Protein AF-A0A3B9A1M5-F1 (afdb_monomer_lite)

Structure (mmCIF, N/CA/C/O backbone):
data_AF-A0A3B9A1M5-F1
#
_entry.id   AF-A0A3B9A1M5-F1
#
loop_
_atom_site.group_PDB
_atom_site.id
_atom_site.type_symbol
_atom_site.label_atom_id
_atom_site.label_alt_id
_atom_site.label_comp_id
_atom_site.label_asym_id
_atom_site.label_entity_id
_atom_site.label_seq_id
_atom_site.pdbx_PDB_ins_code
_atom_site.Cartn_x
_atom_site.Cartn_y
_atom_site.Cartn_z
_atom_site.occupancy
_atom_site.B_iso_or_equiv
_atom_site.auth_seq_id
_atom_site.auth_comp_id
_atom_site.auth_asym_id
_atom_site.auth_atom_id
_atom_site.pdbx_PDB_model_num
ATOM 1 N N . MET A 1 1 ? 3.660 8.839 13.536 1.00 31.38 1 MET A N 1
ATOM 2 C CA . MET A 1 1 ? 4.055 7.542 12.949 1.00 31.38 1 MET A CA 1
ATOM 3 C C . MET A 1 1 ? 5.102 6.942 13.858 1.00 31.38 1 MET A C 1
ATOM 5 O O . MET A 1 1 ? 6.127 7.580 14.068 1.00 31.38 1 MET A O 1
ATOM 9 N N . ILE A 1 2 ? 4.799 5.792 14.453 1.00 24.19 2 ILE A N 1
ATOM 10 C CA . ILE A 1 2 ? 5.748 5.028 15.264 1.00 24.19 2 ILE A CA 1
ATOM 11 C C . ILE A 1 2 ? 6.893 4.621 14.319 1.00 24.19 2 ILE A C 1
ATOM 13 O O . ILE A 1 2 ? 6.601 4.142 13.218 1.00 24.19 2 ILE A O 1
ATOM 17 N N . PRO A 1 3 ? 8.168 4.886 14.656 1.00 26.83 3 PRO A N 1
ATOM 18 C CA . PRO A 1 3 ? 9.283 4.385 13.862 1.00 26.83 3 PRO A CA 1
ATOM 19 C C . PRO A 1 3 ? 9.135 2.863 13.729 1.00 26.83 3 PRO A C 1
ATOM 21 O O . PRO A 1 3 ? 8.723 2.223 14.697 1.00 26.83 3 PRO A O 1
ATOM 24 N N . PRO A 1 4 ? 9.419 2.265 12.557 1.00 33.31 4 PRO A N 1
ATOM 25 C CA . PRO A 1 4 ? 9.383 0.814 12.431 1.00 33.31 4 PRO A CA 1
ATOM 26 C C . PRO A 1 4 ? 10.221 0.204 13.565 1.00 33.31 4 PRO A C 1
ATOM 28 O O . PRO A 1 4 ? 11.280 0.764 13.873 1.00 33.31 4 PRO A O 1
ATOM 31 N N . PRO A 1 5 ? 9.753 -0.886 14.205 1.00 31.91 5 PRO A N 1
ATOM 32 C CA . PRO A 1 5 ? 10.448 -1.477 15.337 1.00 31.91 5 PRO A CA 1
ATOM 33 C C . PRO A 1 5 ? 11.921 -1.686 14.985 1.00 31.91 5 PRO A C 1
ATOM 35 O O . PRO A 1 5 ? 12.254 -2.119 13.873 1.00 31.91 5 PRO A O 1
ATOM 38 N N . ALA A 1 6 ? 12.792 -1.301 15.922 1.00 31.64 6 ALA A N 1
ATOM 39 C CA . ALA A 1 6 ? 14.232 -1.436 15.783 1.00 31.64 6 ALA A CA 1
ATOM 40 C C . ALA A 1 6 ? 14.577 -2.877 15.364 1.00 31.64 6 ALA A C 1
ATOM 42 O O . ALA A 1 6 ? 13.909 -3.821 15.795 1.00 31.64 6 ALA A O 1
ATOM 43 N N . PRO A 1 7 ? 15.577 -3.076 14.489 1.00 36.03 7 PRO A N 1
ATOM 44 C CA . PRO A 1 7 ? 15.883 -4.395 13.960 1.00 36.03 7 PRO A CA 1
ATOM 45 C C . PRO A 1 7 ? 16.212 -5.369 15.100 1.00 36.03 7 PRO A C 1
ATOM 47 O O . PRO A 1 7 ? 17.259 -5.258 15.728 1.00 36.03 7 PRO A O 1
ATOM 50 N N . LEU A 1 8 ? 15.349 -6.369 15.306 1.00 33.97 8 LEU A N 1
ATOM 51 C CA . LEU A 1 8 ? 15.539 -7.500 16.230 1.00 33.97 8 LEU A CA 1
ATOM 52 C C . LEU A 1 8 ? 16.642 -8.482 15.777 1.00 33.97 8 LEU A C 1
ATOM 54 O O . LEU A 1 8 ? 16.650 -9.645 16.166 1.00 33.97 8 LEU A O 1
ATOM 58 N N . VAL A 1 9 ? 17.576 -8.053 14.924 1.00 36.94 9 VAL A N 1
ATOM 59 C CA . VAL A 1 9 ? 18.673 -8.896 14.435 1.00 36.94 9 VAL A CA 1
ATOM 60 C C . VAL A 1 9 ? 19.983 -8.139 14.646 1.00 36.94 9 VAL A C 1
ATOM 62 O O . VAL A 1 9 ? 20.087 -7.007 14.163 1.00 36.94 9 VAL A O 1
ATOM 65 N N . PRO A 1 10 ? 20.980 -8.730 15.337 1.00 34.19 10 PRO A N 1
ATOM 66 C CA . PRO A 1 10 ? 22.266 -8.084 15.576 1.00 34.19 10 PRO A CA 1
ATOM 67 C C . PRO A 1 10 ? 22.937 -7.690 14.257 1.00 34.19 10 PRO A C 1
ATOM 69 O O . PRO A 1 10 ? 22.656 -8.274 13.207 1.00 34.19 10 PRO A O 1
ATOM 72 N N . ALA A 1 11 ? 23.822 -6.690 14.328 1.00 39.97 11 ALA A N 1
ATOM 73 C CA . ALA A 1 11 ? 24.599 -6.113 13.230 1.00 39.97 11 ALA A CA 1
ATOM 74 C C . ALA A 1 11 ? 25.549 -7.136 12.566 1.00 39.97 11 ALA A C 1
ATOM 76 O O . ALA A 1 11 ? 26.769 -7.036 12.638 1.00 39.97 11 ALA A O 1
ATOM 77 N N . GLY A 1 12 ? 24.985 -8.154 11.924 1.00 47.59 12 GLY A N 1
ATOM 78 C CA . GLY A 1 12 ? 25.691 -9.111 11.091 1.00 47.59 12 GLY A CA 1
ATOM 79 C C . GLY A 1 12 ? 25.981 -8.525 9.713 1.00 47.59 12 GLY A C 1
ATOM 80 O O . GLY A 1 12 ? 25.281 -7.630 9.233 1.00 47.59 12 GLY A O 1
ATOM 81 N N . GLN A 1 13 ? 27.025 -9.052 9.074 1.00 56.38 13 GLN A N 1
ATOM 82 C CA . GLN A 1 13 ? 27.447 -8.725 7.711 1.00 56.38 13 GLN A CA 1
ATOM 83 C C . GLN A 1 13 ? 26.245 -8.562 6.763 1.00 56.38 13 GLN A C 1
ATOM 85 O O . GLN A 1 13 ? 25.387 -9.443 6.672 1.00 56.38 13 GLN A O 1
ATOM 90 N N . VAL A 1 14 ? 26.196 -7.438 6.039 1.00 64.38 14 VAL A N 1
ATOM 91 C CA . VAL A 1 14 ? 25.208 -7.211 4.976 1.00 64.38 14 VAL A CA 1
ATOM 92 C C . VAL A 1 14 ? 25.464 -8.253 3.889 1.00 64.38 14 VAL A C 1
ATOM 94 O O . VAL A 1 14 ? 26.423 -8.143 3.125 1.00 64.38 14 VAL A O 1
ATOM 97 N N . ARG A 1 15 ? 24.650 -9.312 3.869 1.00 75.00 15 ARG A N 1
ATOM 98 C CA . ARG A 1 15 ? 24.741 -10.355 2.846 1.00 75.00 15 ARG A CA 1
ATOM 99 C C . ARG A 1 15 ? 24.271 -9.784 1.507 1.00 75.00 15 ARG A C 1
ATOM 101 O O . ARG A 1 15 ? 23.259 -9.082 1.501 1.00 75.00 15 ARG A O 1
ATOM 108 N N . PRO A 1 16 ? 24.963 -10.088 0.396 1.00 74.44 16 PRO A N 1
ATOM 109 C CA . PRO A 1 16 ? 24.496 -9.691 -0.921 1.00 74.44 16 PRO A CA 1
ATOM 110 C C . PRO A 1 16 ? 23.131 -10.326 -1.201 1.00 74.44 16 PRO A C 1
ATOM 112 O O . PRO A 1 16 ? 22.877 -11.482 -0.853 1.00 74.44 16 PRO A O 1
ATOM 115 N N . VAL A 1 17 ? 22.243 -9.542 -1.802 1.00 85.38 17 VAL A N 1
ATOM 116 C CA . VAL A 1 17 ? 20.870 -9.930 -2.125 1.00 85.38 17 VAL A CA 1
ATOM 117 C C . VAL A 1 17 ? 20.757 -10.045 -3.640 1.00 85.38 17 VAL A C 1
ATOM 119 O O . VAL A 1 17 ? 21.306 -9.212 -4.358 1.00 85.38 17 VAL A O 1
ATOM 122 N N . SER A 1 18 ? 20.073 -11.078 -4.136 1.00 88.38 18 SER A N 1
ATOM 123 C CA . SER A 1 18 ? 19.888 -11.258 -5.578 1.00 88.38 18 SER A CA 1
ATOM 124 C C . SER A 1 18 ? 19.058 -10.113 -6.185 1.00 88.38 18 SER A C 1
ATOM 126 O O . SER A 1 18 ? 18.128 -9.626 -5.532 1.00 88.38 18 SER A O 1
ATOM 128 N N . PRO A 1 19 ? 19.318 -9.713 -7.446 1.00 87.94 19 PRO A N 1
ATOM 129 C CA . PRO A 1 19 ? 18.537 -8.678 -8.128 1.00 87.94 19 PRO A CA 1
ATOM 130 C C . PRO A 1 19 ? 17.032 -8.972 -8.164 1.00 87.94 19 PRO A C 1
ATOM 132 O O . PRO A 1 19 ? 16.235 -8.066 -7.948 1.00 87.94 19 PRO A O 1
ATOM 135 N N . LEU A 1 20 ? 16.628 -10.240 -8.332 1.00 89.19 20 LEU A N 1
ATOM 136 C CA . LEU A 1 20 ? 15.214 -10.647 -8.284 1.00 89.19 20 LEU A CA 1
ATOM 137 C C . LEU A 1 20 ? 14.563 -10.367 -6.931 1.00 89.19 20 LEU A C 1
ATOM 139 O O . LEU A 1 20 ? 13.418 -9.930 -6.869 1.00 89.19 20 LEU A O 1
ATOM 143 N N . ARG A 1 21 ? 15.290 -10.598 -5.833 1.00 90.75 21 ARG A N 1
ATOM 144 C CA . ARG A 1 21 ? 14.774 -10.316 -4.493 1.00 90.75 21 ARG A CA 1
ATOM 145 C C . ARG A 1 21 ? 14.673 -8.814 -4.241 1.00 90.75 21 ARG A C 1
ATOM 147 O O . ARG A 1 21 ? 13.732 -8.386 -3.582 1.00 90.75 21 ARG A O 1
ATOM 154 N N . ILE A 1 22 ? 15.590 -8.022 -4.799 1.00 91.50 22 ILE A N 1
ATOM 155 C CA . ILE A 1 22 ? 15.486 -6.559 -4.781 1.00 91.50 22 ILE A CA 1
ATOM 156 C C . ILE A 1 22 ? 14.260 -6.117 -5.589 1.00 91.50 22 ILE A C 1
ATOM 158 O O . ILE A 1 22 ? 13.434 -5.393 -5.050 1.00 91.50 22 ILE A O 1
ATOM 162 N N . LEU A 1 23 ? 14.072 -6.605 -6.821 1.00 91.44 23 LEU A N 1
ATOM 163 C CA . LEU A 1 23 ? 12.880 -6.322 -7.635 1.00 91.44 23 LEU A CA 1
ATOM 164 C C . LEU A 1 23 ? 11.582 -6.688 -6.902 1.00 91.44 23 LEU A C 1
ATOM 166 O O . LEU A 1 23 ? 10.652 -5.884 -6.860 1.00 91.44 23 LEU A O 1
ATOM 170 N N . PHE A 1 24 ? 11.540 -7.852 -6.247 1.00 90.81 24 PHE A N 1
ATOM 171 C CA . PHE A 1 24 ? 10.412 -8.247 -5.406 1.00 90.81 24 PHE A CA 1
ATOM 172 C C . PHE A 1 24 ? 10.158 -7.238 -4.278 1.00 90.81 24 PHE A C 1
ATOM 174 O O . PHE A 1 24 ? 9.023 -6.811 -4.087 1.00 90.81 24 PHE A O 1
ATOM 181 N N . TRP A 1 25 ? 11.194 -6.792 -3.561 1.00 90.62 25 TRP A N 1
ATOM 182 C CA . TRP A 1 25 ? 11.040 -5.768 -2.522 1.00 90.62 25 TRP A CA 1
ATOM 183 C C . TRP A 1 25 ? 10.556 -4.428 -3.078 1.00 90.62 25 TRP A C 1
ATOM 185 O O . TRP A 1 25 ? 9.679 -3.812 -2.486 1.00 90.62 25 TRP A O 1
ATOM 195 N N . LEU A 1 26 ? 11.062 -3.989 -4.230 1.00 90.19 26 LEU A N 1
ATOM 196 C CA . LEU A 1 26 ? 10.667 -2.716 -4.841 1.00 90.19 26 LEU A CA 1
ATOM 197 C C . LEU A 1 26 ? 9.182 -2.687 -5.249 1.00 90.19 26 LEU A C 1
ATOM 199 O O . LEU A 1 26 ? 8.541 -1.637 -5.183 1.00 90.19 26 LEU A O 1
ATOM 203 N N . ILE A 1 27 ? 8.627 -3.832 -5.659 1.00 88.19 27 ILE A N 1
ATOM 204 C CA . ILE A 1 27 ? 7.238 -3.936 -6.129 1.00 88.19 27 ILE A CA 1
ATOM 205 C C . ILE A 1 27 ? 6.287 -4.334 -4.981 1.00 88.19 27 ILE A C 1
ATOM 207 O O . ILE A 1 27 ? 5.177 -3.804 -4.889 1.00 88.19 27 ILE A O 1
ATOM 211 N N . VAL A 1 28 ? 6.682 -5.267 -4.110 1.00 87.38 28 VAL A N 1
ATOM 212 C CA . VAL A 1 28 ? 5.799 -5.918 -3.119 1.00 87.38 28 VAL A CA 1
ATOM 213 C C . VAL A 1 28 ? 6.056 -5.443 -1.686 1.00 87.38 28 VAL A C 1
ATOM 215 O O . VAL A 1 28 ? 5.097 -5.155 -0.970 1.00 87.38 28 VAL A O 1
ATOM 218 N N . HIS A 1 29 ? 7.326 -5.321 -1.282 1.00 86.62 29 HIS A N 1
ATOM 219 C CA . HIS A 1 29 ? 7.728 -5.101 0.118 1.00 86.62 29 HIS A CA 1
ATOM 220 C C . HIS A 1 29 ? 8.758 -3.966 0.289 1.00 86.62 29 HIS A C 1
ATOM 222 O O . HIS A 1 29 ? 9.919 -4.216 0.650 1.00 86.62 29 HIS A O 1
ATOM 228 N N . PRO A 1 30 ? 8.384 -2.704 0.000 1.00 86.62 30 PRO A N 1
ATOM 229 C CA . PRO A 1 30 ? 9.329 -1.590 0.004 1.00 86.62 30 PRO A CA 1
ATOM 230 C C . PRO A 1 30 ? 9.923 -1.305 1.393 1.00 86.62 30 PRO A C 1
ATOM 232 O O . PRO A 1 30 ? 11.032 -0.770 1.483 1.00 86.62 30 PRO A O 1
ATOM 235 N N . SER A 1 31 ? 9.273 -1.709 2.491 1.00 83.31 31 SER A N 1
ATOM 236 C CA . SER A 1 31 ? 9.847 -1.579 3.834 1.00 83.31 31 SER A CA 1
ATOM 237 C C . SER A 1 31 ? 11.042 -2.512 4.076 1.00 83.31 31 SER A C 1
ATOM 239 O O . SER A 1 31 ? 11.973 -2.112 4.782 1.00 83.31 31 SER A O 1
ATOM 241 N N . ALA A 1 32 ? 11.106 -3.713 3.476 1.00 85.06 32 ALA A N 1
ATOM 242 C CA . ALA A 1 32 ? 12.330 -4.527 3.539 1.00 85.06 32 ALA A CA 1
ATOM 243 C C . ALA A 1 32 ? 13.481 -3.861 2.801 1.00 85.06 32 ALA A C 1
ATOM 245 O O . ALA A 1 32 ? 14.603 -3.870 3.312 1.00 85.06 32 ALA A O 1
ATOM 246 N N . TRP A 1 33 ? 13.207 -3.253 1.645 1.00 88.44 33 TRP A N 1
ATOM 247 C CA . TRP A 1 33 ? 14.206 -2.463 0.932 1.00 88.44 33 TRP A CA 1
ATOM 248 C C . TRP A 1 33 ? 14.721 -1.312 1.805 1.00 88.44 33 TRP A C 1
ATOM 250 O O . TRP A 1 33 ? 15.933 -1.155 1.959 1.00 88.44 33 TRP A O 1
ATOM 260 N N . GLN A 1 34 ? 13.824 -0.594 2.490 1.00 86.38 34 GLN A N 1
ATOM 261 C CA . GLN A 1 34 ? 14.197 0.452 3.446 1.00 86.38 34 GLN A CA 1
ATOM 262 C C . GLN A 1 34 ? 15.102 -0.068 4.564 1.00 86.38 34 GLN A C 1
ATOM 264 O O . GLN A 1 34 ? 16.139 0.523 4.859 1.00 86.38 34 GLN A O 1
ATOM 269 N N . ARG A 1 35 ? 14.715 -1.181 5.200 1.00 84.06 35 ARG A N 1
ATOM 270 C CA . ARG A 1 35 ? 15.474 -1.789 6.302 1.00 84.06 35 ARG A CA 1
ATOM 271 C C . ARG A 1 35 ? 16.838 -2.279 5.833 1.00 84.06 35 ARG A C 1
ATOM 273 O O . ARG A 1 35 ? 17.805 -2.181 6.582 1.00 84.06 35 ARG A O 1
ATOM 280 N N . TYR A 1 36 ? 16.921 -2.812 4.617 1.00 86.69 36 TYR A N 1
ATOM 281 C CA . TYR A 1 36 ? 18.175 -3.256 4.023 1.00 86.69 36 TYR A CA 1
ATOM 282 C C . TYR A 1 36 ? 19.106 -2.073 3.729 1.00 86.69 36 TYR A C 1
ATOM 284 O O . TYR A 1 36 ? 20.265 -2.104 4.143 1.00 86.69 36 TYR A O 1
ATOM 292 N N . LEU A 1 37 ? 18.593 -1.001 3.114 1.00 87.19 37 LEU A N 1
ATOM 293 C CA . LEU A 1 37 ? 19.357 0.227 2.880 1.00 87.19 37 LEU A CA 1
ATOM 294 C C . LEU A 1 37 ? 19.822 0.877 4.182 1.00 87.19 37 LEU A C 1
ATOM 296 O O . LEU A 1 37 ? 20.991 1.235 4.286 1.00 87.19 37 LEU A O 1
ATOM 300 N N . ALA A 1 38 ? 18.965 0.939 5.203 1.00 85.81 38 ALA A N 1
ATOM 301 C CA . ALA A 1 38 ? 19.310 1.528 6.495 1.00 85.81 38 ALA A CA 1
ATOM 302 C C . ALA A 1 38 ? 20.478 0.812 7.203 1.00 85.81 38 ALA A C 1
ATOM 304 O O . ALA A 1 38 ? 21.187 1.430 7.993 1.00 85.81 38 ALA A O 1
ATOM 305 N N . ARG A 1 39 ? 20.717 -0.477 6.906 1.00 85.94 39 ARG A N 1
ATOM 306 C CA . ARG A 1 39 ? 21.898 -1.221 7.393 1.00 85.94 39 ARG A CA 1
ATOM 307 C C . ARG A 1 39 ? 23.188 -0.868 6.646 1.00 85.94 39 ARG A C 1
ATOM 309 O O . ARG A 1 39 ? 24.277 -1.119 7.166 1.00 85.94 39 ARG A O 1
ATOM 316 N N . ILE A 1 40 ? 23.081 -0.365 5.417 1.00 85.50 40 ILE A N 1
ATOM 317 C CA . ILE A 1 40 ? 24.217 0.073 4.596 1.00 85.50 40 ILE A CA 1
ATOM 318 C C . ILE A 1 40 ? 24.561 1.522 4.930 1.00 85.50 40 ILE A C 1
ATOM 320 O O . ILE A 1 40 ? 25.715 1.812 5.246 1.00 85.50 40 ILE A O 1
ATOM 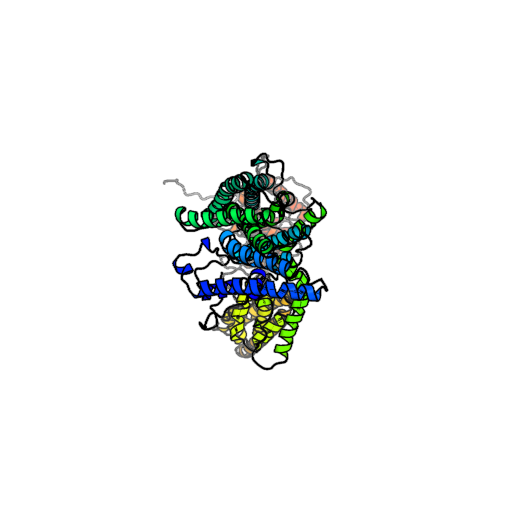324 N N . ASP A 1 41 ? 23.560 2.397 4.863 1.00 84.94 41 ASP A N 1
ATOM 325 C CA . ASP A 1 41 ? 23.631 3.806 5.231 1.00 84.94 41 ASP A CA 1
ATOM 326 C C . ASP A 1 41 ? 22.212 4.316 5.584 1.00 84.94 41 ASP A C 1
ATOM 328 O O . ASP A 1 41 ? 21.335 4.342 4.715 1.00 84.94 41 ASP A O 1
ATOM 332 N N . PRO A 1 42 ? 21.959 4.732 6.840 1.00 83.81 42 PRO A N 1
ATOM 333 C CA . PRO A 1 42 ? 20.650 5.217 7.282 1.00 83.81 42 PRO A CA 1
ATOM 334 C C . PRO A 1 42 ? 20.236 6.561 6.662 1.00 83.81 42 PRO A C 1
ATOM 336 O O . PRO A 1 42 ? 19.064 6.928 6.748 1.00 83.81 42 PRO A O 1
ATOM 339 N N . SER A 1 43 ? 21.162 7.303 6.048 1.00 83.81 43 SER A N 1
ATOM 340 C CA . SER A 1 43 ? 20.887 8.605 5.428 1.00 83.81 43 SER A CA 1
ATOM 341 C C . SER A 1 43 ? 20.366 8.513 3.984 1.00 83.81 43 SER A C 1
ATOM 343 O O . SER A 1 43 ? 19.900 9.518 3.438 1.00 83.81 43 SER A O 1
ATOM 345 N N . LEU A 1 44 ? 20.410 7.326 3.362 1.00 84.00 44 LEU A N 1
ATOM 346 C CA . LEU A 1 44 ? 19.963 7.122 1.982 1.00 84.00 44 LEU A CA 1
ATOM 347 C C . LEU A 1 44 ? 18.426 7.147 1.858 1.00 84.00 44 LEU A C 1
ATOM 349 O O . LEU A 1 44 ? 17.732 6.459 2.613 1.00 84.00 44 LEU A O 1
ATOM 353 N N . PRO A 1 45 ? 17.864 7.893 0.885 1.00 82.56 45 PRO A N 1
ATOM 354 C CA . PRO A 1 45 ? 16.441 7.811 0.577 1.00 82.56 45 PRO A CA 1
ATOM 355 C C . PRO A 1 45 ? 16.084 6.471 -0.095 1.00 82.56 45 PRO A C 1
ATOM 357 O O . PRO A 1 45 ? 16.928 5.816 -0.701 1.00 82.56 45 PRO A O 1
ATOM 360 N N . LEU A 1 46 ? 14.803 6.090 -0.011 1.00 80.81 46 LEU A N 1
ATOM 361 C CA . LEU A 1 46 ? 14.245 4.855 -0.589 1.00 80.81 46 LEU A CA 1
ATOM 362 C C . LEU A 1 46 ? 14.488 4.716 -2.101 1.00 80.81 46 LEU A C 1
ATOM 364 O O . LEU A 1 46 ? 14.775 3.619 -2.575 1.00 80.81 46 LEU A O 1
ATOM 368 N N . ASP A 1 47 ? 14.380 5.822 -2.836 1.00 82.12 47 ASP A N 1
ATOM 369 C CA . ASP A 1 47 ? 14.688 5.907 -4.265 1.00 82.12 47 ASP A CA 1
ATOM 370 C C . ASP A 1 47 ? 15.794 6.948 -4.476 1.00 82.12 47 ASP A C 1
ATOM 372 O O . ASP A 1 47 ? 15.528 8.121 -4.743 1.00 82.12 47 ASP A O 1
ATOM 376 N N . PHE A 1 48 ? 17.046 6.538 -4.258 1.00 87.50 48 PHE A N 1
ATOM 377 C CA . PHE A 1 48 ? 18.216 7.382 -4.499 1.00 87.50 48 PHE A CA 1
ATOM 378 C C . PHE A 1 48 ? 18.674 7.265 -5.955 1.00 87.50 48 PHE A C 1
ATOM 380 O O . PHE A 1 48 ? 18.630 6.189 -6.552 1.00 87.50 48 PHE A O 1
ATOM 387 N N . SER A 1 49 ? 19.152 8.371 -6.522 1.00 88.44 49 SER A N 1
ATOM 388 C CA . SER A 1 49 ? 19.905 8.357 -7.780 1.00 88.44 49 SER A CA 1
ATOM 389 C C . SER A 1 49 ? 21.407 8.351 -7.508 1.00 88.44 49 SER A C 1
ATOM 391 O O . SER A 1 49 ? 21.873 8.924 -6.522 1.00 88.44 49 SER A O 1
ATOM 393 N N . LEU A 1 50 ? 22.187 7.758 -8.415 1.00 88.81 50 LEU A N 1
ATOM 394 C CA . LEU A 1 50 ? 23.652 7.818 -8.359 1.00 88.81 50 LEU A CA 1
ATOM 395 C C . LEU A 1 50 ? 24.183 9.263 -8.424 1.00 88.81 50 LEU A C 1
ATOM 397 O O . LEU A 1 50 ? 25.240 9.556 -7.864 1.00 88.81 50 LEU A O 1
ATOM 401 N N . ALA A 1 51 ? 23.440 10.177 -9.057 1.00 85.00 51 ALA A N 1
ATOM 402 C CA . ALA A 1 51 ? 23.787 11.595 -9.139 1.00 85.00 51 ALA A CA 1
ATOM 403 C C . ALA A 1 51 ? 23.619 12.327 -7.794 1.00 85.00 51 ALA A C 1
ATOM 405 O O . ALA A 1 51 ? 24.298 13.322 -7.544 1.00 85.00 51 ALA A O 1
ATOM 406 N N . GLU A 1 52 ? 22.756 11.822 -6.909 1.00 86.06 52 GLU A N 1
ATOM 407 C CA . GLU A 1 52 ? 22.459 12.420 -5.600 1.00 86.06 52 GLU A CA 1
ATOM 408 C C . GLU A 1 52 ? 23.426 11.971 -4.491 1.00 86.06 52 GLU A C 1
ATOM 410 O O . GLU A 1 52 ? 23.451 12.584 -3.422 1.00 86.06 52 GLU A O 1
ATOM 415 N N . LEU A 1 53 ? 24.231 10.927 -4.737 1.00 86.69 53 LEU A N 1
ATOM 416 C CA . LEU A 1 53 ? 25.150 10.359 -3.747 1.00 86.69 53 LEU A CA 1
ATOM 417 C C . LEU A 1 53 ? 26.258 11.346 -3.365 1.00 86.69 53 LEU A C 1
ATOM 419 O O . LEU A 1 53 ? 26.965 11.861 -4.241 1.00 86.69 53 LEU A O 1
ATOM 423 N N . SER A 1 54 ? 26.466 11.531 -2.058 1.00 85.06 54 SER A N 1
ATOM 424 C CA . SER A 1 54 ? 27.566 12.337 -1.516 1.00 85.06 54 SER A CA 1
ATOM 425 C C . SER A 1 54 ? 28.934 11.683 -1.762 1.00 85.06 54 SER A C 1
ATOM 427 O O . SER A 1 54 ? 29.040 10.478 -2.005 1.00 85.06 54 SER A O 1
ATOM 429 N N . SER A 1 55 ? 30.015 12.464 -1.671 1.00 83.81 55 SER A N 1
ATOM 430 C CA . SER A 1 55 ? 31.384 11.944 -1.826 1.00 83.81 55 SER A CA 1
ATOM 431 C C . SER A 1 55 ? 31.722 10.840 -0.816 1.00 83.81 55 SER A C 1
ATOM 433 O O . SER A 1 55 ? 32.428 9.894 -1.160 1.00 83.81 55 SER A O 1
ATOM 435 N N . GLU A 1 56 ? 31.195 10.928 0.408 1.00 85.69 56 GLU A N 1
ATOM 436 C CA . GLU A 1 56 ? 31.361 9.898 1.440 1.00 85.69 56 GLU A CA 1
ATOM 437 C C . GLU A 1 56 ? 30.587 8.623 1.090 1.00 85.69 56 GLU A C 1
ATOM 439 O O . GLU A 1 56 ? 31.136 7.524 1.153 1.00 85.69 56 GLU A O 1
ATOM 444 N N . GLN A 1 57 ? 29.345 8.764 0.617 1.00 86.75 57 GLN A N 1
ATOM 445 C CA . GLN A 1 57 ? 28.509 7.638 0.194 1.00 86.75 57 GLN A CA 1
ATOM 446 C C . GLN A 1 57 ? 29.114 6.880 -0.987 1.00 86.75 57 GLN A C 1
ATOM 448 O O . GLN A 1 57 ? 29.118 5.651 -0.994 1.00 86.75 57 GLN A O 1
ATOM 453 N N . ARG A 1 58 ? 29.696 7.595 -1.958 1.00 85.38 58 ARG A N 1
ATOM 454 C CA . ARG A 1 58 ? 30.390 6.987 -3.108 1.00 85.38 58 ARG A CA 1
ATOM 455 C C . ARG A 1 58 ? 31.613 6.163 -2.702 1.00 85.38 58 ARG A C 1
ATOM 457 O O . ARG A 1 58 ? 31.971 5.230 -3.411 1.00 85.38 58 ARG A O 1
ATOM 464 N N . ARG A 1 59 ? 32.251 6.498 -1.576 1.00 89.12 59 ARG A N 1
ATOM 465 C CA . ARG A 1 59 ? 33.404 5.765 -1.027 1.00 89.12 59 ARG A CA 1
ATOM 466 C C . ARG A 1 59 ? 32.998 4.631 -0.085 1.00 89.12 59 ARG A C 1
ATOM 468 O O . ARG A 1 59 ? 33.863 3.857 0.313 1.00 89.12 59 ARG A O 1
ATOM 475 N N . ASN A 1 60 ? 31.715 4.502 0.266 1.00 89.62 60 ASN A N 1
ATOM 476 C CA . ASN A 1 60 ? 31.243 3.440 1.147 1.00 89.62 60 ASN A CA 1
ATOM 477 C C . ASN A 1 60 ? 31.365 2.071 0.442 1.00 89.62 60 ASN A C 1
ATOM 479 O O . ASN A 1 60 ? 30.611 1.793 -0.499 1.00 89.62 60 ASN A O 1
ATOM 483 N N . PRO A 1 61 ? 32.252 1.168 0.907 1.00 88.62 61 PRO A N 1
ATOM 484 C CA . PRO A 1 61 ? 32.510 -0.097 0.223 1.00 88.62 61 PRO A CA 1
ATOM 485 C C . PRO A 1 61 ? 31.282 -1.013 0.205 1.00 88.62 61 PRO A C 1
ATOM 487 O O . PRO A 1 61 ? 31.120 -1.806 -0.720 1.00 88.62 61 PRO A O 1
ATOM 490 N N . LYS A 1 62 ? 30.378 -0.896 1.191 1.00 89.12 62 LYS A N 1
ATOM 491 C CA . LYS A 1 62 ? 29.137 -1.684 1.235 1.00 89.12 62 LYS A CA 1
ATOM 492 C C . LYS A 1 62 ? 28.169 -1.270 0.124 1.00 89.12 62 LYS A C 1
ATOM 494 O O . LYS A 1 62 ? 27.576 -2.141 -0.509 1.00 89.12 62 LYS A O 1
ATOM 499 N N . LEU A 1 63 ? 28.039 0.035 -0.129 1.00 89.56 63 LEU A N 1
ATOM 500 C CA . LEU A 1 63 ? 27.177 0.566 -1.187 1.00 89.56 63 LEU A CA 1
ATOM 501 C C . LEU A 1 63 ? 27.745 0.238 -2.572 1.00 89.56 63 LEU A C 1
ATOM 503 O O . LEU A 1 63 ? 27.019 -0.257 -3.427 1.00 89.56 63 LEU A O 1
ATOM 507 N N . VAL A 1 64 ? 29.053 0.425 -2.774 1.00 89.75 64 VAL A N 1
ATOM 508 C CA . VAL A 1 64 ? 29.720 0.075 -4.041 1.00 89.75 64 VAL A CA 1
ATOM 509 C C . VAL A 1 64 ? 29.583 -1.419 -4.338 1.00 89.75 64 VAL A C 1
ATOM 511 O O . VAL A 1 64 ? 29.225 -1.797 -5.453 1.00 89.75 64 VAL A O 1
ATOM 514 N N . ARG A 1 65 ? 29.784 -2.279 -3.330 1.00 90.44 65 ARG A N 1
ATOM 515 C CA . ARG A 1 65 ? 29.591 -3.727 -3.473 1.00 90.44 65 ARG A CA 1
ATOM 516 C C . ARG A 1 65 ? 28.152 -4.080 -3.840 1.00 90.44 65 ARG A C 1
ATOM 518 O O . ARG A 1 65 ? 27.965 -4.947 -4.685 1.00 90.44 65 ARG A O 1
ATOM 525 N N . LEU A 1 66 ? 27.154 -3.423 -3.240 1.00 90.69 66 LEU A N 1
ATOM 526 C CA . LEU A 1 66 ? 25.747 -3.617 -3.601 1.00 90.69 66 LEU A CA 1
ATOM 527 C C . LEU A 1 66 ? 25.502 -3.278 -5.075 1.00 90.69 66 LEU A C 1
ATOM 529 O O . LEU A 1 66 ? 24.898 -4.082 -5.780 1.00 90.69 66 LEU A O 1
ATOM 533 N N . LEU A 1 67 ? 25.963 -2.113 -5.534 1.00 91.31 67 LEU A N 1
ATOM 534 C CA . LEU A 1 67 ? 25.745 -1.644 -6.905 1.00 91.31 67 LEU A CA 1
ATOM 535 C C . LEU A 1 67 ? 26.392 -2.586 -7.929 1.00 91.31 67 LEU A C 1
ATOM 537 O O . LEU A 1 67 ? 25.705 -3.098 -8.811 1.00 91.31 67 LEU A O 1
ATOM 541 N N . LEU A 1 68 ? 27.682 -2.895 -7.750 1.00 90.62 68 LEU A N 1
ATOM 542 C CA . LEU A 1 68 ? 28.417 -3.805 -8.634 1.00 90.62 68 LEU A CA 1
ATOM 543 C C . LEU A 1 68 ? 27.801 -5.205 -8.654 1.00 90.62 68 LEU A C 1
ATOM 545 O O . LEU A 1 68 ? 27.599 -5.772 -9.725 1.00 90.62 68 LEU A O 1
ATOM 549 N N . PHE A 1 69 ? 27.464 -5.751 -7.480 1.00 91.06 69 PHE A N 1
ATOM 550 C CA . PHE A 1 69 ? 26.824 -7.060 -7.386 1.00 91.06 69 PHE A CA 1
ATOM 551 C C . PHE A 1 69 ? 25.466 -7.059 -8.090 1.00 91.06 69 PHE A C 1
ATOM 553 O O . PHE A 1 69 ? 25.174 -7.977 -8.845 1.00 91.06 69 PHE A O 1
ATOM 560 N N . THR A 1 70 ? 24.652 -6.019 -7.898 1.00 91.44 70 THR A N 1
ATOM 561 C CA . THR A 1 70 ? 23.313 -5.958 -8.496 1.00 91.44 70 THR A CA 1
ATOM 562 C C . THR A 1 70 ? 23.386 -5.944 -10.021 1.00 91.44 70 THR A C 1
ATOM 564 O O . THR A 1 70 ? 22.690 -6.725 -10.661 1.00 91.44 70 THR A O 1
ATOM 567 N N . TRP A 1 71 ? 24.241 -5.108 -10.614 1.00 90.69 71 TRP A N 1
ATOM 568 C CA . TRP A 1 71 ? 24.318 -4.983 -12.073 1.00 90.69 71 TRP A CA 1
ATOM 569 C C . TRP A 1 71 ? 24.997 -6.178 -12.744 1.00 90.69 71 TRP A C 1
ATOM 571 O O . TRP A 1 71 ? 24.499 -6.662 -13.758 1.00 90.69 71 TRP A O 1
ATOM 581 N N . LEU A 1 72 ? 26.078 -6.707 -12.158 1.00 90.62 72 LEU A N 1
ATOM 582 C CA . LEU A 1 72 ? 26.765 -7.882 -12.701 1.00 90.62 72 LEU A CA 1
ATOM 583 C C . LEU A 1 72 ? 25.852 -9.112 -12.669 1.00 90.62 72 LEU A C 1
ATOM 585 O O . LEU A 1 72 ? 25.719 -9.814 -13.671 1.00 90.62 72 LEU A O 1
ATOM 589 N N . TYR A 1 73 ? 25.170 -9.343 -11.543 1.00 92.62 73 TYR A N 1
ATOM 590 C CA . TYR A 1 73 ? 24.227 -10.454 -11.441 1.00 92.62 73 TYR A CA 1
ATOM 591 C C . TYR A 1 73 ? 22.978 -10.238 -12.287 1.00 92.62 73 TYR A C 1
ATOM 593 O O . TYR A 1 73 ? 22.415 -11.223 -12.745 1.00 92.62 73 TYR A O 1
ATOM 601 N N . LEU A 1 74 ? 22.539 -8.997 -12.520 1.00 92.88 74 LEU A N 1
ATOM 602 C CA . LEU A 1 74 ? 21.422 -8.735 -13.424 1.00 92.88 74 LEU A CA 1
ATOM 603 C C . LEU A 1 74 ? 21.771 -9.134 -14.861 1.00 92.88 74 LEU A C 1
ATOM 605 O O . LEU A 1 74 ? 20.988 -9.842 -15.487 1.00 92.88 74 LEU A O 1
ATOM 609 N N . GLY A 1 75 ? 22.940 -8.723 -15.363 1.00 91.94 75 GLY A N 1
ATOM 610 C CA . GLY A 1 75 ? 23.396 -9.101 -16.703 1.00 91.94 75 GLY A CA 1
ATOM 611 C C . GLY A 1 75 ? 23.516 -10.618 -16.861 1.00 91.94 75 GLY A C 1
ATOM 612 O O . GLY A 1 75 ? 23.001 -11.177 -17.825 1.00 91.94 75 GLY A O 1
ATOM 613 N N . LEU A 1 76 ? 24.108 -11.295 -15.868 1.00 93.88 76 LEU A N 1
ATOM 614 C CA . LEU A 1 76 ? 24.206 -12.759 -15.839 1.00 93.88 76 LEU A CA 1
ATOM 615 C C . LEU A 1 76 ? 22.826 -13.424 -15.804 1.00 93.88 76 LEU A C 1
ATOM 617 O O . LEU A 1 76 ? 22.589 -14.410 -16.495 1.00 93.88 76 LEU A O 1
ATOM 621 N N . LEU A 1 77 ? 21.907 -12.881 -15.011 1.00 93.31 77 LEU A N 1
ATOM 622 C CA . LEU A 1 77 ? 20.560 -13.409 -14.873 1.00 93.31 77 LEU A CA 1
ATOM 623 C C . LEU A 1 77 ? 19.760 -13.282 -16.171 1.00 93.31 77 LEU A C 1
ATOM 625 O O . LEU A 1 77 ? 19.113 -14.245 -16.565 1.00 93.31 77 LEU A O 1
ATOM 629 N N . VAL A 1 78 ? 19.833 -12.139 -16.857 1.00 93.56 78 VAL A N 1
ATOM 630 C CA . VAL A 1 78 ? 19.205 -11.962 -18.176 1.00 93.56 78 VAL A CA 1
ATOM 631 C C . VAL A 1 78 ? 19.834 -12.914 -19.197 1.00 93.56 78 VAL A C 1
ATOM 633 O O . VAL A 1 78 ? 19.105 -13.600 -19.909 1.00 93.56 78 VAL A O 1
ATOM 636 N N . ALA A 1 79 ? 21.164 -13.042 -19.204 1.00 93.44 79 ALA A N 1
ATOM 637 C CA . ALA A 1 79 ? 21.867 -13.967 -20.091 1.00 93.44 79 ALA A CA 1
ATOM 638 C C . ALA A 1 79 ? 21.499 -15.445 -19.857 1.00 93.44 79 ALA A C 1
ATOM 640 O O . ALA A 1 79 ? 21.551 -16.239 -20.789 1.00 93.44 79 ALA A O 1
ATOM 641 N N . LEU A 1 80 ? 21.115 -15.820 -18.631 1.00 94.38 80 LEU A N 1
ATOM 642 C CA . LEU A 1 80 ? 20.658 -17.172 -18.300 1.00 94.38 80 LEU A CA 1
ATOM 643 C C . LEU A 1 80 ? 19.172 -17.382 -18.621 1.00 94.38 80 LEU A C 1
ATOM 645 O O . LEU A 1 80 ? 18.791 -18.455 -19.084 1.00 94.38 80 LEU A O 1
ATOM 649 N N . LEU A 1 81 ? 18.325 -16.379 -18.374 1.00 94.00 81 LEU A N 1
ATOM 650 C CA . LEU A 1 81 ? 16.878 -16.497 -18.570 1.00 94.00 81 LEU A CA 1
ATOM 651 C C . LEU A 1 81 ? 16.473 -16.533 -20.045 1.00 94.00 81 LEU A C 1
ATOM 653 O O . LEU A 1 81 ? 15.566 -17.287 -20.377 1.00 94.00 81 LEU A O 1
ATOM 657 N N . ILE A 1 82 ? 17.136 -15.768 -20.919 1.00 92.94 82 ILE A N 1
ATOM 658 C CA . ILE A 1 82 ? 16.828 -15.746 -22.360 1.00 92.94 82 ILE A CA 1
ATOM 659 C C . ILE A 1 82 ? 16.867 -17.160 -22.977 1.00 92.94 82 ILE A C 1
ATOM 661 O O . ILE A 1 82 ? 15.829 -17.605 -23.466 1.00 92.94 82 ILE A O 1
ATOM 665 N N . PRO A 1 83 ? 17.983 -17.919 -22.920 1.00 92.75 83 PRO A N 1
ATOM 666 C CA . PRO A 1 83 ? 18.031 -19.259 -23.503 1.00 92.75 83 PRO A CA 1
ATOM 667 C C . PRO A 1 83 ? 17.067 -20.226 -22.812 1.00 92.75 83 PRO A C 1
ATOM 669 O O . PRO A 1 83 ? 16.441 -21.037 -23.483 1.00 92.75 83 PRO A O 1
ATOM 672 N N . LEU A 1 84 ? 16.910 -20.131 -21.485 1.00 93.31 84 LEU A N 1
ATOM 673 C CA . LEU A 1 84 ? 15.987 -20.988 -20.738 1.00 93.31 84 LEU A CA 1
ATOM 674 C C . LEU A 1 84 ? 14.543 -20.824 -21.228 1.00 93.31 84 LEU A C 1
ATOM 676 O O . LEU A 1 84 ? 13.842 -21.814 -21.416 1.00 93.31 84 LEU A O 1
ATOM 680 N N . ILE A 1 85 ? 14.101 -19.583 -21.430 1.00 91.88 85 ILE A N 1
ATOM 681 C CA . ILE A 1 85 ? 12.737 -19.281 -21.867 1.00 91.88 85 ILE A CA 1
ATOM 682 C C . ILE A 1 85 ? 12.536 -19.687 -23.330 1.00 91.88 85 ILE A C 1
ATOM 684 O O . ILE A 1 85 ? 11.521 -20.310 -23.623 1.00 91.88 85 ILE A O 1
ATOM 688 N N . LEU A 1 86 ? 13.504 -19.427 -24.218 1.00 89.31 86 LEU A N 1
ATOM 689 C CA . LEU A 1 86 ? 13.431 -19.868 -25.619 1.00 89.31 86 LEU A CA 1
ATOM 690 C C . LEU A 1 86 ? 13.294 -21.396 -25.730 1.00 89.31 86 LEU A C 1
ATOM 692 O O . LEU A 1 86 ? 12.466 -21.889 -26.489 1.00 89.31 86 LEU A O 1
ATOM 696 N N . ILE A 1 87 ? 14.029 -22.152 -24.903 1.00 91.44 87 ILE A N 1
ATOM 697 C CA . ILE A 1 87 ? 13.909 -23.619 -24.839 1.00 91.44 87 ILE A CA 1
ATOM 698 C C . ILE A 1 87 ? 12.511 -24.049 -24.373 1.00 91.44 87 ILE A C 1
ATOM 700 O O . ILE A 1 87 ? 11.954 -25.000 -24.913 1.00 91.44 87 ILE A O 1
ATOM 704 N N . ILE A 1 88 ? 11.939 -23.367 -23.376 1.00 92.19 88 ILE A N 1
ATOM 705 C CA . ILE A 1 88 ? 10.596 -23.676 -22.857 1.00 92.19 88 ILE A CA 1
ATOM 706 C C . ILE A 1 88 ? 9.510 -23.377 -23.900 1.00 92.19 88 ILE A C 1
ATOM 708 O O . ILE A 1 88 ? 8.536 -24.121 -23.986 1.00 92.19 88 ILE A O 1
ATOM 712 N N . LEU A 1 89 ? 9.673 -22.303 -24.678 1.00 88.38 89 LEU A N 1
ATOM 713 C CA . LEU A 1 89 ? 8.745 -21.913 -25.744 1.00 88.38 89 LEU A CA 1
ATOM 714 C C . LEU A 1 89 ? 8.894 -22.774 -27.008 1.00 88.38 89 LEU A C 1
ATOM 716 O O . LEU A 1 89 ? 7.970 -22.826 -27.815 1.00 88.38 89 LEU A O 1
ATOM 720 N N . GLY A 1 90 ? 10.007 -23.502 -27.145 1.00 84.81 90 GLY A N 1
ATOM 721 C CA . GLY A 1 90 ? 10.298 -24.332 -28.315 1.00 84.81 90 GLY A CA 1
ATOM 722 C C . GLY A 1 90 ? 10.824 -23.540 -29.515 1.00 84.81 90 GLY A C 1
ATOM 723 O O . GLY A 1 90 ? 10.767 -24.042 -30.637 1.00 84.81 90 GLY A O 1
ATOM 724 N N . ASP A 1 91 ? 11.334 -22.327 -29.288 1.00 85.06 91 ASP A N 1
ATOM 725 C CA . ASP A 1 91 ? 11.849 -21.443 -30.334 1.00 85.06 91 ASP A CA 1
ATOM 726 C C . ASP A 1 91 ? 13.264 -21.834 -30.794 1.00 85.06 91 ASP A C 1
ATOM 728 O O . ASP A 1 91 ? 14.024 -22.525 -30.107 1.00 85.06 91 ASP A O 1
ATOM 732 N N . SER A 1 92 ? 13.640 -21.363 -31.986 1.00 84.00 92 SER A N 1
ATOM 733 C CA . SER A 1 92 ? 14.966 -21.603 -32.563 1.00 84.00 92 SER A CA 1
ATOM 734 C C . SER A 1 92 ? 16.077 -20.903 -31.772 1.00 84.00 92 SER A C 1
ATOM 736 O O . SER A 1 92 ? 15.973 -19.730 -31.420 1.00 84.00 92 SER A O 1
ATOM 738 N N . LEU A 1 93 ? 17.197 -21.603 -31.559 1.00 85.31 93 LEU A N 1
ATOM 739 C CA . LEU A 1 93 ? 18.388 -21.065 -30.886 1.00 85.31 93 LEU A CA 1
ATOM 740 C C . LEU A 1 93 ? 19.406 -20.431 -31.849 1.00 85.31 93 LEU A C 1
ATOM 742 O O . LEU A 1 93 ? 20.483 -20.025 -31.411 1.00 85.31 93 LEU A O 1
ATOM 746 N N . ASN A 1 94 ? 19.094 -20.337 -33.144 1.00 85.06 94 ASN A N 1
ATOM 747 C CA . ASN A 1 94 ? 20.038 -19.844 -34.154 1.00 85.06 94 ASN A CA 1
ATOM 748 C C . ASN A 1 94 ? 20.450 -18.380 -33.912 1.00 85.06 94 ASN A C 1
ATOM 750 O O . ASN A 1 94 ? 21.625 -18.048 -34.054 1.00 85.06 94 ASN A O 1
ATOM 754 N N . ASP A 1 95 ? 19.519 -17.541 -33.451 1.00 86.25 95 ASP A N 1
ATOM 755 C CA . ASP A 1 95 ? 19.765 -16.114 -33.185 1.00 86.25 95 ASP A CA 1
ATOM 756 C C . ASP A 1 95 ? 20.166 -15.831 -31.730 1.00 86.25 95 ASP A C 1
ATOM 758 O O . ASP A 1 95 ? 20.302 -14.678 -31.316 1.00 86.25 95 ASP A O 1
ATOM 762 N N . LEU A 1 96 ? 20.411 -16.878 -30.933 1.00 90.44 96 LEU A N 1
ATOM 763 C CA . LEU A 1 96 ? 20.742 -16.751 -29.514 1.00 90.44 96 LEU A CA 1
ATOM 764 C C . LEU A 1 96 ? 21.899 -15.764 -29.237 1.00 90.44 96 LEU A C 1
ATOM 766 O O . LEU A 1 96 ? 21.766 -14.970 -28.302 1.00 90.44 96 LEU A O 1
ATOM 770 N N . PRO A 1 97 ? 23.010 -15.736 -30.005 1.00 91.81 97 PRO A N 1
ATOM 771 C CA . PRO A 1 97 ? 24.083 -14.766 -29.773 1.00 91.81 97 PRO A CA 1
ATOM 772 C C . PRO A 1 97 ? 23.633 -13.309 -29.949 1.00 91.81 97 PRO A C 1
ATOM 774 O O . PRO A 1 97 ? 24.058 -12.440 -29.185 1.00 91.81 97 PRO A O 1
ATOM 777 N N . LEU A 1 98 ? 22.759 -13.046 -30.924 1.00 90.31 98 LEU A N 1
ATOM 778 C CA . LEU A 1 98 ? 22.187 -11.725 -31.185 1.00 90.31 98 LEU A CA 1
ATOM 779 C C . LEU A 1 98 ? 21.238 -11.308 -30.055 1.00 90.31 98 LEU A C 1
ATOM 781 O O . LEU A 1 98 ? 21.360 -10.211 -29.505 1.00 90.31 98 LEU A O 1
ATOM 785 N N . ASN A 1 99 ? 20.370 -12.232 -29.645 1.00 91.06 99 ASN A N 1
ATOM 786 C CA . ASN A 1 99 ? 19.380 -12.066 -28.579 1.00 91.06 99 ASN A CA 1
ATOM 787 C C . ASN A 1 99 ? 20.045 -11.762 -27.232 1.00 91.06 99 ASN A C 1
ATOM 789 O O . ASN A 1 99 ? 19.645 -10.851 -26.501 1.00 91.06 99 ASN A O 1
ATOM 793 N N . LEU A 1 100 ? 21.123 -12.487 -26.922 1.00 93.62 100 LEU A N 1
ATOM 794 C CA . LEU A 1 100 ? 21.941 -12.246 -25.738 1.00 93.62 100 LEU A CA 1
ATOM 795 C C . LEU A 1 100 ? 22.649 -10.892 -25.805 1.00 93.62 100 LEU A C 1
ATOM 797 O O . LEU A 1 100 ? 22.685 -10.175 -24.803 1.00 93.62 100 LEU A O 1
ATOM 801 N N . ALA A 1 101 ? 23.196 -10.521 -26.963 1.00 93.62 101 ALA A N 1
ATOM 802 C CA . ALA A 1 101 ? 23.884 -9.249 -27.132 1.00 93.62 101 ALA A CA 1
ATOM 803 C C . ALA A 1 101 ? 22.938 -8.064 -26.897 1.00 93.62 101 ALA A C 1
ATOM 805 O O . ALA A 1 101 ? 23.209 -7.227 -26.034 1.00 93.62 101 ALA A O 1
ATOM 806 N N . ILE A 1 102 ? 21.793 -8.016 -27.578 1.00 92.00 102 ILE A N 1
ATOM 807 C CA . ILE A 1 102 ? 20.847 -6.909 -27.406 1.00 92.00 102 ILE A CA 1
ATOM 808 C C . ILE A 1 102 ? 20.230 -6.887 -26.001 1.00 92.00 102 ILE A C 1
ATOM 810 O O . ILE A 1 102 ? 20.186 -5.832 -25.360 1.00 92.00 102 ILE A O 1
ATOM 814 N N . GLY A 1 103 ? 19.841 -8.051 -25.466 1.00 93.50 103 GLY A N 1
ATOM 815 C CA . GLY A 1 103 ? 19.217 -8.159 -24.148 1.00 93.50 103 GLY A CA 1
ATOM 816 C C . GLY A 1 103 ? 20.154 -7.763 -23.005 1.00 93.50 103 GLY A C 1
ATOM 817 O O . GLY A 1 103 ? 19.789 -6.971 -22.133 1.00 93.50 103 GLY A O 1
ATOM 818 N N . THR A 1 104 ? 21.403 -8.240 -23.014 1.00 94.56 104 THR A N 1
ATOM 819 C CA . THR A 1 104 ? 22.389 -7.838 -21.994 1.00 94.56 104 THR A CA 1
ATOM 820 C C . THR A 1 104 ? 22.809 -6.373 -22.125 1.00 94.56 104 THR A C 1
ATOM 822 O O . THR A 1 104 ? 23.023 -5.713 -21.102 1.00 94.56 104 THR A O 1
ATOM 825 N N . GLY A 1 105 ? 22.859 -5.837 -23.351 1.00 94.44 105 GLY A N 1
ATOM 826 C CA . GLY A 1 105 ? 23.088 -4.417 -23.618 1.00 94.44 105 GLY A CA 1
ATOM 827 C C . GLY A 1 105 ? 22.029 -3.529 -22.959 1.00 94.44 105 GLY A C 1
ATOM 828 O O . GLY A 1 105 ? 22.376 -2.622 -22.194 1.00 94.44 105 GLY A O 1
ATOM 829 N N . TYR A 1 106 ? 20.743 -3.835 -23.165 1.00 94.25 106 TYR A N 1
ATOM 830 C CA . TYR A 1 106 ? 19.63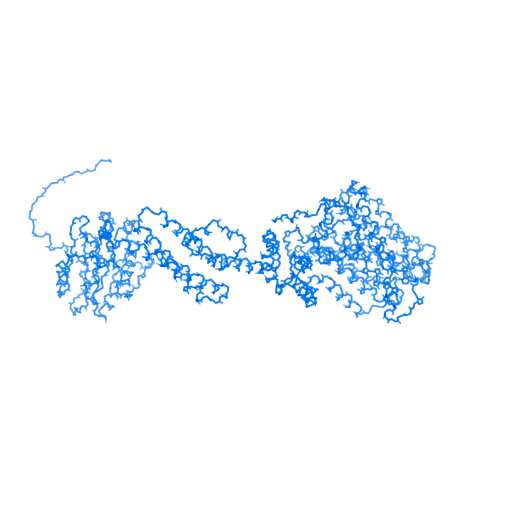2 -3.140 -22.499 1.00 94.25 106 TYR A CA 1
ATOM 831 C C . TYR A 1 106 ? 19.663 -3.320 -20.978 1.00 94.25 106 TYR A C 1
ATOM 833 O O . TYR A 1 106 ? 19.473 -2.354 -20.235 1.00 94.25 106 TYR A O 1
ATOM 841 N N . ALA A 1 107 ? 19.940 -4.538 -20.500 1.00 95.31 107 ALA A N 1
ATOM 842 C CA . ALA A 1 107 ? 19.933 -4.839 -19.073 1.00 95.31 107 ALA A CA 1
ATOM 843 C C . ALA A 1 107 ? 20.920 -3.984 -18.276 1.00 95.31 107 ALA A C 1
ATOM 845 O O . ALA A 1 107 ? 20.575 -3.450 -17.217 1.00 95.31 107 ALA A O 1
ATOM 846 N N . LEU A 1 108 ? 22.142 -3.837 -18.790 1.00 94.75 108 LEU A N 1
ATOM 847 C CA . LEU A 1 108 ? 23.204 -3.093 -18.123 1.00 94.75 108 LEU A CA 1
ATOM 848 C C . LEU A 1 108 ? 23.034 -1.581 -18.297 1.00 94.75 108 LEU A C 1
ATOM 850 O O . LEU A 1 108 ? 23.035 -0.853 -17.300 1.00 94.75 108 LEU A O 1
ATOM 854 N N . SER A 1 109 ? 22.843 -1.106 -19.531 1.00 95.12 109 SER A N 1
ATOM 855 C CA . SER A 1 109 ? 22.733 0.332 -19.815 1.00 95.12 109 SER A CA 1
ATOM 856 C C . SER A 1 109 ? 21.526 0.968 -19.138 1.00 95.12 109 SER A C 1
ATOM 858 O O . SER A 1 109 ? 21.687 1.977 -18.450 1.00 95.12 109 SER A O 1
ATOM 860 N N . ALA A 1 110 ? 20.338 0.368 -19.257 1.00 95.00 110 ALA A N 1
ATOM 861 C CA . ALA A 1 110 ? 19.120 0.922 -18.685 1.00 95.00 110 ALA A CA 1
ATOM 862 C C . ALA A 1 110 ? 19.132 0.843 -17.148 1.00 95.00 110 ALA A C 1
ATOM 864 O O . ALA A 1 110 ? 18.626 1.743 -16.479 1.00 95.00 110 ALA A O 1
ATOM 865 N N . SER A 1 111 ? 19.798 -0.161 -16.562 1.00 94.44 111 SER A N 1
ATOM 866 C CA . SER A 1 111 ? 20.002 -0.213 -15.107 1.00 94.44 111 SER A CA 1
ATOM 867 C C . SER A 1 111 ? 20.902 0.896 -14.592 1.00 94.44 111 SER A C 1
ATOM 869 O O . SER A 1 111 ? 20.548 1.575 -13.629 1.00 94.44 111 SER A O 1
ATOM 871 N N . VAL A 1 112 ? 22.070 1.082 -15.210 1.00 94.31 112 VAL A N 1
ATOM 872 C CA . VAL A 1 112 ? 23.068 2.057 -14.752 1.00 94.31 112 VAL A CA 1
ATOM 873 C C . VAL A 1 112 ? 22.607 3.481 -15.059 1.00 94.31 112 VAL A C 1
ATOM 875 O O . VAL A 1 112 ? 22.604 4.332 -14.167 1.00 94.31 112 VAL A O 1
ATOM 878 N N . CYS A 1 113 ? 22.158 3.743 -16.289 1.00 93.88 113 CYS A N 1
ATOM 879 C CA . CYS A 1 113 ? 21.682 5.064 -16.698 1.00 93.88 113 CYS A CA 1
ATOM 880 C C . CYS A 1 113 ? 20.347 5.403 -16.043 1.00 93.88 113 CYS A C 1
ATOM 882 O O . CYS A 1 113 ? 20.176 6.525 -15.579 1.00 93.88 113 CYS A O 1
ATOM 884 N N . GLY A 1 114 ? 19.443 4.435 -15.876 1.00 92.69 114 GLY A N 1
ATOM 885 C CA . GLY A 1 114 ? 18.238 4.618 -15.074 1.00 92.69 114 GLY A CA 1
ATOM 886 C C . GLY A 1 114 ? 18.561 4.908 -13.608 1.00 92.69 114 GLY A C 1
ATOM 887 O O . GLY A 1 114 ? 18.017 5.855 -13.048 1.00 92.69 114 GLY A O 1
ATOM 888 N N . ALA A 1 115 ? 19.517 4.210 -12.989 1.00 93.25 115 ALA A N 1
ATOM 889 C CA . ALA A 1 115 ? 19.954 4.529 -11.626 1.00 93.25 115 ALA A CA 1
ATOM 890 C C . ALA A 1 115 ? 20.583 5.930 -11.513 1.00 93.25 115 ALA A C 1
ATOM 892 O O . ALA A 1 115 ? 20.436 6.598 -10.486 1.00 93.25 115 ALA A O 1
ATOM 893 N N . LEU A 1 116 ? 21.257 6.404 -12.563 1.00 92.25 116 LEU A N 1
ATOM 894 C CA . LEU A 1 116 ? 21.838 7.743 -12.631 1.00 92.25 116 LEU A CA 1
ATOM 895 C C . LEU A 1 116 ? 20.782 8.838 -12.863 1.00 92.25 116 LEU A C 1
ATOM 897 O O . LEU A 1 116 ? 20.771 9.839 -12.149 1.00 92.25 116 LEU A O 1
ATOM 901 N N . LEU A 1 117 ? 19.882 8.653 -13.826 1.00 91.25 117 LEU A N 1
ATOM 902 C CA . LEU A 1 117 ? 18.969 9.684 -14.329 1.00 91.25 117 LEU A CA 1
ATOM 903 C C . LEU A 1 117 ? 17.591 9.647 -13.651 1.00 91.25 117 LEU A C 1
ATOM 905 O O . LEU A 1 117 ? 16.978 10.697 -13.455 1.00 91.25 117 LEU A O 1
ATOM 909 N N . ALA A 1 118 ? 17.117 8.461 -13.254 1.00 89.38 118 ALA A N 1
ATOM 910 C CA . ALA A 1 118 ? 15.753 8.191 -12.787 1.00 89.38 118 ALA A CA 1
ATOM 911 C C . ALA A 1 118 ? 15.648 7.710 -11.324 1.00 89.38 118 ALA A C 1
ATOM 913 O O . ALA A 1 118 ? 14.739 8.149 -10.617 1.00 89.38 118 ALA A O 1
ATOM 914 N N . GLY A 1 119 ? 16.580 6.904 -10.830 1.00 91.56 119 GLY A N 1
ATOM 915 C CA . GLY A 1 119 ? 16.557 6.324 -9.483 1.00 91.56 119 GLY A CA 1
ATOM 916 C C . GLY A 1 119 ? 16.925 4.844 -9.511 1.00 91.56 119 GLY A C 1
ATOM 917 O O . GLY A 1 119 ? 16.722 4.166 -10.517 1.00 91.56 119 GLY A O 1
ATOM 918 N N . PHE A 1 120 ? 17.512 4.329 -8.430 1.00 93.06 120 PHE A N 1
ATOM 919 C CA . PHE A 1 120 ? 17.991 2.945 -8.376 1.00 93.06 120 PHE A CA 1
ATOM 920 C C . PHE A 1 120 ? 16.875 1.931 -8.663 1.00 93.06 120 PHE A C 1
ATOM 922 O O . PHE A 1 120 ? 17.089 0.982 -9.418 1.00 93.06 120 PHE A O 1
ATOM 929 N N . GLY A 1 121 ? 15.681 2.143 -8.095 1.00 92.06 121 GLY A N 1
ATOM 930 C CA . GLY A 1 121 ? 14.566 1.212 -8.256 1.00 92.06 121 GLY A CA 1
ATOM 931 C C . GLY A 1 121 ? 14.030 1.177 -9.687 1.00 92.06 121 GLY A C 1
ATOM 932 O O . GLY A 1 121 ? 13.894 0.100 -10.262 1.00 92.06 121 GLY A O 1
ATOM 933 N N . SER A 1 122 ? 13.789 2.355 -10.273 1.00 92.31 122 SER A N 1
ATOM 934 C CA . SER A 1 122 ? 13.315 2.493 -11.656 1.00 92.31 122 SER A CA 1
ATOM 935 C C . SER A 1 122 ? 14.353 2.002 -12.672 1.00 92.31 122 SER A C 1
ATOM 937 O O . SER A 1 122 ? 14.003 1.289 -13.611 1.00 92.31 122 SER A O 1
ATOM 939 N N . GLY A 1 123 ? 15.639 2.296 -12.459 1.00 93.62 123 GLY A N 1
ATOM 940 C CA . GLY A 1 123 ? 16.722 1.779 -13.295 1.00 93.62 123 GLY A CA 1
ATOM 941 C C . GLY A 1 123 ? 16.777 0.255 -13.304 1.00 93.62 123 GLY A C 1
ATOM 942 O O . GLY A 1 123 ? 16.745 -0.349 -14.374 1.00 93.62 123 GLY A O 1
ATOM 943 N N . LEU A 1 124 ? 16.774 -0.383 -12.128 1.00 94.81 124 LEU A N 1
ATOM 944 C CA . LEU A 1 124 ? 16.806 -1.845 -12.031 1.00 94.81 124 LEU A CA 1
ATOM 945 C C . LEU A 1 124 ? 15.612 -2.500 -12.746 1.00 94.81 124 LEU A C 1
ATOM 947 O O . LEU A 1 124 ? 15.781 -3.519 -13.416 1.00 94.81 124 LEU A O 1
ATOM 951 N N . THR A 1 125 ? 14.416 -1.910 -12.638 1.00 94.56 125 THR A N 1
ATOM 952 C CA . THR A 1 125 ? 13.233 -2.399 -13.363 1.00 94.56 125 THR A CA 1
ATOM 953 C C . THR A 1 125 ? 13.356 -2.227 -14.869 1.00 94.56 125 THR A C 1
ATOM 955 O O . THR A 1 125 ? 13.020 -3.155 -15.600 1.00 94.56 125 THR A O 1
ATOM 958 N N . PHE A 1 126 ? 13.876 -1.089 -15.341 1.00 95.06 126 PHE A N 1
ATOM 959 C CA . PHE A 1 126 ? 14.104 -0.873 -16.767 1.00 95.06 126 PHE A CA 1
ATOM 960 C C . PHE A 1 126 ? 15.082 -1.897 -17.327 1.00 95.06 126 PHE A C 1
ATOM 962 O O . PHE A 1 126 ? 14.763 -2.551 -18.311 1.00 95.06 126 PHE A O 1
ATOM 969 N N . GLY A 1 127 ? 16.235 -2.085 -16.684 1.00 93.81 127 GLY A N 1
ATOM 970 C CA . GLY A 1 127 ? 17.214 -3.059 -17.155 1.00 93.81 127 GLY A CA 1
ATOM 971 C C . GLY A 1 127 ? 16.673 -4.483 -17.167 1.00 93.81 127 GLY A C 1
ATOM 972 O O . GLY A 1 127 ? 16.841 -5.189 -18.155 1.00 93.81 127 GLY A O 1
ATOM 973 N N . PHE A 1 128 ? 15.967 -4.910 -16.120 1.00 95.88 128 PHE A N 1
ATOM 974 C CA . PHE A 1 128 ? 15.396 -6.256 -16.109 1.00 95.88 128 PHE A CA 1
ATOM 975 C C . PHE A 1 128 ? 14.351 -6.461 -17.216 1.00 95.88 128 PHE A C 1
ATOM 977 O O . PHE A 1 128 ? 14.445 -7.429 -17.966 1.00 95.88 128 PHE A O 1
ATOM 984 N N . VAL A 1 129 ? 13.376 -5.553 -17.337 1.00 95.44 129 VAL A N 1
ATOM 985 C CA . VAL A 1 129 ? 12.242 -5.721 -18.261 1.00 95.44 129 VAL A CA 1
ATOM 986 C C . VAL A 1 129 ? 12.657 -5.493 -19.712 1.00 95.44 129 VAL A C 1
ATOM 988 O O . VAL A 1 129 ? 12.301 -6.301 -20.563 1.00 95.44 129 VAL A O 1
ATOM 991 N N . LEU A 1 130 ? 13.438 -4.444 -20.002 1.00 94.56 130 LEU A N 1
ATOM 992 C CA . LEU A 1 130 ? 13.949 -4.202 -21.355 1.00 94.56 130 LEU A CA 1
ATOM 993 C C . LEU A 1 130 ? 14.930 -5.296 -21.767 1.00 94.56 130 LEU A C 1
ATOM 995 O O . LEU A 1 130 ? 14.824 -5.821 -22.866 1.00 94.56 130 LEU A O 1
ATOM 999 N N . GLY A 1 131 ? 15.858 -5.671 -20.884 1.00 93.94 131 GLY A N 1
ATOM 1000 C CA . GLY A 1 131 ? 16.868 -6.673 -21.206 1.00 93.94 131 GLY A CA 1
ATOM 1001 C C . GLY A 1 131 ? 16.276 -8.051 -21.486 1.00 93.94 131 GLY A C 1
ATOM 1002 O O . GLY A 1 131 ? 16.656 -8.695 -22.459 1.00 93.94 131 GLY A O 1
ATOM 1003 N N . LEU A 1 132 ? 15.316 -8.488 -20.668 1.00 94.69 132 LEU A N 1
ATOM 1004 C CA . LEU A 1 132 ? 14.634 -9.762 -20.878 1.00 94.69 132 LEU A CA 1
ATOM 1005 C C . LEU A 1 132 ? 13.633 -9.688 -22.039 1.00 94.69 132 LEU A C 1
ATOM 1007 O O . LEU A 1 132 ? 13.631 -10.571 -22.885 1.00 94.69 132 LEU A O 1
ATOM 1011 N N . GLY A 1 133 ? 12.807 -8.643 -22.113 1.00 92.00 133 GLY A N 1
ATOM 1012 C CA . GLY A 1 133 ? 11.763 -8.535 -23.133 1.00 92.00 133 GLY A CA 1
ATOM 1013 C C . GLY A 1 133 ? 12.315 -8.333 -24.545 1.00 92.00 133 GLY A C 1
ATOM 1014 O O . GLY A 1 133 ? 11.920 -9.056 -25.452 1.00 92.00 133 GLY A O 1
ATOM 1015 N N . VAL A 1 134 ? 13.267 -7.411 -24.728 1.00 90.75 134 VAL A N 1
ATOM 1016 C CA . VAL A 1 134 ? 13.900 -7.172 -26.039 1.00 90.75 134 VAL A CA 1
ATOM 1017 C C . VAL A 1 134 ? 14.793 -8.349 -26.433 1.00 90.75 134 VAL A C 1
ATOM 1019 O O . VAL A 1 134 ? 14.850 -8.711 -27.601 1.00 90.75 134 VAL A O 1
ATOM 1022 N N . GLY A 1 135 ? 15.456 -8.988 -25.463 1.00 89.75 135 GLY A N 1
ATOM 1023 C CA . GLY A 1 135 ? 16.255 -10.186 -25.719 1.00 89.75 135 GLY A CA 1
ATOM 1024 C C . GLY A 1 135 ? 15.427 -11.392 -26.175 1.00 89.75 135 GLY A C 1
ATOM 1025 O O . GLY A 1 135 ? 15.929 -12.204 -26.942 1.00 89.75 135 GLY A O 1
ATOM 1026 N N . LEU A 1 136 ? 14.173 -11.520 -25.729 1.00 89.94 136 LEU A N 1
ATOM 1027 C CA . LEU A 1 136 ? 13.278 -12.604 -26.152 1.00 89.94 136 LEU A CA 1
ATOM 1028 C C . LEU A 1 136 ? 12.568 -12.317 -27.477 1.00 89.94 136 LEU A C 1
ATOM 1030 O O . LEU A 1 136 ? 12.333 -13.243 -28.240 1.00 89.94 136 LEU A O 1
ATOM 1034 N N . LEU A 1 137 ? 12.226 -11.056 -27.739 1.00 85.00 137 LEU A N 1
ATOM 1035 C CA . LEU A 1 137 ? 11.401 -10.648 -28.882 1.00 85.00 137 LEU A CA 1
ATOM 1036 C C . LEU A 1 137 ? 12.218 -9.947 -29.971 1.00 85.00 137 LEU A C 1
ATOM 1038 O O . LEU A 1 137 ? 11.691 -9.113 -30.698 1.00 85.00 137 LEU A O 1
ATOM 1042 N N . SER A 1 138 ? 13.512 -10.254 -30.070 1.00 73.62 138 SER A N 1
ATOM 1043 C CA . SER A 1 138 ? 14.465 -9.563 -30.952 1.00 73.62 138 SER A CA 1
ATOM 1044 C C . SER A 1 138 ? 14.096 -9.593 -32.441 1.00 73.62 138 SER A C 1
ATOM 1046 O O . SER A 1 138 ? 14.496 -8.709 -33.197 1.00 73.62 138 SER A O 1
ATOM 1048 N N . GLN A 1 139 ? 13.350 -10.619 -32.853 1.00 72.12 139 GLN A N 1
ATOM 1049 C CA . GLN A 1 139 ? 12.913 -10.843 -34.229 1.00 72.12 139 GLN A CA 1
ATOM 1050 C C . GLN A 1 139 ? 11.693 -9.981 -34.600 1.00 72.12 139 GLN A C 1
ATOM 1052 O O . GLN A 1 139 ? 11.540 -9.616 -35.763 1.00 72.12 139 GLN A O 1
ATOM 1057 N N . ASP A 1 140 ? 10.879 -9.587 -33.613 1.00 78.44 140 ASP A N 1
ATOM 1058 C CA . ASP A 1 140 ? 9.669 -8.784 -33.799 1.00 78.44 140 ASP A CA 1
ATOM 1059 C C . ASP A 1 140 ? 9.923 -7.326 -33.391 1.00 78.44 140 ASP A C 1
ATOM 1061 O O . ASP A 1 140 ? 9.685 -6.913 -32.252 1.00 78.44 140 ASP A O 1
ATOM 1065 N N . MET A 1 141 ? 10.371 -6.505 -34.344 1.00 75.56 141 MET A N 1
ATOM 1066 C CA . MET A 1 141 ? 10.695 -5.089 -34.096 1.00 75.56 141 MET A CA 1
ATOM 1067 C C . MET A 1 141 ? 9.494 -4.278 -33.566 1.00 75.56 141 MET A C 1
ATOM 1069 O O . MET A 1 141 ? 9.670 -3.348 -32.776 1.00 75.56 141 MET A O 1
ATOM 1073 N N . ASP A 1 142 ? 8.266 -4.664 -33.923 1.00 80.19 142 ASP A N 1
ATOM 1074 C CA . ASP A 1 142 ? 7.025 -4.068 -33.408 1.00 80.19 142 ASP A CA 1
ATOM 1075 C C . ASP A 1 142 ? 6.807 -4.367 -31.913 1.00 80.19 142 ASP A C 1
ATOM 1077 O O . ASP A 1 142 ? 6.261 -3.548 -31.164 1.00 80.19 142 ASP A O 1
ATOM 1081 N N . ALA A 1 143 ? 7.274 -5.521 -31.433 1.00 82.31 143 ALA A N 1
ATOM 1082 C CA . ALA A 1 143 ? 7.116 -5.923 -30.042 1.00 82.31 143 ALA A CA 1
ATOM 1083 C C . ALA A 1 143 ? 7.983 -5.086 -29.088 1.00 82.31 143 ALA A C 1
ATOM 1085 O O . ALA A 1 143 ? 7.655 -4.958 -27.902 1.00 82.31 143 ALA A O 1
ATOM 1086 N N . TYR A 1 144 ? 9.038 -4.435 -29.594 1.00 84.94 144 TYR A N 1
ATOM 1087 C CA . TYR A 1 144 ? 9.901 -3.568 -28.788 1.00 84.94 144 TYR A CA 1
ATOM 1088 C C . TYR A 1 144 ? 9.102 -2.443 -28.137 1.00 84.94 144 TYR A C 1
ATOM 1090 O O . TYR A 1 144 ? 9.314 -2.156 -26.962 1.00 84.94 144 TYR A O 1
ATOM 1098 N N . PHE A 1 145 ? 8.130 -1.859 -28.842 1.00 85.94 145 PHE A N 1
ATOM 1099 C CA . PHE A 1 145 ? 7.286 -0.788 -28.302 1.00 85.94 145 PHE A CA 1
ATOM 1100 C C . PHE A 1 145 ? 6.415 -1.258 -27.137 1.00 85.94 145 PHE A C 1
ATOM 1102 O O . PHE A 1 145 ? 6.190 -0.520 -26.177 1.00 85.94 145 PHE A O 1
ATOM 1109 N N . VAL A 1 146 ? 5.940 -2.502 -27.187 1.00 89.94 146 VAL A N 1
ATOM 1110 C CA . VAL A 1 146 ? 5.151 -3.086 -26.099 1.00 89.94 146 VAL A CA 1
ATOM 1111 C C . VAL A 1 146 ? 6.045 -3.346 -24.884 1.00 89.94 146 VAL A C 1
ATOM 1113 O O . VAL A 1 146 ? 5.664 -3.023 -23.757 1.00 89.94 146 VAL A O 1
ATOM 1116 N N . VAL A 1 147 ? 7.262 -3.855 -25.104 1.00 92.38 147 VAL A N 1
ATOM 1117 C CA . VAL A 1 147 ? 8.247 -4.102 -24.039 1.00 92.38 147 VAL A CA 1
ATOM 1118 C C . VAL A 1 147 ? 8.704 -2.800 -23.381 1.00 92.38 147 VAL A C 1
ATOM 1120 O O . VAL A 1 147 ? 8.765 -2.727 -22.150 1.00 92.38 147 VAL A O 1
ATOM 1123 N N . THR A 1 148 ? 8.994 -1.751 -24.156 1.00 91.62 148 THR A N 1
ATOM 1124 C CA . THR A 1 148 ? 9.397 -0.448 -23.606 1.00 91.62 148 THR A CA 1
ATOM 1125 C C . THR A 1 148 ? 8.276 0.195 -22.806 1.00 91.62 148 THR A C 1
ATOM 1127 O O . THR A 1 148 ? 8.519 0.704 -21.709 1.00 91.62 148 THR A O 1
ATOM 1130 N N . ALA A 1 149 ? 7.039 0.108 -23.292 1.00 93.38 149 ALA A N 1
ATOM 1131 C CA . ALA A 1 149 ? 5.866 0.596 -22.587 1.00 93.38 149 ALA A CA 1
ATOM 1132 C C . ALA A 1 149 ? 5.609 -0.172 -21.278 1.00 93.38 149 ALA A C 1
ATOM 1134 O O . ALA A 1 149 ? 5.357 0.450 -20.241 1.00 93.38 149 ALA A O 1
ATOM 1135 N N . ALA A 1 150 ? 5.761 -1.500 -21.285 1.00 94.56 150 ALA A N 1
ATOM 1136 C CA . ALA A 1 150 ? 5.691 -2.326 -20.081 1.00 94.56 150 ALA A CA 1
ATOM 1137 C C . ALA A 1 150 ? 6.794 -1.961 -19.070 1.00 94.56 150 ALA A C 1
ATOM 1139 O O . ALA A 1 150 ? 6.513 -1.783 -17.881 1.00 94.56 150 ALA A O 1
ATOM 1140 N N . ALA A 1 151 ? 8.037 -1.787 -19.534 1.00 95.38 151 ALA A N 1
ATOM 1141 C CA . ALA A 1 151 ? 9.165 -1.387 -18.696 1.00 95.38 151 ALA A CA 1
ATOM 1142 C C . ALA A 1 151 ? 8.947 -0.002 -18.070 1.00 95.38 151 ALA A C 1
ATOM 1144 O O . ALA A 1 151 ? 9.152 0.169 -16.868 1.00 95.38 151 ALA A O 1
ATOM 1145 N N . ALA A 1 152 ? 8.466 0.966 -18.857 1.00 95.38 152 ALA A N 1
ATOM 1146 C CA . ALA A 1 152 ? 8.157 2.314 -18.391 1.00 95.38 152 ALA A CA 1
ATOM 1147 C C . ALA A 1 152 ? 7.011 2.329 -17.371 1.00 95.38 152 ALA A C 1
ATOM 1149 O O . ALA A 1 152 ? 7.119 2.999 -16.342 1.00 95.38 152 ALA A O 1
ATOM 1150 N N . GLY A 1 153 ? 5.947 1.554 -17.610 1.00 94.62 153 GLY A N 1
ATOM 1151 C CA . GLY A 1 153 ? 4.834 1.395 -16.673 1.00 94.62 153 GLY A CA 1
ATOM 1152 C C . GLY A 1 153 ? 5.277 0.785 -15.340 1.00 94.62 153 GLY A C 1
ATOM 1153 O O . GLY A 1 153 ? 4.958 1.320 -14.276 1.00 94.62 153 GLY A O 1
ATOM 1154 N N . LEU A 1 154 ? 6.070 -0.291 -15.379 1.00 94.75 154 LEU A N 1
ATOM 1155 C CA . LEU A 1 154 ? 6.599 -0.944 -14.175 1.00 94.75 154 LEU A CA 1
ATOM 1156 C C . LEU A 1 154 ? 7.575 -0.046 -13.403 1.00 94.75 154 LEU A C 1
ATOM 1158 O O . LEU A 1 154 ? 7.466 0.063 -12.179 1.00 94.75 154 LEU A O 1
ATOM 1162 N N . ALA A 1 155 ? 8.481 0.645 -14.098 1.00 94.56 155 ALA A N 1
ATOM 1163 C CA . ALA A 1 155 ? 9.416 1.587 -13.484 1.00 94.56 155 ALA A CA 1
ATOM 1164 C C . ALA A 1 155 ? 8.693 2.773 -12.827 1.00 94.56 155 ALA A C 1
ATOM 1166 O O . ALA A 1 155 ? 9.020 3.155 -11.699 1.00 94.56 155 ALA A O 1
ATOM 1167 N N . ALA A 1 156 ? 7.664 3.314 -13.486 1.00 93.44 156 ALA A N 1
ATOM 1168 C CA . ALA A 1 156 ? 6.784 4.330 -12.917 1.00 93.44 156 ALA A CA 1
ATOM 1169 C C . ALA A 1 156 ? 6.037 3.812 -11.676 1.00 93.44 156 ALA A C 1
ATOM 1171 O O . ALA A 1 156 ? 5.931 4.522 -10.674 1.00 93.44 156 ALA A O 1
ATOM 1172 N N . SER A 1 157 ? 5.570 2.560 -11.693 1.00 92.25 157 SER A N 1
ATOM 1173 C CA . SER A 1 157 ? 4.911 1.953 -10.533 1.00 92.25 157 SER A CA 1
ATOM 1174 C C . SER A 1 157 ? 5.857 1.784 -9.339 1.00 92.25 157 SER A C 1
ATOM 1176 O O . SER A 1 157 ? 5.493 2.102 -8.204 1.00 92.25 157 SER A O 1
ATOM 1178 N N . VAL A 1 158 ? 7.110 1.374 -9.573 1.00 91.50 158 VAL A N 1
ATOM 1179 C CA . VAL A 1 158 ? 8.136 1.317 -8.517 1.00 91.50 158 VAL A CA 1
ATOM 1180 C C . VAL A 1 158 ? 8.438 2.706 -7.960 1.00 91.50 158 VAL A C 1
ATOM 1182 O O . VAL A 1 158 ? 8.487 2.874 -6.739 1.00 91.50 158 VAL A O 1
ATOM 1185 N N . GLN A 1 159 ? 8.545 3.720 -8.820 1.00 89.94 159 GLN A N 1
ATOM 1186 C CA . GLN A 1 159 ? 8.698 5.106 -8.380 1.00 89.94 159 GLN A CA 1
ATOM 1187 C C . GLN A 1 159 ? 7.527 5.549 -7.479 1.00 89.94 159 GLN A C 1
ATOM 1189 O O . GLN A 1 159 ? 7.755 6.181 -6.447 1.00 89.94 159 GLN A O 1
ATOM 1194 N N . LEU A 1 160 ? 6.279 5.183 -7.803 1.00 87.69 160 LEU A N 1
ATOM 1195 C CA . LEU A 1 160 ? 5.117 5.451 -6.942 1.00 87.69 160 LEU A CA 1
ATOM 1196 C C . LEU A 1 160 ? 5.209 4.715 -5.599 1.00 87.69 160 LEU A C 1
ATOM 1198 O O . LEU A 1 160 ? 4.943 5.307 -4.551 1.00 87.69 160 LEU A O 1
ATOM 1202 N N . ASN A 1 161 ? 5.595 3.439 -5.612 1.00 85.31 161 ASN A N 1
ATOM 1203 C CA . ASN A 1 161 ? 5.635 2.604 -4.413 1.00 85.31 161 ASN A CA 1
ATOM 1204 C C . ASN A 1 161 ? 6.664 3.097 -3.389 1.00 85.31 161 ASN A C 1
ATOM 1206 O O . ASN A 1 161 ? 6.349 3.159 -2.200 1.00 85.31 161 ASN A O 1
ATOM 1210 N N . LEU A 1 162 ? 7.858 3.485 -3.844 1.00 81.31 162 LEU A N 1
ATOM 1211 C CA . LEU A 1 162 ? 8.949 3.940 -2.976 1.00 81.31 162 LEU A CA 1
ATOM 1212 C C . LEU A 1 162 ? 8.720 5.346 -2.411 1.00 81.31 162 LEU A C 1
ATOM 1214 O O . LEU A 1 162 ? 9.188 5.666 -1.319 1.00 81.31 162 LEU A O 1
ATOM 1218 N N . LEU A 1 163 ? 7.998 6.196 -3.143 1.00 68.50 163 LEU A N 1
ATOM 1219 C CA . LEU A 1 163 ? 7.849 7.612 -2.811 1.00 68.50 163 LEU A CA 1
ATOM 1220 C C . LEU A 1 163 ? 6.553 7.957 -2.053 1.00 68.50 163 LEU A C 1
ATOM 1222 O O . LEU A 1 163 ? 6.441 9.061 -1.512 1.00 68.50 163 LEU A O 1
ATOM 1226 N N . GLN A 1 164 ? 5.595 7.027 -1.951 1.00 59.12 164 GLN A N 1
ATOM 1227 C CA . GLN A 1 164 ? 4.362 7.191 -1.158 1.00 59.12 164 GLN A CA 1
ATOM 1228 C C . GLN A 1 164 ? 4.604 7.291 0.358 1.00 59.12 164 GLN A C 1
ATOM 1230 O O . GLN A 1 164 ? 3.740 7.773 1.084 1.00 59.12 164 GLN A O 1
ATOM 1235 N N . VAL A 1 165 ? 5.785 6.907 0.849 1.00 51.41 165 VAL A N 1
ATOM 1236 C CA . VAL A 1 165 ? 6.095 6.855 2.289 1.00 51.41 165 VAL A CA 1
ATOM 1237 C C . VAL A 1 165 ? 6.210 8.255 2.931 1.00 51.41 165 VAL A C 1
ATOM 1239 O O . VAL A 1 165 ? 6.260 8.357 4.156 1.00 51.41 165 VAL A O 1
ATOM 1242 N N . ARG A 1 166 ? 6.245 9.362 2.158 1.00 47.75 166 ARG A N 1
ATOM 1243 C CA . ARG A 1 166 ? 6.658 10.667 2.721 1.00 47.75 166 ARG A CA 1
ATOM 1244 C C . ARG A 1 166 ? 5.972 11.956 2.246 1.00 47.75 166 ARG A C 1
ATOM 1246 O O . ARG A 1 166 ? 6.570 13.013 2.441 1.00 47.75 166 ARG A O 1
ATOM 1253 N N . GLN A 1 167 ? 4.766 11.949 1.666 1.00 53.41 167 GLN A N 1
ATOM 1254 C CA . GLN A 1 167 ? 4.186 13.207 1.146 1.00 53.41 167 GLN A CA 1
ATOM 1255 C C . GLN A 1 167 ? 2.757 13.557 1.575 1.00 53.41 167 GLN A C 1
ATOM 1257 O O . GLN A 1 167 ? 1.897 12.704 1.773 1.00 53.41 167 GLN A O 1
ATOM 1262 N N . ARG A 1 168 ? 2.545 14.878 1.694 1.00 49.19 168 ARG A N 1
ATOM 1263 C CA . ARG A 1 168 ? 1.249 15.549 1.853 1.00 49.19 168 ARG A CA 1
ATOM 1264 C C . ARG A 1 168 ? 0.441 15.414 0.552 1.00 49.19 168 ARG A C 1
ATOM 1266 O O . ARG A 1 168 ? 1.049 15.461 -0.517 1.00 49.19 168 ARG A O 1
ATOM 1273 N N . PRO A 1 169 ? -0.896 15.296 0.614 1.00 55.25 169 PRO A N 1
ATOM 1274 C CA . PRO A 1 169 ? -1.728 15.201 -0.582 1.00 55.25 169 PRO A CA 1
ATOM 1275 C C . PRO A 1 169 ? -1.526 16.437 -1.475 1.00 55.25 169 PRO A C 1
ATOM 1277 O O . PRO A 1 169 ? -1.787 17.566 -1.054 1.00 55.25 169 PRO A O 1
ATOM 1280 N N . SER A 1 170 ? -1.029 16.240 -2.700 1.00 65.06 170 SER A N 1
ATOM 1281 C CA . SER A 1 170 ? -1.028 17.287 -3.722 1.00 65.06 170 SER A CA 1
ATOM 1282 C C . SER A 1 170 ? -2.445 17.446 -4.279 1.00 65.06 170 SER A C 1
ATOM 1284 O O . SER A 1 170 ? -3.189 16.477 -4.420 1.00 65.06 170 SER A O 1
ATOM 1286 N N . SER A 1 171 ? -2.852 18.684 -4.570 1.00 80.81 171 SER A N 1
ATOM 1287 C CA . SER A 1 171 ? -4.140 18.930 -5.225 1.00 80.81 171 SER A CA 1
ATOM 1288 C C . SER A 1 171 ? -4.126 18.343 -6.638 1.00 80.81 171 SER A C 1
ATOM 1290 O O . SER A 1 171 ? -3.112 18.425 -7.335 1.00 80.81 171 SER A O 1
ATOM 1292 N N . VAL A 1 172 ? -5.261 17.795 -7.083 1.00 84.81 172 VAL A N 1
ATOM 1293 C CA . VAL A 1 172 ? -5.406 17.182 -8.418 1.00 84.81 172 VAL A CA 1
ATOM 1294 C C . VAL A 1 172 ? -4.968 18.146 -9.526 1.00 84.81 172 VAL A C 1
ATOM 1296 O O . VAL A 1 172 ? -4.257 17.745 -10.440 1.00 84.81 172 VAL A O 1
ATOM 1299 N N . LEU A 1 173 ? -5.278 19.441 -9.389 1.00 87.38 173 LEU A N 1
ATOM 1300 C CA . LEU A 1 173 ? -4.852 20.482 -10.329 1.00 87.38 173 LEU A CA 1
ATOM 1301 C C . LEU A 1 173 ? -3.324 20.586 -10.464 1.00 87.38 173 LEU A C 1
ATOM 1303 O O . LEU A 1 173 ? -2.813 20.661 -11.576 1.00 87.38 173 LEU A O 1
ATOM 1307 N N . ARG A 1 174 ? -2.580 20.554 -9.349 1.00 85.44 174 ARG A N 1
ATOM 1308 C CA . ARG A 1 174 ? -1.107 20.576 -9.386 1.00 85.44 174 ARG A CA 1
ATOM 1309 C C . ARG A 1 174 ? -0.553 19.310 -10.024 1.00 85.44 174 ARG A C 1
ATOM 1311 O O . ARG A 1 174 ? 0.413 19.388 -10.774 1.00 85.44 174 ARG A O 1
ATOM 1318 N N . CYS A 1 175 ? -1.190 18.168 -9.766 1.00 86.31 175 CYS A N 1
ATOM 1319 C CA . CYS A 1 175 ? -0.837 16.911 -10.416 1.00 86.31 175 CYS A CA 1
ATOM 1320 C C . CYS A 1 175 ? -0.984 17.023 -11.946 1.00 86.31 175 CYS A C 1
ATOM 1322 O O . CYS A 1 175 ? -0.031 16.744 -12.668 1.00 86.31 175 CYS A O 1
ATOM 1324 N N . LEU A 1 176 ? -2.130 17.517 -12.430 1.00 89.31 176 LEU A N 1
ATOM 1325 C CA . LEU A 1 176 ? -2.399 17.703 -13.861 1.00 89.31 176 LEU A CA 1
ATOM 1326 C C . LEU A 1 176 ? -1.436 18.699 -14.516 1.00 89.31 176 LEU A C 1
ATOM 1328 O O . LEU A 1 176 ? -0.873 18.393 -15.564 1.00 89.31 176 LEU A O 1
ATOM 1332 N N . LEU A 1 177 ? -1.197 19.853 -13.884 1.00 88.38 177 LEU A N 1
ATOM 1333 C CA . LEU A 1 177 ? -0.232 20.842 -14.377 1.00 88.38 177 LEU A CA 1
ATOM 1334 C C . LEU A 1 177 ? 1.176 20.249 -14.465 1.00 88.38 177 LEU A C 1
ATOM 1336 O O . LEU A 1 177 ? 1.846 20.416 -15.479 1.00 88.38 177 LEU A O 1
ATOM 1340 N N . GLY A 1 178 ? 1.592 19.493 -13.445 1.00 87.19 178 GLY A N 1
ATOM 1341 C CA . GLY A 1 178 ? 2.847 18.752 -13.476 1.00 87.19 178 GLY A CA 1
ATOM 1342 C C . GLY A 1 178 ? 2.925 17.820 -14.684 1.00 87.19 178 GLY A C 1
ATOM 1343 O O . GLY A 1 178 ? 3.872 17.920 -15.461 1.00 87.19 178 GLY A O 1
ATOM 1344 N N . VAL A 1 179 ? 1.922 16.955 -14.876 1.00 90.19 179 VAL A N 1
ATOM 1345 C CA . VAL A 1 179 ? 1.896 16.006 -16.002 1.00 90.19 179 VAL A CA 1
ATOM 1346 C C . VAL A 1 179 ? 1.970 16.730 -17.348 1.00 90.19 179 VAL A C 1
ATOM 1348 O O . VAL A 1 179 ? 2.763 16.340 -18.201 1.00 90.19 179 VAL A O 1
ATOM 1351 N N . MET A 1 180 ? 1.212 17.816 -17.523 1.00 91.12 180 MET A N 1
ATOM 1352 C CA . MET A 1 180 ? 1.235 18.618 -18.750 1.00 91.12 180 MET A CA 1
ATOM 1353 C C . MET A 1 180 ? 2.612 19.227 -19.017 1.00 91.12 180 MET A C 1
ATOM 1355 O O . MET A 1 180 ? 3.110 19.128 -20.135 1.00 91.12 180 MET A O 1
ATOM 1359 N N . THR A 1 181 ? 3.263 19.804 -18.002 1.00 88.56 181 THR A N 1
ATOM 1360 C CA . THR A 1 181 ? 4.612 20.373 -18.169 1.00 88.56 181 THR A CA 1
ATOM 1361 C C . THR A 1 181 ? 5.655 19.315 -18.524 1.00 88.56 181 THR A C 1
ATOM 1363 O O . THR A 1 181 ? 6.461 19.544 -19.424 1.00 88.56 181 THR A O 1
ATOM 1366 N N . GLY A 1 182 ? 5.609 18.144 -17.876 1.00 86.69 182 GLY A N 1
ATOM 1367 C CA . GLY A 1 182 ? 6.495 17.023 -18.185 1.00 86.69 182 GLY A CA 1
ATOM 1368 C C . GLY A 1 182 ? 6.334 16.539 -19.622 1.00 86.69 182 GLY A C 1
ATOM 1369 O O . GLY A 1 182 ? 7.322 16.423 -20.340 1.00 86.69 182 GLY A O 1
ATOM 1370 N N . ILE A 1 183 ? 5.091 16.324 -20.066 1.00 90.56 183 ILE A N 1
ATOM 1371 C CA . ILE A 1 183 ? 4.803 15.895 -21.440 1.00 90.56 183 ILE A CA 1
ATOM 1372 C C . ILE A 1 183 ? 5.260 16.960 -22.442 1.00 90.56 183 ILE A C 1
ATOM 1374 O O . ILE A 1 183 ? 5.972 16.622 -23.380 1.00 90.56 183 ILE A O 1
ATOM 1378 N N . LEU A 1 184 ? 4.930 18.237 -22.232 1.00 91.44 184 LEU A N 1
ATOM 1379 C CA . LEU A 1 184 ? 5.254 19.312 -23.176 1.00 91.44 184 LEU A CA 1
ATOM 1380 C C . LEU A 1 184 ? 6.771 19.470 -23.366 1.00 91.44 184 LEU A C 1
ATOM 1382 O O . LEU A 1 184 ? 7.259 19.465 -24.498 1.00 91.44 184 LEU A O 1
ATOM 1386 N N . VAL A 1 185 ? 7.544 19.527 -22.279 1.00 88.25 185 VAL A N 1
ATOM 1387 C CA . VAL A 1 185 ? 9.010 19.637 -22.382 1.00 88.25 185 VAL A CA 1
ATOM 1388 C C . VAL A 1 185 ? 9.609 18.390 -23.036 1.00 88.25 185 VAL A C 1
ATOM 1390 O O . VAL A 1 185 ? 10.489 18.502 -23.889 1.00 88.25 185 VAL A O 1
ATOM 1393 N N . SER A 1 186 ? 9.103 17.200 -22.706 1.00 88.94 186 SER A N 1
ATOM 1394 C CA . SER A 1 186 ? 9.555 15.967 -23.346 1.00 88.94 186 SER A CA 1
ATOM 1395 C C . SER A 1 186 ? 9.183 15.887 -24.827 1.00 88.94 186 SER A C 1
ATOM 1397 O O . SER A 1 186 ? 9.988 15.385 -25.603 1.00 88.94 186 SER A O 1
ATOM 1399 N N . THR A 1 187 ? 8.032 16.419 -25.254 1.00 90.50 187 THR A N 1
ATOM 1400 C CA . THR A 1 187 ? 7.666 16.456 -26.680 1.00 90.50 187 THR A CA 1
ATOM 1401 C C . THR A 1 187 ? 8.632 17.305 -27.499 1.00 90.50 187 THR A C 1
ATOM 1403 O O . THR A 1 187 ? 9.038 16.868 -28.568 1.00 90.50 187 THR A O 1
ATOM 1406 N N . ALA A 1 188 ? 9.095 18.449 -26.981 1.00 89.62 188 ALA A N 1
ATOM 1407 C CA . ALA A 1 188 ? 10.108 19.260 -27.663 1.00 89.62 188 ALA A CA 1
ATOM 1408 C C . ALA A 1 188 ? 11.430 18.492 -27.853 1.00 89.62 188 ALA A C 1
ATOM 1410 O O . ALA A 1 188 ? 12.056 18.560 -28.909 1.00 89.62 188 ALA A O 1
ATOM 1411 N N . VAL A 1 189 ? 11.828 17.708 -26.847 1.00 90.00 189 VAL A N 1
ATOM 1412 C CA . VAL A 1 189 ? 13.018 16.849 -26.911 1.00 90.00 189 VAL A CA 1
ATOM 1413 C C . VAL A 1 189 ? 12.840 15.714 -27.919 1.00 90.00 189 VAL A C 1
ATOM 1415 O O . VAL A 1 189 ? 13.738 15.466 -28.720 1.00 90.00 189 VAL A O 1
ATOM 1418 N N . ILE A 1 190 ? 11.680 15.055 -27.912 1.00 90.94 190 ILE A N 1
ATOM 1419 C CA . ILE A 1 190 ? 11.335 13.991 -28.863 1.00 90.94 190 ILE A CA 1
ATOM 1420 C C . ILE A 1 190 ? 11.351 14.527 -30.297 1.00 90.94 190 ILE A C 1
ATOM 1422 O O . ILE A 1 190 ? 11.926 13.879 -31.162 1.00 90.94 190 ILE A O 1
ATOM 1426 N N . VAL A 1 191 ? 10.795 15.718 -30.545 1.00 89.94 191 VAL A N 1
ATOM 1427 C CA . VAL A 1 191 ? 10.837 16.378 -31.862 1.00 89.94 191 VAL A CA 1
ATOM 1428 C C . VAL A 1 191 ? 12.277 16.673 -32.286 1.00 89.94 191 VAL A C 1
ATOM 1430 O O . VAL A 1 191 ? 12.627 16.446 -33.438 1.00 89.94 191 VAL A O 1
ATOM 1433 N N . GLY A 1 192 ? 13.138 17.106 -31.359 1.00 87.31 192 GLY A N 1
ATOM 1434 C CA . GLY A 1 192 ? 14.566 17.285 -31.633 1.00 87.31 192 GLY A CA 1
ATOM 1435 C C . GLY A 1 192 ? 15.254 15.986 -32.070 1.00 87.31 192 GLY A C 1
ATOM 1436 O O . GLY A 1 192 ? 15.956 15.971 -33.078 1.00 87.31 192 GLY A O 1
ATOM 1437 N N . PHE A 1 193 ? 15.014 14.878 -31.362 1.00 86.75 193 PHE A N 1
ATOM 1438 C CA . PHE A 1 193 ? 15.541 13.563 -31.750 1.00 86.75 193 PHE A CA 1
ATOM 1439 C C . PHE A 1 193 ? 14.923 13.024 -33.041 1.00 86.75 193 PHE A C 1
ATOM 1441 O O . PHE A 1 193 ? 15.623 12.403 -33.834 1.00 86.75 193 PHE A O 1
ATOM 1448 N N . TRP A 1 194 ? 13.643 13.296 -33.280 1.00 88.50 194 TRP A N 1
ATOM 1449 C CA . TRP A 1 194 ? 12.968 12.971 -34.529 1.00 88.50 194 TRP A CA 1
ATOM 1450 C C . TRP A 1 194 ? 13.582 13.724 -35.717 1.00 88.50 194 TRP A C 1
ATOM 1452 O O . TRP A 1 194 ? 13.857 13.108 -36.741 1.00 88.50 194 TRP A O 1
ATOM 1462 N N . ALA A 1 195 ? 13.890 15.017 -35.575 1.00 85.12 195 ALA A N 1
ATOM 1463 C CA . ALA A 1 195 ? 14.560 15.810 -36.610 1.00 85.12 195 ALA A CA 1
ATOM 1464 C C . ALA A 1 195 ? 15.985 15.303 -36.911 1.00 85.12 195 ALA A C 1
ATOM 1466 O O . ALA A 1 195 ? 16.439 15.349 -38.055 1.00 85.12 195 ALA A O 1
ATOM 1467 N N . ILE A 1 196 ? 16.681 14.780 -35.891 1.00 82.25 196 ILE A N 1
ATOM 1468 C CA . ILE A 1 196 ? 17.978 14.112 -36.063 1.00 82.25 196 ILE A CA 1
ATOM 1469 C C . ILE A 1 196 ? 17.803 12.776 -36.796 1.00 82.25 196 ILE A C 1
ATOM 1471 O O . ILE A 1 196 ? 18.513 12.529 -37.759 1.00 82.25 196 ILE A O 1
ATOM 1475 N N . ALA A 1 197 ? 16.869 11.918 -36.376 1.00 80.19 197 ALA A N 1
ATOM 1476 C CA . ALA A 1 197 ? 16.690 10.585 -36.961 1.00 80.19 197 ALA A CA 1
ATOM 1477 C C . ALA A 1 197 ? 16.129 10.624 -38.396 1.00 80.19 197 ALA A C 1
ATOM 1479 O O . ALA A 1 197 ? 16.525 9.826 -39.247 1.00 80.19 197 ALA A O 1
ATOM 1480 N N . SER A 1 198 ? 15.227 11.566 -38.685 1.00 78.19 198 SER A N 1
ATOM 1481 C CA . SER A 1 198 ? 14.632 11.757 -40.015 1.00 78.19 198 SER A CA 1
ATOM 1482 C C . SER A 1 198 ? 15.622 12.297 -41.049 1.00 78.19 198 SER A C 1
ATOM 1484 O O . SER A 1 198 ? 15.426 12.072 -42.239 1.00 78.19 198 SER A O 1
ATOM 1486 N N . GLY A 1 199 ? 16.689 12.978 -40.614 1.00 73.69 199 GLY A N 1
ATOM 1487 C CA . GLY A 1 199 ? 17.659 13.619 -41.505 1.00 73.69 199 GLY A CA 1
ATOM 1488 C C . GLY A 1 199 ? 17.211 14.968 -42.069 1.00 73.69 199 GLY A C 1
ATOM 1489 O O . GLY A 1 199 ? 17.979 15.587 -42.808 1.00 73.69 199 GLY A O 1
ATOM 1490 N N . GLU A 1 200 ? 16.034 15.476 -41.672 1.00 74.56 200 GLU A N 1
ATOM 1491 C CA . GLU A 1 200 ? 15.535 16.797 -42.088 1.00 74.56 200 GLU A CA 1
ATOM 1492 C C . GLU A 1 200 ? 16.510 17.921 -41.727 1.00 74.56 200 GLU A C 1
ATOM 1494 O O . GLU A 1 200 ? 16.713 18.847 -42.510 1.00 74.56 200 GLU A O 1
ATOM 1499 N N . LEU A 1 201 ? 17.189 17.810 -40.579 1.00 69.06 201 LEU A N 1
ATOM 1500 C CA . LEU A 1 201 ? 18.160 18.813 -40.133 1.00 69.06 201 LEU A CA 1
ATOM 1501 C C . LEU A 1 201 ? 19.376 18.947 -41.070 1.00 69.06 201 LEU A C 1
ATOM 1503 O O . LEU A 1 201 ? 20.066 19.964 -41.046 1.00 69.06 201 LEU A O 1
ATOM 1507 N N . ILE A 1 202 ? 19.661 17.905 -41.855 1.00 64.75 202 ILE A N 1
ATOM 1508 C CA . ILE A 1 202 ? 20.862 17.770 -42.694 1.00 64.75 202 ILE A CA 1
ATOM 1509 C C . ILE A 1 202 ? 20.492 17.879 -44.188 1.00 64.75 202 ILE A C 1
ATOM 1511 O O . ILE A 1 202 ? 21.368 17.901 -45.049 1.00 64.75 202 ILE A O 1
ATOM 1515 N N . ASN A 1 203 ? 19.198 18.031 -44.508 1.00 65.25 203 ASN A N 1
ATOM 1516 C CA . ASN A 1 203 ? 18.677 18.165 -45.871 1.00 65.25 203 ASN A CA 1
ATOM 1517 C C . ASN A 1 203 ? 19.113 17.012 -46.801 1.00 65.25 203 ASN A C 1
ATOM 1519 O O . ASN A 1 203 ? 19.271 17.177 -48.011 1.00 65.25 203 ASN A O 1
ATOM 1523 N N . THR A 1 204 ? 19.350 15.833 -46.220 1.00 62.75 204 THR A N 1
ATOM 1524 C CA . THR A 1 204 ? 19.705 14.615 -46.947 1.00 62.75 204 THR A CA 1
ATOM 1525 C C . THR A 1 204 ? 18.447 13.785 -47.180 1.00 62.75 204 THR A C 1
ATOM 1527 O O . THR A 1 204 ? 17.744 13.496 -46.215 1.00 62.75 204 THR A O 1
ATOM 1530 N N . PRO A 1 205 ? 18.174 13.321 -48.412 1.00 56.22 205 PRO A N 1
ATOM 1531 C CA . PRO A 1 205 ? 16.980 12.526 -48.718 1.00 56.22 205 PRO A CA 1
ATOM 1532 C C . PRO A 1 205 ? 17.012 11.099 -48.136 1.00 56.22 205 PRO A C 1
ATOM 1534 O O . PRO A 1 205 ? 16.071 10.336 -48.337 1.00 56.22 205 PRO A O 1
ATOM 1537 N N . GLN A 1 206 ? 18.093 10.710 -47.450 1.00 58.84 206 GLN A N 1
ATOM 1538 C CA . GLN A 1 206 ? 18.259 9.385 -46.857 1.00 58.84 206 GLN A CA 1
ATOM 1539 C C . GLN A 1 206 ? 17.903 9.420 -45.368 1.00 58.84 206 GLN A C 1
ATOM 1541 O O . GLN A 1 206 ? 18.550 10.108 -44.580 1.00 58.84 206 GLN A O 1
ATOM 1546 N N . THR A 1 207 ? 16.881 8.653 -44.987 1.00 61.91 207 THR A N 1
ATOM 1547 C CA . THR A 1 207 ? 16.545 8.368 -43.585 1.00 61.91 207 THR A CA 1
ATOM 1548 C C . THR A 1 207 ? 17.706 7.644 -42.907 1.00 61.91 207 THR A C 1
ATOM 1550 O O . THR A 1 207 ? 18.233 6.694 -43.481 1.00 61.91 207 THR A O 1
ATOM 1553 N N . MET A 1 208 ? 18.084 8.034 -41.687 1.00 66.31 208 MET A N 1
ATOM 1554 C CA . MET A 1 208 ? 19.222 7.439 -40.969 1.00 66.31 208 MET A CA 1
ATOM 1555 C C . MET A 1 208 ? 18.838 6.133 -40.267 1.00 66.31 208 MET A C 1
ATOM 1557 O O . MET A 1 208 ? 18.878 6.036 -39.040 1.00 66.31 208 MET A O 1
ATOM 1561 N N . ARG A 1 209 ? 18.439 5.140 -41.066 1.00 71.56 209 ARG A N 1
ATOM 1562 C CA . ARG A 1 209 ? 18.024 3.817 -40.595 1.00 71.56 209 ARG A CA 1
ATOM 1563 C C . ARG A 1 209 ? 19.228 2.980 -40.168 1.00 71.56 209 ARG A C 1
ATOM 1565 O O . ARG A 1 209 ? 20.316 3.106 -40.731 1.00 71.56 209 ARG A O 1
ATOM 1572 N N . ILE A 1 210 ? 19.007 2.082 -39.210 1.00 68.69 210 ILE A N 1
ATOM 1573 C CA . ILE A 1 210 ? 19.944 0.990 -38.917 1.00 68.69 210 ILE A CA 1
ATOM 1574 C C . ILE A 1 210 ? 20.170 0.190 -40.215 1.00 68.69 210 ILE A C 1
ATOM 1576 O O . ILE A 1 210 ? 19.245 0.045 -41.014 1.00 68.69 210 ILE A O 1
ATOM 1580 N N . ASP A 1 211 ? 21.395 -0.293 -40.438 1.00 66.44 211 ASP A N 1
ATOM 1581 C CA . ASP A 1 211 ? 21.844 -1.003 -41.654 1.00 66.44 211 ASP A CA 1
ATOM 1582 C C . ASP A 1 211 ? 21.994 -0.180 -42.940 1.00 66.44 211 ASP A C 1
ATOM 1584 O O . ASP A 1 211 ? 22.266 -0.742 -44.004 1.00 66.44 211 ASP A O 1
ATOM 1588 N N . GLN A 1 212 ? 21.908 1.151 -42.868 1.00 71.00 212 GLN A N 1
ATOM 1589 C CA . GLN A 1 212 ? 22.212 2.025 -44.005 1.00 71.00 212 GLN A CA 1
ATOM 1590 C C . GLN A 1 212 ? 23.515 2.804 -43.767 1.00 71.00 212 GLN A C 1
ATOM 1592 O O . GLN A 1 212 ? 23.473 3.884 -43.176 1.00 71.00 212 GLN A O 1
ATOM 1597 N N . PRO A 1 213 ? 24.681 2.298 -44.228 1.00 66.19 213 PRO A N 1
ATOM 1598 C CA . PRO A 1 213 ? 25.967 2.928 -43.950 1.00 66.19 213 PRO A CA 1
ATOM 1599 C C . PRO A 1 213 ? 26.032 4.342 -44.535 1.00 66.19 213 PRO A C 1
ATOM 1601 O O . PRO A 1 213 ? 26.076 4.540 -45.749 1.00 66.19 213 PRO A O 1
ATOM 1604 N N . LEU A 1 214 ? 26.072 5.338 -43.648 1.00 69.56 214 LEU A N 1
ATOM 1605 C CA . LEU A 1 214 ? 26.313 6.736 -44.003 1.00 69.56 214 LEU A CA 1
ATOM 1606 C C . LEU A 1 214 ? 27.813 6.971 -44.233 1.00 69.56 214 LEU A C 1
ATOM 1608 O O . LEU A 1 214 ? 28.651 6.473 -43.484 1.00 69.56 214 LEU A O 1
ATOM 1612 N N . SER A 1 215 ? 28.164 7.791 -45.226 1.00 66.38 215 SER A N 1
ATOM 1613 C CA . SER A 1 215 ? 29.556 8.153 -45.532 1.00 66.38 215 SER A CA 1
ATOM 1614 C C . SER A 1 215 ? 29.823 9.653 -45.383 1.00 66.38 215 SER A C 1
ATOM 1616 O O . SER A 1 215 ? 28.990 10.478 -45.757 1.00 66.38 215 SER A O 1
ATOM 1618 N N . GLY A 1 216 ? 31.024 10.015 -44.920 1.00 71.50 216 GLY A N 1
ATOM 1619 C CA . GLY A 1 216 ? 31.566 11.373 -45.037 1.00 71.50 216 GLY A CA 1
ATOM 1620 C C . GLY A 1 216 ? 30.870 12.424 -44.162 1.00 71.50 216 GLY A C 1
ATOM 1621 O O . GLY A 1 216 ? 30.809 12.293 -42.940 1.00 71.50 216 GLY A O 1
ATOM 1622 N N . SER A 1 217 ? 30.389 13.501 -44.787 1.00 71.75 217 SER A N 1
ATOM 1623 C CA . SER A 1 217 ? 29.837 14.686 -44.116 1.00 71.75 217 SER A CA 1
ATOM 1624 C C . SER A 1 217 ? 28.554 14.408 -43.327 1.00 71.75 217 SER A C 1
ATOM 1626 O O . SER A 1 217 ? 28.391 14.970 -42.246 1.00 71.75 217 SER A O 1
ATOM 1628 N N . SER A 1 218 ? 27.681 13.506 -43.790 1.00 72.56 218 SER A N 1
ATOM 1629 C CA . SER A 1 218 ? 26.417 13.182 -43.106 1.00 72.56 218 SER A CA 1
ATOM 1630 C C . SER A 1 218 ? 26.633 12.593 -41.707 1.00 72.56 218 SER A C 1
ATOM 1632 O O . SER A 1 218 ? 25.882 12.910 -40.789 1.00 72.56 218 SER A O 1
ATOM 1634 N N . LEU A 1 219 ? 27.702 11.810 -41.504 1.00 74.81 219 LEU A N 1
ATOM 1635 C CA . LEU A 1 219 ? 28.084 11.310 -40.176 1.00 74.81 219 LEU A CA 1
ATOM 1636 C C . LEU A 1 219 ? 28.553 12.440 -39.250 1.00 74.81 219 LEU A C 1
ATOM 1638 O O . LEU A 1 219 ? 28.192 12.467 -38.075 1.00 74.81 219 LEU A O 1
ATOM 1642 N N . VAL A 1 220 ? 29.336 13.390 -39.771 1.00 78.25 220 VAL A N 1
ATOM 1643 C CA . VAL A 1 220 ? 29.823 14.543 -38.994 1.00 78.25 220 VAL A CA 1
ATOM 1644 C C . VAL A 1 220 ? 28.658 15.441 -38.576 1.00 78.25 220 VAL A C 1
ATOM 1646 O O . VAL A 1 220 ? 28.600 15.873 -37.425 1.00 78.25 220 VAL A O 1
ATOM 1649 N N . PHE A 1 221 ? 27.696 15.675 -39.470 1.00 76.19 221 PHE A N 1
ATOM 1650 C CA . PHE A 1 221 ? 26.492 16.448 -39.164 1.00 76.19 221 PHE A CA 1
ATOM 1651 C C . PHE A 1 221 ? 25.544 15.721 -38.205 1.00 76.19 221 PHE A C 1
ATOM 1653 O O . PHE A 1 221 ? 24.954 16.366 -37.339 1.00 76.19 221 PHE A O 1
ATOM 1660 N N . LEU A 1 222 ? 25.433 14.393 -38.289 1.00 76.38 222 LEU A N 1
ATOM 1661 C CA . LEU A 1 222 ? 24.680 13.589 -37.326 1.00 76.38 222 LEU A CA 1
ATOM 1662 C C . LEU A 1 222 ? 25.260 13.731 -35.908 1.00 76.38 222 LEU A C 1
ATOM 1664 O O . LEU A 1 222 ? 24.532 14.025 -34.960 1.00 76.38 222 LEU A O 1
ATOM 1668 N N . VAL A 1 223 ? 26.583 13.613 -35.760 1.00 79.25 223 VAL A N 1
ATOM 1669 C CA . VAL A 1 223 ? 27.251 13.845 -34.467 1.00 79.25 223 VAL A CA 1
ATOM 1670 C C . VAL A 1 223 ? 27.080 15.299 -34.020 1.00 79.25 223 VAL A C 1
ATOM 1672 O O . VAL A 1 223 ? 26.719 15.558 -32.873 1.00 79.25 223 VAL A O 1
ATOM 1675 N N . GLY A 1 224 ? 27.291 16.257 -34.926 1.00 79.25 224 GLY A N 1
ATOM 1676 C CA . GLY A 1 224 ? 27.202 17.688 -34.633 1.00 79.25 224 GLY A CA 1
ATOM 1677 C C . GLY A 1 224 ? 25.807 18.153 -34.206 1.00 79.25 224 GLY A C 1
ATOM 1678 O O . GLY A 1 224 ? 25.697 19.013 -33.336 1.00 79.25 224 GLY A O 1
ATOM 1679 N N . SER A 1 225 ? 24.747 17.568 -34.767 1.00 78.38 225 SER A N 1
ATOM 1680 C CA . SER A 1 225 ? 23.352 17.888 -34.429 1.00 78.38 225 SER A CA 1
ATOM 1681 C C . SER A 1 225 ? 22.847 17.158 -33.179 1.00 78.38 225 SER A C 1
ATOM 1683 O O . SER A 1 225 ? 22.073 17.729 -32.409 1.00 78.38 225 SER A O 1
ATOM 1685 N N . GLY A 1 226 ? 23.319 15.933 -32.922 1.00 79.62 226 GLY A N 1
ATOM 1686 C CA . GLY A 1 226 ? 22.958 15.155 -31.734 1.00 79.62 226 GLY A CA 1
ATOM 1687 C C . GLY A 1 226 ? 23.572 15.673 -30.431 1.00 79.62 226 GLY A C 1
ATOM 1688 O O . GLY A 1 226 ? 22.934 15.604 -29.376 1.00 79.62 226 GLY A O 1
ATOM 1689 N N . LEU A 1 227 ? 24.789 16.230 -30.487 1.00 86.94 227 LEU A N 1
ATOM 1690 C CA . LEU A 1 227 ? 25.517 16.685 -29.298 1.00 86.94 227 LEU A CA 1
ATOM 1691 C C . LEU A 1 227 ? 24.801 17.805 -28.518 1.00 86.94 227 LEU A C 1
ATOM 1693 O O . LEU A 1 227 ? 24.669 17.646 -27.308 1.00 86.94 227 LEU A O 1
ATOM 1697 N N . PRO A 1 228 ? 24.290 18.899 -29.123 1.00 88.88 228 PRO A N 1
ATOM 1698 C CA . PRO A 1 228 ? 23.617 19.965 -28.377 1.00 88.88 228 PRO A CA 1
ATOM 1699 C C . PRO A 1 228 ? 22.325 19.505 -27.696 1.00 88.88 228 PRO A C 1
ATOM 1701 O O . PRO A 1 228 ? 22.108 19.810 -26.523 1.00 88.88 228 PRO A O 1
ATOM 1704 N N . ILE A 1 229 ? 21.479 18.748 -28.406 1.00 86.50 229 ILE A N 1
ATOM 1705 C CA . ILE A 1 229 ? 20.186 18.271 -27.890 1.00 86.50 229 ILE A CA 1
ATOM 1706 C C . ILE A 1 229 ? 20.412 17.215 -26.800 1.00 86.50 229 ILE A C 1
ATOM 1708 O O . ILE A 1 229 ? 19.826 17.295 -25.716 1.00 86.50 229 ILE A O 1
ATOM 1712 N N . GLY A 1 230 ? 21.323 16.266 -27.033 1.00 87.38 230 GLY A N 1
ATOM 1713 C CA . GLY A 1 230 ? 21.732 15.289 -26.026 1.00 87.38 230 GLY A CA 1
ATOM 1714 C C . GLY A 1 230 ? 22.364 15.957 -24.801 1.00 87.38 230 GLY A C 1
ATOM 1715 O O . GLY A 1 230 ? 22.016 15.634 -23.666 1.00 87.38 230 GLY A O 1
ATOM 1716 N N . PHE A 1 231 ? 23.265 16.924 -25.000 1.00 92.56 231 PHE A N 1
ATOM 1717 C CA . PHE A 1 231 ? 23.913 17.664 -23.913 1.00 92.56 231 PHE A CA 1
ATOM 1718 C C . PHE A 1 231 ? 22.909 18.436 -23.082 1.00 92.56 231 PHE A C 1
ATOM 1720 O O . PHE A 1 231 ? 22.885 18.263 -21.868 1.00 92.56 231 PHE A O 1
ATOM 1727 N N . LEU A 1 232 ? 22.036 19.221 -23.710 1.00 91.19 232 LEU A N 1
ATOM 1728 C CA . LEU A 1 232 ? 21.048 20.010 -22.987 1.00 91.19 232 LEU A CA 1
ATOM 1729 C C . LEU A 1 232 ? 20.124 19.119 -22.150 1.00 91.19 232 LEU A C 1
ATOM 1731 O O . LEU A 1 232 ? 19.870 19.425 -20.988 1.00 91.19 232 LEU A O 1
ATOM 1735 N N . THR A 1 233 ? 19.657 18.001 -22.709 1.00 90.56 233 THR A N 1
ATOM 1736 C CA . THR A 1 233 ? 18.745 17.080 -22.014 1.00 90.56 233 THR A CA 1
ATOM 1737 C C . THR A 1 233 ? 19.426 16.382 -20.842 1.00 90.56 233 THR A C 1
ATOM 1739 O O . THR A 1 233 ? 18.939 16.451 -19.713 1.00 90.56 233 THR A O 1
ATOM 1742 N N . THR A 1 234 ? 20.584 15.763 -21.066 1.00 92.00 234 THR A N 1
ATOM 1743 C CA . THR A 1 234 ? 21.344 15.060 -20.018 1.00 92.00 234 THR A CA 1
ATOM 1744 C C . THR A 1 234 ? 21.853 16.015 -18.941 1.00 92.00 234 THR A C 1
ATOM 1746 O O . THR A 1 234 ? 21.713 15.729 -17.753 1.00 92.00 234 THR A O 1
ATOM 1749 N N . TRP A 1 235 ? 22.361 17.187 -19.321 1.00 92.94 235 TRP A N 1
ATOM 1750 C CA . TRP A 1 235 ? 22.785 18.215 -18.379 1.00 92.94 235 TRP A CA 1
ATOM 1751 C C . TRP A 1 235 ? 21.611 18.717 -17.545 1.00 92.94 235 TRP A C 1
ATOM 1753 O O . TRP A 1 235 ? 21.725 18.751 -16.323 1.00 92.94 235 TRP A O 1
ATOM 1763 N N . LEU A 1 236 ? 20.468 19.032 -18.164 1.00 91.00 236 LEU A N 1
ATOM 1764 C CA . LEU A 1 236 ? 19.280 19.497 -17.447 1.00 91.00 236 LEU A CA 1
ATOM 1765 C C . LEU A 1 236 ? 18.772 18.436 -16.461 1.00 91.00 236 LEU A C 1
ATOM 1767 O O . LEU A 1 236 ? 18.509 18.761 -15.303 1.00 91.00 236 LEU A O 1
ATOM 1771 N N . THR A 1 237 ? 18.693 17.162 -16.874 1.00 90.75 237 THR A N 1
ATOM 1772 C CA . THR A 1 237 ? 18.275 16.070 -15.973 1.00 90.75 237 THR A CA 1
ATOM 1773 C C . THR A 1 237 ? 19.180 15.948 -14.754 1.00 90.75 237 THR A C 1
ATOM 1775 O O . THR A 1 237 ? 18.693 15.911 -13.623 1.00 90.75 237 THR A O 1
ATOM 1778 N N . LEU A 1 238 ? 20.496 15.912 -14.972 1.00 90.81 238 LEU A N 1
ATOM 1779 C CA . LEU A 1 238 ? 21.468 15.760 -13.904 1.00 90.81 238 LEU A CA 1
ATOM 1780 C C . LEU A 1 238 ? 21.548 17.023 -13.046 1.00 90.81 238 LEU A C 1
ATOM 1782 O O . LEU A 1 238 ? 21.702 16.905 -11.837 1.00 90.81 238 LEU A O 1
ATOM 1786 N N . HIS A 1 239 ? 21.420 18.217 -13.626 1.00 89.69 239 HIS A N 1
ATOM 1787 C CA . HIS A 1 239 ? 21.495 19.480 -12.895 1.00 89.69 239 HIS A CA 1
ATOM 1788 C C . HIS A 1 239 ? 20.316 19.647 -11.936 1.00 89.69 239 HIS A C 1
ATOM 1790 O O . HIS A 1 239 ? 20.526 20.007 -10.782 1.00 89.69 239 HIS A O 1
ATOM 1796 N N . LEU A 1 240 ? 19.100 19.323 -12.387 1.00 86.88 240 LEU A N 1
ATOM 1797 C CA . LEU A 1 240 ? 17.893 19.385 -11.557 1.00 86.88 240 LEU A CA 1
ATOM 1798 C C . LEU A 1 240 ? 17.874 18.326 -10.450 1.00 86.88 240 LEU A C 1
ATOM 1800 O O . LEU A 1 240 ? 17.158 18.474 -9.460 1.00 86.88 240 LEU A O 1
ATOM 1804 N N . ARG A 1 241 ? 18.626 17.237 -10.626 1.00 84.38 241 ARG A N 1
ATOM 1805 C CA . ARG A 1 241 ? 18.620 16.093 -9.715 1.00 84.38 241 ARG A CA 1
ATOM 1806 C C . ARG A 1 241 ? 19.778 16.082 -8.724 1.00 84.38 241 ARG A C 1
ATOM 1808 O O . ARG A 1 241 ? 19.618 15.691 -7.572 1.00 84.38 241 ARG A O 1
ATOM 1815 N N . SER A 1 242 ? 20.954 16.470 -9.187 1.00 81.12 242 SER A N 1
ATOM 1816 C CA . SER A 1 242 ? 22.188 16.485 -8.417 1.00 81.12 242 SER A CA 1
ATOM 1817 C C . SER A 1 242 ? 22.129 17.516 -7.289 1.00 81.12 242 SER A C 1
ATOM 1819 O O . SER A 1 242 ? 21.649 18.631 -7.461 1.00 81.12 242 SER A O 1
ATOM 1821 N N . ARG A 1 243 ? 22.717 17.170 -6.139 1.00 72.44 243 ARG A N 1
ATOM 1822 C CA . ARG A 1 243 ? 23.004 18.130 -5.053 1.00 72.44 243 ARG A CA 1
ATOM 1823 C C . ARG A 1 243 ? 24.306 18.908 -5.274 1.00 72.44 243 ARG A C 1
ATOM 1825 O O . ARG A 1 243 ? 24.635 19.805 -4.505 1.00 72.44 243 ARG A O 1
ATOM 1832 N N . LEU A 1 244 ? 25.076 18.517 -6.285 1.00 69.81 244 LEU A N 1
ATOM 1833 C CA . LEU A 1 244 ? 26.370 19.086 -6.642 1.00 69.81 244 LEU A CA 1
ATOM 1834 C C . LEU A 1 244 ? 26.178 20.349 -7.487 1.00 69.81 244 LEU A C 1
ATOM 1836 O O . LEU A 1 244 ? 25.235 20.443 -8.273 1.00 69.81 244 LEU A O 1
ATOM 1840 N N . GLY A 1 245 ? 27.110 21.297 -7.370 1.00 72.88 245 GLY A N 1
ATOM 1841 C CA . GLY A 1 245 ? 27.101 22.511 -8.186 1.00 72.88 245 GLY A CA 1
ATOM 1842 C C . GLY A 1 245 ? 27.152 22.205 -9.687 1.00 72.88 245 GLY A C 1
ATOM 1843 O O . GLY A 1 245 ? 27.752 21.215 -10.111 1.00 72.88 245 GLY A O 1
ATOM 1844 N N . TRP A 1 246 ? 26.568 23.093 -10.499 1.00 78.38 246 TRP A N 1
ATOM 1845 C CA . TRP A 1 246 ? 26.401 22.924 -11.952 1.00 78.38 246 TRP A CA 1
ATOM 1846 C C . TRP A 1 246 ? 27.680 22.487 -12.694 1.00 78.38 246 TRP A C 1
ATOM 1848 O O . TRP A 1 246 ? 27.604 21.690 -13.624 1.00 78.38 246 TRP A O 1
ATOM 1858 N N . ARG A 1 247 ? 28.864 22.925 -12.237 1.00 82.81 247 ARG A N 1
ATOM 1859 C CA . ARG A 1 247 ? 30.171 22.567 -12.822 1.00 82.81 247 ARG A CA 1
ATOM 1860 C C . ARG A 1 247 ? 30.519 21.081 -12.715 1.00 82.81 247 ARG A C 1
ATOM 1862 O O . ARG A 1 247 ? 31.128 20.536 -13.626 1.00 82.81 247 ARG A O 1
ATOM 1869 N N . GLN A 1 248 ? 30.136 20.416 -11.626 1.00 81.81 248 GLN A N 1
ATOM 1870 C CA . GLN A 1 248 ? 30.466 19.000 -11.400 1.00 81.81 248 GLN A CA 1
ATOM 1871 C C . GLN A 1 248 ? 29.572 18.052 -12.213 1.00 81.81 248 GLN A C 1
ATOM 1873 O O . GLN A 1 248 ? 29.902 16.881 -12.380 1.00 81.81 248 GLN A O 1
ATOM 1878 N N . VAL A 1 249 ? 28.463 18.568 -12.743 1.00 86.44 249 VAL A N 1
ATOM 1879 C CA . VAL A 1 249 ? 27.513 17.836 -13.587 1.00 86.44 249 VAL A CA 1
ATOM 1880 C C . VAL A 1 249 ? 27.870 17.921 -15.080 1.00 86.44 249 VAL A C 1
ATOM 1882 O O . VAL A 1 249 ? 27.446 17.073 -15.861 1.00 86.44 249 VAL A O 1
ATOM 1885 N N . LEU A 1 250 ? 28.701 18.889 -15.485 1.00 88.44 250 LEU A N 1
ATOM 1886 C CA . LEU A 1 250 ? 29.098 19.075 -16.887 1.00 88.44 250 LEU A CA 1
ATOM 1887 C C . LEU A 1 250 ? 29.817 17.849 -17.456 1.00 88.44 250 LEU A C 1
ATOM 1889 O O . LEU A 1 250 ? 29.424 17.338 -18.497 1.00 88.44 250 LEU A O 1
ATOM 1893 N N . LEU A 1 251 ? 30.840 17.353 -16.759 1.00 89.44 251 LEU A N 1
ATOM 1894 C CA . LEU A 1 251 ? 31.645 16.223 -17.226 1.00 89.44 251 LEU A CA 1
ATOM 1895 C C . LEU A 1 251 ? 30.815 14.943 -17.456 1.00 89.44 251 LEU A C 1
ATOM 1897 O O . LEU A 1 251 ? 30.904 14.396 -18.555 1.00 89.44 251 LEU A O 1
ATOM 1901 N N . PRO A 1 252 ? 29.981 14.457 -16.510 1.00 88.81 252 PRO A N 1
ATOM 1902 C CA . PRO A 1 252 ? 29.159 13.273 -16.764 1.00 88.81 252 PRO A CA 1
ATOM 1903 C C . PRO A 1 252 ? 28.108 13.495 -17.863 1.00 88.81 252 PRO A C 1
ATOM 1905 O O . PRO A 1 252 ? 27.831 12.558 -18.607 1.00 88.81 252 PRO A O 1
ATOM 1908 N N . ALA A 1 253 ? 27.566 14.710 -18.017 1.00 91.00 253 ALA A N 1
ATOM 1909 C CA . ALA A 1 253 ? 26.653 15.032 -19.117 1.00 91.00 253 ALA A CA 1
ATOM 1910 C C . ALA A 1 253 ? 27.357 14.971 -20.486 1.00 91.00 253 ALA A C 1
ATOM 1912 O O . ALA A 1 253 ? 26.843 14.352 -21.415 1.00 91.00 253 ALA A O 1
ATOM 1913 N N . VAL A 1 254 ? 28.564 15.538 -20.609 1.00 92.75 254 VAL A N 1
ATOM 1914 C CA . VAL A 1 254 ? 29.370 15.448 -21.842 1.00 92.75 254 VAL A CA 1
ATOM 1915 C C . VAL A 1 254 ? 29.724 13.995 -22.156 1.00 92.75 254 VAL A C 1
ATOM 1917 O O . VAL A 1 254 ? 29.535 13.552 -23.282 1.00 92.75 254 VAL A O 1
ATOM 1920 N N . LEU A 1 255 ? 30.188 13.221 -21.172 1.00 92.44 255 LEU A N 1
ATOM 1921 C CA . LEU A 1 255 ? 30.564 11.824 -21.408 1.00 92.44 255 LEU A CA 1
ATOM 1922 C C . LEU A 1 255 ? 29.382 10.975 -21.887 1.00 92.44 255 LEU A C 1
ATOM 1924 O O . LEU A 1 255 ? 29.519 10.231 -22.854 1.00 92.44 255 LEU A O 1
ATOM 1928 N N . LEU A 1 256 ? 28.218 11.105 -21.244 1.00 91.50 256 LEU A N 1
ATOM 1929 C CA . LEU A 1 256 ? 27.035 10.319 -21.597 1.00 91.50 256 LEU A CA 1
ATOM 1930 C C . LEU A 1 256 ? 26.492 10.692 -22.985 1.00 91.50 256 LEU A C 1
ATOM 1932 O O . LEU A 1 256 ? 25.979 9.837 -23.700 1.00 91.50 256 LEU A O 1
ATOM 1936 N N . THR A 1 257 ? 26.653 11.945 -23.401 1.00 91.69 257 THR A N 1
ATOM 1937 C CA . THR A 1 257 ? 26.162 12.432 -24.701 1.00 91.69 257 THR A CA 1
ATOM 1938 C C . THR A 1 257 ? 27.098 12.138 -25.842 1.00 91.69 257 THR A C 1
ATOM 1940 O O . THR A 1 257 ? 26.633 11.736 -26.904 1.00 91.69 257 THR A O 1
ATOM 1943 N N . VAL A 1 258 ? 28.405 12.248 -25.614 1.00 91.38 258 VAL A N 1
ATOM 1944 C CA . VAL A 1 258 ? 29.414 11.760 -26.553 1.00 91.38 258 VAL A CA 1
ATOM 1945 C C . VAL A 1 258 ? 29.245 10.257 -26.755 1.00 91.38 258 VAL A C 1
ATOM 1947 O O . VAL A 1 258 ? 29.249 9.800 -27.894 1.00 91.38 258 VAL A O 1
ATOM 1950 N N . TRP A 1 259 ? 29.014 9.493 -25.682 1.00 91.44 259 TRP A N 1
ATOM 1951 C CA . TRP A 1 259 ? 28.736 8.063 -25.799 1.00 91.44 259 TRP A CA 1
ATOM 1952 C C . TRP A 1 259 ? 27.464 7.782 -26.606 1.00 91.44 259 TRP A C 1
ATOM 1954 O O . TRP A 1 259 ? 27.501 6.956 -27.513 1.00 91.44 259 TRP A O 1
ATOM 1964 N N . MET A 1 260 ? 26.370 8.506 -26.347 1.00 90.19 260 MET A N 1
ATOM 1965 C CA . MET A 1 260 ? 25.122 8.341 -27.098 1.00 90.19 260 MET A CA 1
ATOM 1966 C C . MET A 1 260 ? 25.280 8.704 -28.585 1.00 90.19 260 MET A C 1
ATOM 1968 O O . MET A 1 260 ? 24.808 7.968 -29.447 1.00 90.19 260 MET A O 1
ATOM 1972 N N . ALA A 1 261 ? 25.982 9.800 -28.893 1.00 87.56 261 ALA A N 1
ATOM 1973 C CA . ALA A 1 261 ? 26.214 10.258 -30.262 1.00 87.56 261 ALA A CA 1
ATOM 1974 C C . ALA A 1 261 ? 27.111 9.292 -31.052 1.00 87.56 261 ALA A C 1
ATOM 1976 O O . ALA A 1 261 ? 26.763 8.911 -32.167 1.00 87.56 261 ALA A O 1
ATOM 1977 N N . LEU A 1 262 ? 28.232 8.851 -30.467 1.00 87.50 262 LEU A N 1
ATOM 1978 C CA . LEU A 1 262 ? 29.135 7.874 -31.090 1.00 87.50 262 LEU A CA 1
ATOM 1979 C C . LEU A 1 262 ? 28.515 6.476 -31.179 1.00 87.50 262 LEU A C 1
ATOM 1981 O O . LEU A 1 262 ? 28.768 5.731 -32.121 1.00 87.50 262 LEU A O 1
ATOM 1985 N N . GLY A 1 263 ? 27.701 6.095 -30.199 1.00 87.94 263 GLY A N 1
ATOM 1986 C CA . GLY A 1 263 ? 26.986 4.832 -30.252 1.00 87.94 263 GLY A CA 1
ATOM 1987 C C . GLY A 1 263 ? 25.948 4.831 -31.366 1.00 87.94 263 GLY A C 1
ATOM 1988 O O . GLY A 1 263 ? 25.910 3.874 -32.132 1.00 87.94 263 GLY A O 1
ATOM 1989 N N . TYR A 1 264 ? 25.181 5.916 -31.525 1.00 85.25 264 TYR A N 1
ATOM 1990 C CA . TYR A 1 264 ? 24.216 6.055 -32.617 1.00 85.25 264 TYR A CA 1
ATOM 1991 C C . TYR A 1 264 ? 24.885 6.042 -34.000 1.00 85.25 264 TYR A C 1
ATOM 1993 O O . TYR A 1 264 ? 24.393 5.368 -34.900 1.00 85.25 264 TYR A O 1
ATOM 2001 N N . THR A 1 265 ? 26.051 6.676 -34.183 1.00 83.12 265 THR A N 1
ATOM 2002 C CA . THR A 1 265 ? 26.802 6.523 -35.448 1.00 83.12 265 THR A CA 1
ATOM 2003 C C . THR A 1 265 ? 27.271 5.087 -35.678 1.00 83.12 265 THR A C 1
ATOM 2005 O O . THR A 1 265 ? 27.260 4.608 -36.813 1.00 83.12 265 THR A O 1
ATOM 2008 N N . GLY A 1 266 ? 27.627 4.365 -34.613 1.00 83.38 266 GLY A N 1
ATOM 2009 C CA . GLY A 1 266 ? 27.871 2.924 -34.658 1.00 83.38 266 GLY A CA 1
ATOM 2010 C C . GLY A 1 266 ? 26.659 2.129 -35.157 1.00 83.38 266 GLY A C 1
ATOM 2011 O O . GLY A 1 266 ? 26.847 1.199 -35.935 1.00 83.38 266 GLY A O 1
ATOM 2012 N N . LEU A 1 267 ? 25.436 2.534 -34.780 1.00 83.00 267 LEU A N 1
ATOM 2013 C CA . LEU A 1 267 ? 24.177 1.895 -35.206 1.00 83.00 267 LEU A CA 1
ATOM 2014 C C . LEU A 1 267 ? 23.859 2.056 -36.686 1.00 83.00 267 LEU A C 1
ATOM 2016 O O . LEU A 1 267 ? 23.200 1.208 -37.275 1.00 83.00 267 LEU A O 1
ATOM 2020 N N . VAL A 1 268 ? 24.318 3.143 -37.287 1.00 79.75 268 VAL A N 1
ATOM 2021 C CA . VAL A 1 268 ? 24.047 3.413 -38.699 1.00 79.75 268 VAL A CA 1
ATOM 2022 C C . VAL A 1 268 ? 25.164 2.864 -39.597 1.00 79.75 268 VAL A C 1
ATOM 2024 O O . VAL A 1 268 ? 24.949 2.602 -40.772 1.00 79.75 268 VAL A O 1
ATOM 2027 N N . SER A 1 269 ? 26.370 2.656 -39.058 1.00 78.44 269 SER A N 1
ATOM 2028 C CA . SER A 1 269 ? 27.553 2.272 -39.846 1.00 78.44 269 SER A CA 1
ATOM 2029 C C . SER A 1 269 ? 27.836 0.768 -39.928 1.00 78.44 269 SER A C 1
ATOM 2031 O O . SER A 1 269 ? 28.592 0.354 -40.807 1.00 78.44 269 SER A O 1
ATOM 2033 N N . GLN A 1 270 ? 27.284 -0.052 -39.032 1.00 80.50 270 GLN A N 1
ATOM 2034 C CA . GLN A 1 270 ? 27.536 -1.500 -38.994 1.00 80.50 270 GLN A CA 1
ATOM 2035 C C . GLN A 1 270 ? 26.318 -2.296 -39.495 1.00 80.50 270 GLN A C 1
ATOM 2037 O O . GLN A 1 270 ? 25.231 -1.744 -39.613 1.00 80.50 270 GLN A O 1
ATOM 2042 N N . SER A 1 271 ? 26.499 -3.592 -39.773 1.00 81.31 271 SER A N 1
ATOM 2043 C CA . SER A 1 271 ? 25.392 -4.500 -40.110 1.00 81.31 271 SER A CA 1
ATOM 2044 C C . SER A 1 271 ? 24.698 -5.070 -38.863 1.00 81.31 271 SER A C 1
ATOM 2046 O O . SER A 1 271 ? 25.362 -5.375 -37.869 1.00 81.31 271 SER A O 1
ATOM 2048 N N . SER A 1 272 ? 23.391 -5.314 -38.949 1.00 78.69 272 SER A N 1
ATO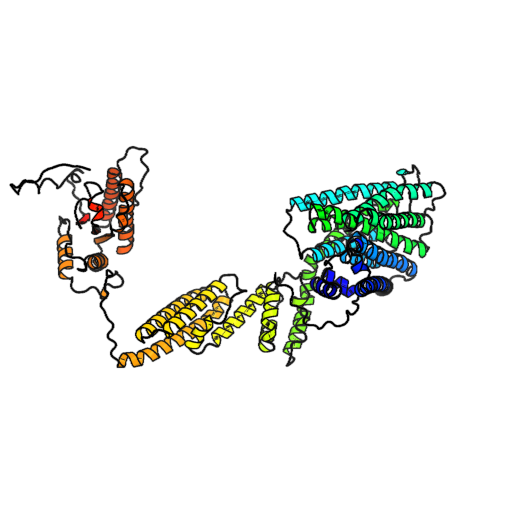M 2049 C CA . SER A 1 272 ? 22.520 -5.909 -37.935 1.00 78.69 272 SER A CA 1
ATOM 2050 C C . SER A 1 272 ? 22.856 -7.365 -37.642 1.00 78.69 272 SER A C 1
ATOM 2052 O O . SER A 1 272 ? 22.526 -7.854 -36.569 1.00 78.69 272 SER A O 1
ATOM 2054 N N . GLN A 1 273 ? 23.589 -8.047 -38.524 1.00 82.25 273 GLN A N 1
ATOM 2055 C CA . GLN A 1 273 ? 24.099 -9.397 -38.268 1.00 82.25 273 GLN A CA 1
ATOM 2056 C C . GLN A 1 273 ? 25.301 -9.404 -37.309 1.00 82.25 273 GLN A C 1
ATOM 2058 O O . GLN A 1 273 ? 25.678 -10.450 -36.780 1.00 82.25 273 GLN A O 1
ATOM 2063 N N . ASN A 1 274 ? 25.910 -8.244 -37.039 1.00 87.06 274 ASN A N 1
ATOM 2064 C CA . ASN A 1 274 ? 27.031 -8.162 -36.113 1.00 87.06 274 ASN A CA 1
ATOM 2065 C C . ASN A 1 274 ? 26.552 -8.218 -34.655 1.00 87.06 274 ASN A C 1
ATOM 2067 O O . ASN A 1 274 ? 25.721 -7.429 -34.203 1.00 87.06 274 ASN A O 1
ATOM 2071 N N . ILE A 1 275 ? 27.169 -9.092 -33.861 1.00 89.12 275 ILE A N 1
ATOM 2072 C CA . ILE A 1 275 ? 26.902 -9.204 -32.416 1.00 89.12 275 ILE A CA 1
ATOM 2073 C C . ILE A 1 275 ? 27.209 -7.875 -31.702 1.00 89.12 275 ILE A C 1
ATOM 2075 O O . ILE A 1 275 ? 26.436 -7.413 -30.863 1.00 89.12 275 ILE A O 1
ATOM 2079 N N . LEU A 1 276 ? 28.320 -7.225 -32.073 1.00 88.81 276 LEU A N 1
ATOM 2080 C CA . LEU A 1 276 ? 28.731 -5.933 -31.511 1.00 88.81 276 LEU A CA 1
ATOM 2081 C C . LEU A 1 276 ? 27.715 -4.823 -31.797 1.00 88.81 276 LEU A C 1
ATOM 2083 O O . LEU A 1 276 ? 27.475 -3.983 -30.929 1.00 88.81 276 LEU A O 1
ATOM 2087 N N . MET A 1 277 ? 27.090 -4.854 -32.976 1.00 87.69 277 MET A N 1
ATOM 2088 C CA . MET A 1 277 ? 26.035 -3.918 -33.342 1.00 87.69 277 MET A CA 1
ATOM 2089 C C . MET A 1 277 ? 24.836 -4.053 -32.404 1.00 87.69 277 MET A C 1
ATOM 2091 O O . MET A 1 277 ? 24.382 -3.068 -31.833 1.00 87.69 277 MET A O 1
ATOM 2095 N N . ASN A 1 278 ? 24.355 -5.278 -32.197 1.00 89.31 278 ASN A N 1
ATOM 2096 C CA . ASN A 1 278 ? 23.192 -5.553 -31.351 1.00 89.31 278 ASN A CA 1
ATOM 2097 C C . ASN A 1 278 ? 23.442 -5.194 -29.885 1.00 89.31 278 ASN A C 1
ATOM 2099 O O . ASN A 1 278 ? 22.578 -4.618 -29.223 1.00 89.31 278 ASN A O 1
ATOM 2103 N N . TRP A 1 279 ? 24.651 -5.456 -29.387 1.00 92.00 279 TRP A N 1
ATOM 2104 C CA . TRP A 1 279 ? 25.044 -5.027 -28.048 1.00 92.00 279 TRP A CA 1
ATOM 2105 C C . TRP A 1 279 ? 25.066 -3.497 -27.918 1.00 92.00 279 TRP A C 1
ATOM 2107 O O . TRP A 1 279 ? 24.538 -2.951 -26.947 1.00 92.00 279 TRP A O 1
ATOM 2117 N N . ASN A 1 280 ? 25.605 -2.794 -28.921 1.00 92.06 280 ASN A N 1
ATOM 2118 C CA . ASN A 1 280 ? 25.574 -1.333 -28.987 1.00 92.06 280 ASN A CA 1
ATOM 2119 C C . ASN A 1 280 ? 24.132 -0.795 -29.089 1.00 92.06 280 ASN A C 1
ATOM 2121 O O . ASN A 1 280 ? 23.788 0.156 -28.391 1.00 92.06 280 ASN A O 1
ATOM 2125 N N . ALA A 1 281 ? 23.259 -1.433 -29.874 1.00 88.81 281 ALA A N 1
ATOM 2126 C CA . ALA A 1 281 ? 21.846 -1.066 -29.996 1.00 88.81 281 ALA A CA 1
ATOM 2127 C C . ALA A 1 281 ? 21.133 -1.154 -28.646 1.00 88.81 281 ALA A C 1
ATOM 2129 O O . ALA A 1 281 ? 20.460 -0.205 -28.235 1.00 88.81 281 ALA A O 1
ATOM 2130 N N . GLY A 1 282 ? 21.361 -2.249 -27.913 1.00 90.50 282 GLY A N 1
ATOM 2131 C CA . GLY A 1 282 ? 20.832 -2.419 -26.566 1.00 90.50 282 GLY A CA 1
ATOM 2132 C C . GLY A 1 282 ? 21.352 -1.373 -25.584 1.00 90.50 282 GLY A C 1
ATOM 2133 O O . GLY A 1 282 ? 20.585 -0.825 -24.791 1.00 90.50 282 GLY A O 1
ATOM 2134 N N . MET A 1 283 ? 22.643 -1.045 -25.662 1.00 92.81 283 MET A N 1
ATOM 2135 C CA . MET A 1 283 ? 23.244 -0.007 -24.828 1.00 92.81 283 MET A CA 1
ATOM 2136 C C . MET A 1 283 ? 22.606 1.365 -25.079 1.00 92.81 283 MET A C 1
ATOM 2138 O O . MET A 1 283 ? 22.127 2.003 -24.144 1.00 92.81 283 MET A O 1
ATOM 2142 N N . ILE A 1 284 ? 22.558 1.811 -26.334 1.00 91.50 284 ILE A N 1
ATOM 2143 C CA . ILE A 1 284 ? 22.093 3.155 -26.699 1.00 91.50 284 ILE A CA 1
ATOM 2144 C C . ILE A 1 284 ? 20.589 3.313 -26.486 1.00 91.50 284 ILE A C 1
ATOM 2146 O O . ILE A 1 284 ? 20.161 4.324 -25.923 1.00 91.50 284 ILE A O 1
ATOM 2150 N N . GLY A 1 285 ? 19.793 2.299 -26.832 1.00 89.31 285 GLY A N 1
ATOM 2151 C CA . GLY A 1 285 ? 18.360 2.294 -26.545 1.00 89.31 285 GLY A CA 1
ATOM 2152 C C . GLY A 1 285 ? 18.070 2.392 -25.045 1.00 89.31 285 GLY A C 1
ATOM 2153 O O . GLY A 1 285 ? 17.217 3.178 -24.624 1.00 89.31 285 GLY A O 1
ATOM 2154 N N . GLY A 1 286 ? 18.823 1.665 -24.210 1.00 91.56 286 GLY A N 1
ATOM 2155 C CA . GLY A 1 286 ? 18.670 1.717 -22.757 1.00 91.56 286 GLY A CA 1
ATOM 2156 C C . GLY A 1 286 ? 18.994 3.091 -22.162 1.00 91.56 286 GLY A C 1
ATOM 2157 O O . GLY A 1 286 ? 18.258 3.571 -21.292 1.00 91.56 286 GLY A O 1
ATOM 2158 N N . VAL A 1 287 ? 20.039 3.770 -22.653 1.00 93.38 287 VAL A N 1
ATOM 2159 C CA . VAL A 1 287 ? 20.333 5.165 -22.264 1.00 93.38 287 VAL A CA 1
ATOM 2160 C C . VAL A 1 287 ? 19.204 6.098 -22.680 1.00 93.38 287 VAL A C 1
ATOM 2162 O O . VAL A 1 287 ? 18.728 6.890 -21.870 1.00 93.38 287 VAL A O 1
ATOM 2165 N N . PHE A 1 288 ? 18.764 6.001 -23.931 1.00 91.25 288 PHE A N 1
ATOM 2166 C CA . PHE A 1 288 ? 17.787 6.915 -24.503 1.00 91.25 288 PHE A CA 1
ATOM 2167 C C . PHE A 1 288 ? 16.438 6.864 -23.767 1.00 91.25 288 PHE A C 1
ATOM 2169 O O . PHE A 1 288 ? 15.917 7.896 -23.336 1.00 91.25 288 PHE A O 1
ATOM 2176 N N . ILE A 1 289 ? 15.901 5.660 -23.538 1.00 92.69 289 ILE A N 1
ATOM 2177 C CA . ILE A 1 289 ? 14.616 5.472 -22.843 1.00 92.69 289 ILE A CA 1
ATOM 2178 C C . ILE A 1 289 ? 14.699 5.987 -21.400 1.00 92.69 289 ILE A C 1
ATOM 2180 O O . ILE A 1 289 ? 13.796 6.675 -20.915 1.00 92.69 289 ILE A O 1
ATOM 2184 N N . THR A 1 290 ? 15.804 5.699 -20.706 1.00 93.62 290 THR A N 1
ATOM 2185 C CA . THR A 1 290 ? 15.989 6.142 -19.317 1.00 93.62 290 THR A CA 1
ATOM 2186 C C . THR A 1 290 ? 16.258 7.641 -19.196 1.00 93.62 290 THR A C 1
ATOM 2188 O O . THR A 1 290 ? 15.883 8.238 -18.185 1.00 93.62 290 THR A O 1
ATOM 2191 N N . LEU A 1 291 ? 16.819 8.276 -20.229 1.00 93.50 291 LEU A N 1
ATOM 2192 C CA . LEU A 1 291 ? 16.959 9.727 -20.331 1.00 93.50 291 LEU A CA 1
ATOM 2193 C C . LEU A 1 291 ? 15.602 10.421 -20.467 1.00 93.50 291 LEU A C 1
ATOM 2195 O O . LEU A 1 291 ? 15.324 11.359 -19.716 1.00 93.50 291 LEU A O 1
ATOM 2199 N N . LEU A 1 292 ? 14.741 9.934 -21.366 1.00 92.50 292 LEU A N 1
ATOM 2200 C CA . LEU A 1 292 ? 13.379 10.448 -21.526 1.00 92.50 292 LEU A CA 1
ATOM 2201 C C . LEU A 1 292 ? 12.571 10.310 -20.227 1.00 92.50 292 LEU A C 1
ATOM 2203 O O . LEU A 1 292 ? 11.934 11.270 -19.779 1.00 92.50 292 LEU A O 1
ATOM 2207 N N . PHE A 1 293 ? 12.659 9.145 -19.577 1.00 94.31 293 PHE A N 1
ATOM 2208 C CA . PHE A 1 293 ? 12.030 8.914 -18.278 1.00 94.31 293 PHE A CA 1
ATOM 2209 C C . PHE A 1 293 ? 12.581 9.863 -17.204 1.00 94.31 293 PHE A C 1
ATOM 2211 O O . PHE A 1 293 ? 11.818 10.520 -16.492 1.00 94.31 293 PHE A O 1
ATOM 2218 N N . GLY A 1 294 ? 13.910 9.955 -17.090 1.00 92.50 294 GLY A N 1
ATOM 2219 C CA . GLY A 1 294 ? 14.604 10.778 -16.105 1.00 92.50 294 GLY A CA 1
ATOM 2220 C C . GLY A 1 294 ? 14.220 12.251 -16.213 1.00 92.50 294 GLY A C 1
ATOM 2221 O O . GLY A 1 294 ? 13.810 12.836 -15.210 1.00 92.50 294 GLY A O 1
ATOM 2222 N N . LEU A 1 295 ? 14.257 12.818 -17.423 1.00 92.50 295 LEU A N 1
ATOM 2223 C CA . LEU A 1 295 ? 13.924 14.222 -17.689 1.00 92.50 295 LEU A CA 1
ATOM 2224 C C . LEU A 1 295 ? 12.486 14.557 -17.301 1.00 92.50 295 LEU A C 1
ATOM 2226 O O . LEU A 1 295 ? 12.244 15.515 -16.566 1.00 92.50 295 LEU A O 1
ATOM 2230 N N . SER A 1 296 ? 11.537 13.746 -17.767 1.00 93.31 296 SER A N 1
ATOM 2231 C CA . SER A 1 296 ? 10.122 13.951 -17.462 1.00 93.31 296 SER A CA 1
ATOM 2232 C C . SER A 1 296 ? 9.858 13.820 -15.958 1.00 93.31 296 SER A C 1
ATOM 2234 O O . SER A 1 296 ? 9.146 14.637 -15.364 1.00 93.31 296 SER A O 1
ATOM 2236 N N . SER A 1 297 ? 10.503 12.845 -15.306 1.00 91.06 297 SER A N 1
ATOM 2237 C CA . SER A 1 297 ? 10.333 12.598 -13.875 1.00 91.06 297 SER A CA 1
ATOM 2238 C C . SER A 1 297 ? 10.840 13.754 -13.008 1.00 91.06 297 SER A C 1
ATOM 2240 O O . SER A 1 297 ? 10.167 14.119 -12.045 1.00 91.06 297 SER A O 1
ATOM 2242 N N . THR A 1 298 ? 11.995 14.351 -13.325 1.00 89.62 298 THR A N 1
ATOM 2243 C CA . THR A 1 298 ? 12.609 15.407 -12.505 1.00 89.62 298 THR A CA 1
ATOM 2244 C C . THR A 1 298 ? 11.858 16.728 -12.633 1.00 89.62 298 THR A C 1
ATOM 2246 O O . THR A 1 298 ? 11.552 17.345 -11.612 1.00 89.62 298 THR A O 1
ATOM 2249 N N . LEU A 1 299 ? 11.480 17.117 -13.855 1.00 89.00 299 LEU A N 1
ATOM 2250 C CA . LEU A 1 299 ? 10.695 18.327 -14.121 1.00 89.00 299 LEU A CA 1
ATOM 2251 C C . LEU A 1 299 ? 9.327 18.268 -13.442 1.00 89.00 299 LEU A C 1
ATOM 2253 O O . LEU A 1 299 ? 8.931 19.173 -12.704 1.00 89.00 299 LEU A O 1
ATOM 2257 N N . THR A 1 300 ? 8.624 17.156 -13.637 1.00 89.75 300 THR A N 1
ATOM 2258 C CA . THR A 1 300 ? 7.261 16.997 -13.134 1.00 89.75 300 THR A CA 1
ATOM 2259 C C . THR A 1 300 ? 7.217 16.921 -11.608 1.00 89.75 300 THR A C 1
ATOM 2261 O O . THR A 1 300 ? 6.276 17.419 -10.982 1.00 89.75 300 THR A O 1
ATOM 2264 N N . ARG A 1 301 ? 8.247 16.332 -10.983 1.00 86.31 301 ARG A N 1
ATOM 2265 C CA . ARG A 1 301 ? 8.328 16.170 -9.525 1.00 86.31 301 ARG A CA 1
ATOM 2266 C C . ARG A 1 301 ? 8.330 17.510 -8.792 1.00 86.31 301 ARG A C 1
ATOM 2268 O O . ARG A 1 301 ? 7.718 17.596 -7.729 1.00 86.31 301 ARG A O 1
ATOM 2275 N N . GLY A 1 302 ? 8.955 18.543 -9.363 1.00 82.06 302 GLY A N 1
ATOM 2276 C CA . GLY A 1 302 ? 8.976 19.889 -8.783 1.00 82.06 302 GLY A CA 1
ATOM 2277 C C . GLY A 1 302 ? 7.604 20.576 -8.754 1.00 82.06 302 GLY A C 1
ATOM 2278 O O . GLY A 1 302 ? 7.328 21.346 -7.839 1.00 82.06 302 GLY A O 1
ATOM 2279 N N . ILE A 1 303 ? 6.730 20.268 -9.719 1.00 84.75 303 ILE A N 1
ATOM 2280 C CA . ILE A 1 303 ? 5.458 20.979 -9.935 1.00 84.75 303 ILE A CA 1
ATOM 2281 C C . ILE A 1 303 ? 4.263 20.186 -9.382 1.00 84.75 303 ILE A C 1
ATOM 2283 O O . ILE A 1 303 ? 3.469 20.708 -8.596 1.00 84.75 303 ILE A O 1
ATOM 2287 N N . GLY A 1 304 ? 4.125 18.920 -9.789 1.00 80.56 304 GLY A N 1
ATOM 2288 C CA . GLY A 1 304 ? 2.954 18.081 -9.500 1.00 80.56 304 GLY A CA 1
ATOM 2289 C C . GLY A 1 304 ? 3.162 17.011 -8.428 1.00 80.56 304 GLY A C 1
ATOM 2290 O O . GLY A 1 304 ? 2.215 16.305 -8.066 1.00 80.56 304 GLY A O 1
ATOM 2291 N N . GLY A 1 305 ? 4.381 16.892 -7.897 1.00 86.12 305 GLY A N 1
ATOM 2292 C CA . GLY A 1 305 ? 4.762 15.859 -6.935 1.00 86.12 305 GLY A CA 1
ATOM 2293 C C . GLY A 1 305 ? 4.987 14.486 -7.578 1.00 86.12 305 GLY A C 1
ATOM 2294 O O . GLY A 1 305 ? 5.066 14.339 -8.798 1.00 86.12 305 GLY A O 1
ATOM 2295 N N . ASN A 1 306 ? 5.108 13.452 -6.744 1.00 85.12 306 ASN A N 1
ATOM 2296 C CA . ASN A 1 306 ? 5.564 12.129 -7.192 1.00 85.12 306 ASN A CA 1
ATOM 2297 C C . ASN A 1 306 ? 4.547 11.387 -8.071 1.00 85.12 306 ASN A C 1
ATOM 2299 O O . ASN A 1 306 ? 4.952 10.671 -8.985 1.00 85.12 306 ASN A O 1
ATOM 2303 N N . ASN A 1 307 ? 3.247 11.589 -7.827 1.00 86.69 307 ASN A N 1
ATOM 2304 C CA . ASN A 1 307 ? 2.185 10.963 -8.619 1.00 86.69 307 ASN A CA 1
ATOM 2305 C C . ASN A 1 307 ? 2.200 11.463 -10.065 1.00 86.69 307 ASN A C 1
ATOM 2307 O O . ASN A 1 307 ? 2.188 10.661 -10.994 1.00 86.69 307 ASN A O 1
ATOM 2311 N N . ALA A 1 308 ? 2.298 12.783 -10.243 1.00 88.25 308 ALA A N 1
ATOM 2312 C CA . ALA A 1 308 ? 2.435 13.390 -11.559 1.00 88.25 308 ALA A CA 1
ATOM 2313 C C . ALA A 1 308 ? 3.711 12.905 -12.252 1.00 88.25 308 ALA A C 1
ATOM 2315 O O . ALA A 1 308 ? 3.675 12.545 -13.424 1.00 88.25 308 ALA A O 1
ATOM 2316 N N . ALA A 1 309 ? 4.824 12.849 -11.508 1.00 89.31 309 ALA A N 1
ATOM 2317 C CA . ALA A 1 309 ? 6.116 12.472 -12.062 1.00 89.31 309 ALA A CA 1
ATOM 2318 C C . ALA A 1 309 ? 6.110 11.063 -12.645 1.00 89.31 309 ALA A C 1
ATOM 2320 O O . ALA A 1 309 ? 6.585 10.893 -13.758 1.00 89.31 309 ALA A O 1
ATOM 2321 N N . ALA A 1 310 ? 5.545 10.088 -11.931 1.00 89.81 310 ALA A N 1
ATOM 2322 C CA . ALA A 1 310 ? 5.480 8.711 -12.407 1.00 89.81 310 ALA A CA 1
ATOM 2323 C C . ALA A 1 310 ? 4.570 8.547 -13.635 1.00 89.81 310 ALA A C 1
ATOM 2325 O O . ALA A 1 310 ? 4.919 7.826 -14.566 1.00 89.81 310 ALA A O 1
ATOM 2326 N N . VAL A 1 311 ? 3.417 9.226 -13.661 1.00 90.56 311 VAL A N 1
ATOM 2327 C CA . VAL A 1 311 ? 2.500 9.167 -14.812 1.00 90.56 311 VAL A CA 1
ATOM 2328 C C . VAL A 1 311 ? 3.144 9.808 -16.043 1.00 90.56 311 VAL A C 1
ATOM 2330 O O . VAL A 1 311 ? 3.167 9.196 -17.108 1.00 90.56 311 VAL A O 1
ATOM 2333 N N . ALA A 1 312 ? 3.709 11.010 -15.897 1.00 92.56 312 ALA A N 1
ATOM 2334 C CA . ALA A 1 312 ? 4.345 11.726 -16.999 1.00 92.56 312 ALA A CA 1
ATOM 2335 C C . ALA A 1 312 ? 5.567 10.976 -17.542 1.00 92.56 312 ALA A C 1
ATOM 2337 O O . ALA A 1 312 ? 5.687 10.803 -18.753 1.00 92.56 312 ALA A O 1
ATOM 2338 N N . SER A 1 313 ? 6.451 10.488 -16.664 1.00 92.12 313 SER A N 1
ATOM 2339 C CA . SER A 1 313 ? 7.657 9.775 -17.087 1.00 92.12 313 SER A CA 1
ATOM 2340 C C . SER A 1 313 ? 7.346 8.413 -17.696 1.00 92.12 313 SER A C 1
ATOM 2342 O O . SER A 1 313 ? 7.977 8.046 -18.685 1.00 92.12 313 SER A O 1
ATOM 2344 N N . GLY A 1 314 ? 6.346 7.696 -17.168 1.00 92.94 314 GLY A N 1
ATOM 2345 C CA . GLY A 1 314 ? 5.849 6.453 -17.752 1.00 92.94 314 GLY A CA 1
ATOM 2346 C C . GLY A 1 314 ? 5.341 6.658 -19.181 1.00 92.94 314 GLY A C 1
ATOM 2347 O O . GLY A 1 314 ? 5.796 5.969 -20.090 1.00 92.94 314 GLY A O 1
ATOM 2348 N N . LEU A 1 315 ? 4.462 7.648 -19.397 1.00 92.56 315 LEU A N 1
ATOM 2349 C CA . LEU A 1 315 ? 3.916 7.981 -20.723 1.00 92.56 315 LEU A CA 1
ATOM 2350 C C . LEU A 1 315 ? 5.005 8.404 -21.713 1.00 92.56 315 LEU A C 1
ATOM 2352 O O . LEU A 1 315 ? 5.059 7.889 -22.828 1.00 92.56 315 LEU A O 1
ATOM 2356 N N . VAL A 1 316 ? 5.891 9.313 -21.300 1.00 93.19 316 VAL A N 1
ATOM 2357 C CA . VAL A 1 316 ? 6.967 9.825 -22.154 1.00 93.19 316 VAL A CA 1
ATOM 2358 C C . VAL A 1 316 ? 7.942 8.715 -22.551 1.00 93.19 316 VAL A C 1
ATOM 2360 O O . VAL A 1 316 ? 8.284 8.610 -23.723 1.00 93.19 316 VAL A O 1
ATOM 2363 N N . ALA A 1 317 ? 8.383 7.874 -21.614 1.00 92.62 317 ALA A N 1
ATOM 2364 C CA . ALA A 1 317 ? 9.354 6.823 -21.918 1.00 92.62 317 ALA A CA 1
ATOM 2365 C C . ALA A 1 317 ? 8.740 5.641 -22.682 1.00 92.62 317 ALA A C 1
ATOM 2367 O O . ALA A 1 317 ? 9.421 5.036 -23.505 1.00 92.62 317 ALA A O 1
ATOM 2368 N N . GLY A 1 318 ? 7.469 5.315 -22.423 1.00 89.31 318 GLY A N 1
ATOM 2369 C CA . GLY A 1 318 ? 6.787 4.209 -23.093 1.00 89.31 318 GLY A CA 1
ATOM 2370 C C . GLY A 1 318 ? 6.328 4.536 -24.515 1.00 89.31 318 GLY A C 1
ATOM 2371 O O . GLY A 1 318 ? 6.441 3.696 -25.398 1.00 89.31 318 GLY A O 1
ATOM 2372 N N . ILE A 1 319 ? 5.826 5.754 -24.752 1.00 87.19 319 ILE A N 1
ATOM 2373 C CA . ILE A 1 319 ? 5.169 6.133 -26.020 1.00 87.19 319 ILE A CA 1
ATOM 2374 C C . ILE A 1 319 ? 6.010 7.145 -26.809 1.00 87.19 319 ILE A C 1
ATOM 2376 O O . ILE A 1 319 ? 5.943 7.190 -28.034 1.00 87.19 319 ILE A O 1
ATOM 2380 N N . GLY A 1 320 ? 6.836 7.951 -26.138 1.00 85.00 320 GLY A N 1
ATOM 2381 C CA . GLY A 1 320 ? 7.558 9.065 -26.759 1.00 85.00 320 GLY A CA 1
ATOM 2382 C C . GLY A 1 320 ? 8.578 8.670 -27.828 1.00 85.00 320 GLY A C 1
ATOM 2383 O O . GLY A 1 320 ? 8.974 9.512 -28.624 1.00 85.00 320 GLY A O 1
ATOM 2384 N N . TRP A 1 321 ? 8.974 7.400 -27.892 1.00 83.38 321 TRP A N 1
ATOM 2385 C CA . TRP A 1 321 ? 9.839 6.871 -28.949 1.00 83.38 321 TRP A CA 1
ATOM 2386 C C . TRP A 1 321 ? 9.080 6.454 -30.225 1.00 83.38 321 TRP A C 1
ATOM 2388 O O . TRP A 1 321 ? 9.689 6.365 -31.288 1.00 83.38 321 TRP A O 1
ATOM 2398 N N . ILE A 1 322 ? 7.755 6.251 -30.173 1.00 85.75 322 ILE A N 1
ATOM 2399 C CA . ILE A 1 322 ? 6.950 5.798 -31.327 1.00 85.75 322 ILE A CA 1
ATOM 2400 C C . ILE A 1 322 ? 7.123 6.687 -32.574 1.00 85.75 322 ILE A C 1
ATOM 2402 O O . ILE A 1 322 ? 7.270 6.125 -33.660 1.00 85.75 322 ILE A O 1
ATOM 2406 N N . PRO A 1 323 ? 7.158 8.034 -32.474 1.00 86.38 323 PRO A N 1
ATOM 2407 C CA . PRO A 1 323 ? 7.394 8.889 -33.640 1.00 86.38 323 PRO A CA 1
ATOM 2408 C C . PRO A 1 323 ? 8.790 8.720 -34.256 1.00 86.38 323 PRO A C 1
ATOM 2410 O O . PRO A 1 323 ? 8.972 8.969 -35.441 1.00 86.38 323 PRO A O 1
ATOM 2413 N N . ILE A 1 324 ? 9.781 8.306 -33.462 1.00 85.00 324 ILE A N 1
ATOM 2414 C CA . ILE A 1 324 ? 11.179 8.148 -33.890 1.00 85.00 324 ILE A CA 1
ATOM 2415 C C . ILE A 1 324 ? 11.402 6.766 -34.530 1.00 85.00 324 ILE A C 1
ATOM 2417 O O . ILE A 1 324 ? 12.200 6.637 -35.456 1.00 85.00 324 ILE A O 1
ATOM 2421 N N . GLY A 1 325 ? 10.648 5.753 -34.088 1.00 81.94 325 GLY A N 1
ATOM 2422 C CA . GLY A 1 325 ? 10.724 4.358 -34.537 1.00 81.94 325 GLY A CA 1
ATOM 2423 C C . GLY A 1 325 ? 10.909 4.136 -36.049 1.00 81.94 325 GLY A C 1
ATOM 2424 O O . GLY A 1 325 ? 11.898 3.505 -36.412 1.00 81.94 325 GLY A O 1
ATOM 2425 N N . PRO A 1 326 ? 10.050 4.681 -36.939 1.00 82.00 326 PRO A N 1
ATOM 2426 C CA . PRO A 1 326 ? 10.134 4.455 -38.393 1.00 82.00 326 PRO A CA 1
ATOM 2427 C C . PRO A 1 326 ? 11.403 4.996 -39.061 1.00 82.00 326 PRO A C 1
ATOM 2429 O O . PRO A 1 326 ? 11.742 4.618 -40.185 1.00 82.00 326 PRO A O 1
ATOM 2432 N N . HIS A 1 327 ? 12.075 5.939 -38.401 1.00 81.56 327 HIS A N 1
ATOM 2433 C CA . HIS A 1 327 ? 13.303 6.541 -38.904 1.00 81.56 327 HIS A CA 1
ATOM 2434 C C . HIS A 1 327 ? 14.548 5.777 -38.450 1.00 81.56 327 HIS A C 1
ATOM 2436 O O . HIS A 1 327 ? 15.593 5.921 -39.075 1.00 81.56 327 HIS A O 1
ATOM 2442 N N . VAL A 1 328 ? 14.429 4.951 -37.406 1.00 79.25 328 VAL A N 1
ATOM 2443 C CA . VAL A 1 328 ? 15.550 4.212 -36.813 1.00 79.25 328 VAL A CA 1
ATOM 2444 C C . VAL A 1 328 ? 15.479 2.721 -37.135 1.00 79.25 328 VAL A C 1
ATOM 2446 O O . VAL A 1 328 ? 16.481 2.148 -37.559 1.00 79.25 328 VAL A O 1
ATOM 2449 N N . LEU A 1 329 ? 14.316 2.090 -36.962 1.00 77.62 329 LEU A N 1
ATOM 2450 C CA . LEU A 1 329 ? 14.124 0.658 -37.193 1.00 77.62 329 LEU A CA 1
ATOM 2451 C C . LEU A 1 329 ? 13.736 0.389 -38.660 1.00 77.62 329 LEU A C 1
ATOM 2453 O O . LEU A 1 329 ? 12.809 1.032 -39.165 1.00 77.62 329 LEU A O 1
ATOM 2457 N N . PRO A 1 330 ? 14.411 -0.549 -39.353 1.00 69.31 330 PRO A N 1
ATOM 2458 C CA . PRO A 1 330 ? 13.986 -1.002 -40.673 1.00 69.31 330 PRO A CA 1
ATOM 2459 C C . PRO A 1 330 ? 12.631 -1.722 -40.579 1.00 69.31 330 PRO A C 1
ATOM 2461 O O . PRO A 1 330 ? 12.316 -2.336 -39.563 1.00 69.31 330 PRO A O 1
ATOM 2464 N N . ASP A 1 331 ? 11.815 -1.596 -41.627 1.00 69.88 331 ASP A N 1
ATOM 2465 C CA . ASP A 1 331 ? 10.521 -2.279 -41.810 1.00 69.88 331 ASP A CA 1
ATOM 2466 C C . ASP A 1 331 ? 9.404 -1.982 -40.789 1.00 69.88 331 ASP A C 1
ATOM 2468 O O . ASP A 1 331 ? 8.293 -2.494 -40.928 1.00 69.88 331 ASP A O 1
ATOM 2472 N N . TYR A 1 332 ? 9.630 -1.074 -39.835 1.00 73.56 332 TYR A N 1
ATOM 2473 C CA . TYR A 1 332 ? 8.580 -0.615 -38.928 1.00 73.56 332 TYR A CA 1
ATOM 2474 C C . TYR A 1 332 ? 7.505 0.193 -39.668 1.00 73.56 332 TYR A C 1
ATOM 2476 O O . TYR A 1 332 ? 7.788 1.212 -40.309 1.00 73.56 332 TYR A O 1
ATOM 2484 N N . GLN A 1 333 ? 6.246 -0.216 -39.514 1.00 72.06 333 GLN A N 1
ATOM 2485 C CA . GLN A 1 333 ? 5.083 0.527 -39.992 1.00 72.06 333 GLN A CA 1
ATOM 2486 C C . GLN A 1 333 ? 4.194 0.929 -38.817 1.00 72.06 333 GLN A C 1
ATOM 2488 O O . GLN A 1 333 ? 4.019 0.179 -37.862 1.00 72.06 333 GLN A O 1
ATOM 2493 N N . HIS A 1 334 ? 3.585 2.116 -38.893 1.00 70.62 334 HIS A N 1
ATOM 2494 C CA . HIS A 1 334 ? 2.646 2.589 -37.876 1.00 70.62 334 HIS A CA 1
ATOM 2495 C C . HIS A 1 334 ? 1.360 1.753 -37.876 1.00 70.62 334 HIS A C 1
ATOM 2497 O O . HIS A 1 334 ? 0.353 2.136 -38.470 1.00 70.62 334 HIS A O 1
ATOM 2503 N N . GLN A 1 335 ? 1.377 0.620 -37.183 1.00 82.44 335 GLN A N 1
ATOM 2504 C CA . GLN A 1 335 ? 0.187 -0.181 -36.953 1.00 82.44 335 GLN A CA 1
ATOM 2505 C C . GLN A 1 335 ? -0.553 0.341 -35.711 1.00 82.44 335 GLN A C 1
ATOM 2507 O O . GLN A 1 335 ? 0.004 0.326 -34.608 1.00 82.44 335 GLN A O 1
ATOM 2512 N N . PRO A 1 336 ? -1.828 0.764 -35.830 1.00 84.81 336 PRO A N 1
ATOM 2513 C CA . PRO A 1 336 ? -2.604 1.242 -34.683 1.00 84.81 336 PRO A CA 1
ATOM 2514 C C . PRO A 1 336 ? -2.693 0.211 -33.549 1.00 84.81 336 PRO A C 1
ATOM 2516 O O . PRO A 1 336 ? -2.711 0.579 -32.375 1.00 84.81 336 PRO A O 1
ATOM 2519 N N . GLN A 1 337 ? -2.693 -1.080 -33.896 1.00 86.69 337 GLN A N 1
ATOM 2520 C CA . GLN A 1 337 ? -2.775 -2.189 -32.946 1.00 86.69 337 GLN A CA 1
ATOM 2521 C C . GLN A 1 337 ? -1.583 -2.212 -31.979 1.00 86.69 337 GLN A C 1
ATOM 2523 O O . GLN A 1 337 ? -1.782 -2.327 -30.769 1.00 86.69 337 GLN A O 1
ATOM 2528 N N . VAL A 1 338 ? -0.363 -1.998 -32.476 1.00 83.44 338 VAL A N 1
ATOM 2529 C CA . VAL A 1 338 ? 0.861 -1.974 -31.658 1.00 83.44 338 VAL A CA 1
ATOM 2530 C C . VAL A 1 338 ? 0.836 -0.802 -30.675 1.00 83.44 338 VAL A C 1
ATOM 2532 O O . VAL A 1 338 ? 1.149 -0.972 -29.498 1.00 83.44 338 VAL A O 1
ATOM 2535 N N . ILE A 1 339 ? 0.365 0.371 -31.113 1.00 85.56 339 ILE A N 1
ATOM 2536 C CA . ILE A 1 339 ? 0.214 1.550 -30.245 1.00 85.56 339 ILE A CA 1
ATOM 2537 C C . ILE A 1 339 ? -0.805 1.269 -29.135 1.00 85.56 339 ILE A C 1
ATOM 2539 O O . ILE A 1 339 ? -0.553 1.576 -27.967 1.00 85.56 339 ILE A O 1
ATOM 2543 N N . THR A 1 340 ? -1.944 0.655 -29.473 1.00 88.94 340 THR A N 1
ATOM 2544 C CA . THR A 1 340 ? -2.944 0.278 -28.465 1.00 88.94 340 THR A CA 1
ATOM 2545 C C . THR A 1 340 ? -2.414 -0.773 -27.492 1.00 88.94 340 THR A C 1
ATOM 2547 O O . THR A 1 340 ? -2.627 -0.637 -26.289 1.00 88.94 340 THR A O 1
ATOM 2550 N N . ALA A 1 341 ? -1.660 -1.768 -27.969 1.00 89.75 341 ALA A N 1
ATOM 2551 C CA . ALA A 1 341 ? -1.037 -2.782 -27.125 1.00 89.75 341 ALA A CA 1
ATOM 2552 C C . ALA A 1 341 ? 0.011 -2.171 -26.182 1.00 89.75 341 ALA A C 1
ATOM 2554 O O . ALA A 1 341 ? 0.010 -2.474 -24.990 1.00 89.75 341 ALA A O 1
ATOM 2555 N N . ALA A 1 342 ? 0.845 -1.252 -26.676 1.00 88.94 342 ALA A N 1
ATOM 2556 C CA . ALA A 1 342 ? 1.814 -0.518 -25.868 1.00 88.94 342 ALA A CA 1
ATOM 2557 C C . ALA A 1 342 ? 1.124 0.341 -24.792 1.00 88.94 342 ALA A C 1
ATOM 2559 O O . ALA A 1 342 ? 1.508 0.301 -23.623 1.00 88.94 342 ALA A O 1
ATOM 2560 N N . LEU A 1 343 ? 0.052 1.060 -25.142 1.00 90.88 343 LEU A N 1
ATOM 2561 C CA . LEU A 1 343 ? -0.758 1.820 -24.182 1.00 90.88 343 LEU A CA 1
ATOM 2562 C C . LEU A 1 343 ? -1.356 0.922 -23.092 1.00 90.88 343 LEU A C 1
ATOM 2564 O O . LEU A 1 343 ? -1.276 1.254 -21.907 1.00 90.88 343 LEU A O 1
ATOM 2568 N N . LEU A 1 344 ? -1.922 -0.224 -23.475 1.00 93.12 344 LEU A N 1
ATOM 2569 C CA . LEU A 1 344 ? -2.467 -1.196 -22.530 1.00 93.12 344 LEU A CA 1
ATOM 2570 C C . LEU A 1 344 ? -1.372 -1.765 -21.621 1.00 93.12 344 LEU A C 1
ATOM 2572 O O . LEU A 1 344 ? -1.561 -1.800 -20.406 1.00 93.12 344 LEU A O 1
ATOM 2576 N N . ALA A 1 345 ? -0.213 -2.134 -22.173 1.00 92.62 345 ALA A N 1
ATOM 2577 C CA . ALA A 1 345 ? 0.930 -2.635 -21.413 1.00 92.62 345 ALA A CA 1
ATOM 2578 C C . ALA A 1 345 ? 1.462 -1.595 -20.412 1.00 92.62 345 ALA A C 1
ATOM 2580 O O . ALA A 1 345 ? 1.759 -1.932 -19.264 1.00 92.62 345 ALA A O 1
ATOM 2581 N N . LEU A 1 346 ? 1.510 -0.320 -20.806 1.00 93.69 346 LEU A N 1
ATOM 2582 C CA . LEU A 1 346 ? 1.889 0.788 -19.931 1.00 93.69 346 LEU A CA 1
ATOM 2583 C C . LEU A 1 346 ? 0.911 0.949 -18.770 1.00 93.69 346 LEU A C 1
ATOM 2585 O O . LEU A 1 346 ? 1.334 1.008 -17.614 1.00 93.69 346 LEU A O 1
ATOM 2589 N N . VAL A 1 347 ? -0.392 1.014 -19.060 1.00 92.94 347 VAL A N 1
ATOM 2590 C CA . VAL A 1 347 ? -1.435 1.163 -18.033 1.00 92.94 347 VAL A CA 1
ATOM 2591 C C . VAL A 1 347 ? -1.427 -0.040 -17.092 1.00 92.94 347 VAL A C 1
ATOM 2593 O O . VAL A 1 347 ? -1.506 0.129 -15.871 1.00 92.94 347 VAL A O 1
ATOM 2596 N N . PHE A 1 348 ? -1.266 -1.247 -17.632 1.00 92.62 348 PHE A N 1
ATOM 2597 C CA . PHE A 1 348 ? -1.175 -2.479 -16.858 1.00 92.62 348 PHE A CA 1
ATOM 2598 C C . PHE A 1 348 ? 0.057 -2.487 -15.940 1.00 92.62 348 PHE A C 1
ATOM 2600 O O . PHE A 1 348 ? -0.068 -2.775 -14.748 1.00 92.62 348 PHE A O 1
ATOM 2607 N N . GLY A 1 349 ? 1.225 -2.080 -16.448 1.00 91.81 349 GLY A N 1
ATOM 2608 C CA . GLY A 1 349 ? 2.453 -1.937 -15.661 1.00 91.81 349 GLY A CA 1
ATOM 2609 C C . GLY A 1 349 ? 2.339 -0.871 -14.568 1.00 91.81 349 GLY A C 1
ATOM 2610 O O . GLY A 1 349 ? 2.707 -1.118 -13.421 1.00 91.81 349 GLY A O 1
ATOM 2611 N N . LEU A 1 350 ? 1.759 0.292 -14.880 1.00 90.62 350 LEU A N 1
ATOM 2612 C CA . LEU A 1 350 ? 1.571 1.391 -13.928 1.00 90.62 350 LEU A CA 1
ATOM 2613 C C . LEU A 1 350 ? 0.635 0.993 -12.775 1.00 90.62 350 LEU A C 1
ATOM 2615 O O . LEU A 1 350 ? 0.884 1.323 -11.611 1.00 90.62 350 LEU A O 1
ATOM 2619 N N . THR A 1 351 ? -0.427 0.248 -13.091 1.00 90.62 351 THR A N 1
ATOM 2620 C CA . THR A 1 351 ? -1.467 -0.175 -12.140 1.00 90.62 351 THR A CA 1
ATOM 2621 C C . THR A 1 351 ? -1.171 -1.504 -11.436 1.00 90.62 351 THR A C 1
ATOM 2623 O O . THR A 1 351 ? -2.023 -1.984 -10.685 1.00 90.62 351 THR A O 1
ATOM 2626 N N . ILE A 1 352 ? 0.038 -2.072 -11.580 1.00 90.25 352 ILE A N 1
ATOM 2627 C CA . ILE A 1 352 ? 0.417 -3.364 -10.975 1.00 90.25 352 ILE A CA 1
ATOM 2628 C C . ILE A 1 352 ? 0.172 -3.432 -9.469 1.00 90.25 352 ILE A C 1
ATOM 2630 O O . ILE A 1 352 ? -0.325 -4.438 -8.974 1.00 90.25 352 ILE A O 1
ATOM 2634 N N . SER A 1 353 ? 0.408 -2.347 -8.730 1.00 86.19 353 SER A N 1
ATOM 2635 C CA . SER A 1 353 ? 0.145 -2.290 -7.286 1.00 86.19 353 SER A CA 1
ATOM 2636 C C . SER A 1 353 ? -1.342 -2.400 -6.910 1.00 86.19 353 SER A C 1
ATOM 2638 O O . SER A 1 353 ? -1.649 -2.560 -5.731 1.00 86.19 353 SER A O 1
ATOM 2640 N N . ILE A 1 354 ? -2.263 -2.274 -7.873 1.00 87.56 354 ILE A N 1
ATOM 2641 C CA . ILE A 1 354 ? -3.716 -2.348 -7.668 1.00 87.56 354 ILE A CA 1
ATOM 2642 C C . ILE A 1 354 ? -4.245 -3.738 -8.021 1.00 87.56 354 ILE A C 1
ATOM 2644 O O . ILE A 1 354 ? -4.975 -4.320 -7.222 1.00 87.56 354 ILE A O 1
ATOM 2648 N N . TRP A 1 355 ? -3.896 -4.271 -9.196 1.00 89.94 355 TRP A N 1
ATOM 2649 C CA . TRP A 1 355 ? -4.451 -5.544 -9.665 1.00 89.94 355 TRP A CA 1
ATOM 2650 C C . TRP A 1 355 ? -3.659 -6.763 -9.182 1.00 89.94 355 TRP A C 1
ATOM 2652 O O . TRP A 1 355 ? -4.271 -7.791 -8.906 1.00 89.94 355 TRP A O 1
ATOM 2662 N N . ARG A 1 356 ? -2.329 -6.672 -9.003 1.00 91.19 356 ARG A N 1
ATOM 2663 C CA . ARG A 1 356 ? -1.505 -7.797 -8.513 1.00 91.19 356 ARG A CA 1
ATOM 2664 C C . ARG A 1 356 ? -2.048 -8.382 -7.206 1.00 91.19 356 ARG A C 1
ATOM 2666 O O . ARG A 1 356 ? -2.229 -9.597 -7.159 1.00 91.19 356 ARG A O 1
ATOM 2673 N N . PRO A 1 357 ? -2.332 -7.581 -6.161 1.00 88.44 357 PRO A N 1
ATOM 2674 C CA . PRO A 1 357 ? -2.783 -8.137 -4.890 1.00 88.44 357 PRO A CA 1
ATOM 2675 C C . PRO A 1 357 ? -4.171 -8.798 -5.004 1.00 88.44 357 PRO A C 1
ATOM 2677 O O . PRO A 1 357 ? -4.478 -9.715 -4.252 1.00 88.44 357 PRO A O 1
ATOM 2680 N N . LEU A 1 358 ? -4.989 -8.392 -5.986 1.00 89.88 358 LEU A N 1
ATOM 2681 C CA . LEU A 1 358 ? -6.291 -8.998 -6.271 1.00 89.88 358 LEU A CA 1
ATOM 2682 C C . LEU A 1 358 ? -6.156 -10.332 -7.023 1.00 89.88 358 LEU A C 1
ATOM 2684 O O . LEU A 1 358 ? -6.748 -11.324 -6.612 1.00 89.88 358 LEU A O 1
ATOM 2688 N N . ILE A 1 359 ? -5.359 -10.369 -8.097 1.00 91.75 359 ILE A N 1
ATOM 2689 C CA . ILE A 1 359 ? -5.187 -11.571 -8.932 1.00 91.75 359 ILE A CA 1
ATOM 2690 C C . ILE A 1 359 ? -4.474 -12.683 -8.158 1.00 91.75 359 ILE A C 1
ATOM 2692 O O . ILE A 1 359 ? -4.873 -13.842 -8.231 1.00 91.75 359 ILE A O 1
ATOM 2696 N N . PHE A 1 360 ? -3.435 -12.340 -7.393 1.00 89.75 360 PHE A N 1
ATOM 2697 C CA . PHE A 1 360 ? -2.665 -13.322 -6.627 1.00 89.75 360 PHE A CA 1
ATOM 2698 C C . PHE A 1 360 ? -3.269 -13.633 -5.251 1.00 89.75 360 PHE A C 1
ATOM 2700 O O . PHE A 1 360 ? -2.748 -14.504 -4.554 1.00 89.75 360 PHE A O 1
ATOM 2707 N N . TYR A 1 361 ? -4.379 -12.994 -4.867 1.00 90.75 361 TYR A N 1
ATOM 2708 C CA . TYR A 1 361 ? -5.042 -13.231 -3.584 1.00 90.75 361 TYR A CA 1
ATOM 2709 C C . TYR A 1 361 ? -5.313 -14.712 -3.275 1.00 90.75 361 TYR A C 1
ATOM 2711 O O . TYR A 1 361 ? -4.881 -15.151 -2.210 1.00 90.75 361 TYR A O 1
ATOM 2719 N N . PRO A 1 362 ? -5.957 -15.513 -4.155 1.00 91.69 362 PRO A N 1
ATOM 2720 C CA . PRO A 1 362 ? -6.257 -16.909 -3.833 1.00 91.69 362 PRO A CA 1
ATOM 2721 C C . PRO A 1 362 ? -4.987 -17.744 -3.635 1.00 91.69 362 PRO A C 1
ATOM 2723 O O . PRO A 1 362 ? -4.910 -18.532 -2.698 1.00 91.69 362 PRO A O 1
ATOM 2726 N N . LEU A 1 363 ? -3.958 -17.532 -4.460 1.00 92.38 363 LEU A N 1
ATOM 2727 C CA . LEU A 1 363 ? -2.686 -18.252 -4.344 1.00 92.38 363 LEU A CA 1
ATOM 2728 C C . LEU A 1 363 ? -1.961 -17.911 -3.036 1.00 92.38 363 LEU A C 1
ATOM 2730 O O . LEU A 1 363 ? -1.456 -18.799 -2.350 1.00 92.38 363 LEU A O 1
ATOM 2734 N N . VAL A 1 364 ? -1.947 -16.631 -2.658 1.00 91.62 364 VAL A N 1
ATOM 2735 C CA . VAL A 1 364 ? -1.327 -16.181 -1.406 1.00 91.62 364 VAL A CA 1
ATOM 2736 C C . VAL A 1 364 ? -2.154 -16.608 -0.188 1.00 91.62 364 VAL A C 1
ATOM 2738 O O . VAL A 1 364 ? -1.582 -16.954 0.842 1.00 91.62 364 VAL A O 1
ATOM 2741 N N . ALA A 1 365 ? -3.483 -16.666 -0.297 1.00 90.38 365 ALA A N 1
ATOM 2742 C CA . ALA A 1 365 ? -4.349 -17.189 0.757 1.00 90.38 365 ALA A CA 1
ATOM 2743 C C . ALA A 1 365 ? -4.094 -18.684 1.017 1.00 90.38 365 ALA A C 1
ATOM 2745 O O . ALA A 1 365 ? -3.997 -19.090 2.173 1.00 90.38 365 ALA A O 1
ATOM 2746 N N . ILE A 1 366 ? -3.892 -19.489 -0.036 1.00 92.50 366 ILE A N 1
ATOM 2747 C CA . ILE A 1 366 ? -3.498 -20.903 0.098 1.00 92.50 366 ILE A CA 1
ATOM 2748 C C . ILE A 1 366 ? -2.152 -21.020 0.824 1.00 92.50 366 ILE A C 1
ATOM 2750 O O . ILE A 1 366 ? -2.019 -21.821 1.749 1.00 92.50 366 ILE A O 1
ATOM 2754 N N . TRP A 1 367 ? -1.165 -20.197 0.453 1.00 92.00 367 TRP A N 1
ATOM 2755 C CA . TRP A 1 367 ? 0.127 -20.150 1.144 1.00 92.00 367 TRP A CA 1
ATOM 2756 C C . TRP A 1 367 ? -0.015 -19.784 2.629 1.00 92.00 367 TRP A C 1
ATOM 2758 O O . TRP A 1 367 ? 0.584 -20.426 3.490 1.00 92.00 367 TRP A O 1
ATOM 2768 N N . ASN A 1 368 ? -0.837 -18.785 2.945 1.00 92.44 368 ASN A N 1
ATOM 2769 C CA . ASN A 1 368 ? -1.090 -18.366 4.322 1.00 92.44 368 ASN A CA 1
ATOM 2770 C C . ASN A 1 368 ? -1.734 -19.483 5.154 1.00 92.44 368 ASN A C 1
ATOM 2772 O O . ASN A 1 368 ? -1.290 -19.739 6.273 1.00 92.44 368 ASN A O 1
ATOM 2776 N N . ASN A 1 369 ? -2.715 -20.189 4.588 1.00 91.19 369 ASN A N 1
ATOM 2777 C CA . ASN A 1 369 ? -3.352 -21.333 5.236 1.00 91.19 369 ASN A CA 1
ATOM 2778 C C . ASN A 1 369 ? -2.350 -22.486 5.441 1.00 91.19 369 ASN A C 1
ATOM 2780 O O . ASN A 1 369 ? -2.309 -23.121 6.492 1.00 91.19 369 ASN A O 1
ATOM 2784 N N . PHE A 1 370 ? -1.453 -22.715 4.479 1.00 91.56 370 PHE A N 1
ATOM 2785 C CA . PHE A 1 370 ? -0.368 -23.682 4.640 1.00 91.56 370 PHE A CA 1
ATOM 2786 C C . PHE A 1 370 ? 0.560 -23.327 5.816 1.00 91.56 370 PHE A C 1
ATOM 2788 O O . PHE A 1 370 ? 0.850 -24.191 6.645 1.00 91.56 370 PHE A O 1
ATOM 2795 N N . CYS A 1 371 ? 0.970 -22.059 5.947 1.00 88.50 371 CYS A N 1
ATOM 2796 C CA . CYS A 1 371 ? 1.751 -21.588 7.097 1.00 88.50 371 CYS A CA 1
ATOM 2797 C C . CYS A 1 371 ? 1.007 -21.797 8.426 1.00 88.50 371 CYS A C 1
ATOM 2799 O O . CYS A 1 371 ? 1.597 -22.314 9.377 1.00 88.50 371 CYS A O 1
ATOM 2801 N N . PHE A 1 372 ? -0.284 -21.454 8.471 1.00 90.19 372 PHE A N 1
ATOM 2802 C CA . PHE A 1 372 ? -1.127 -21.633 9.653 1.00 90.19 372 PHE A CA 1
ATOM 2803 C C . PHE A 1 372 ? -1.230 -23.105 10.071 1.00 90.19 372 PHE A C 1
ATOM 2805 O O . PHE A 1 372 ? -0.909 -23.439 11.211 1.00 90.19 372 PHE A O 1
ATOM 2812 N N . ASN A 1 373 ? -1.565 -24.006 9.142 1.00 90.62 373 ASN A N 1
ATOM 2813 C CA . ASN A 1 373 ? -1.677 -25.442 9.419 1.00 90.62 373 ASN A CA 1
ATOM 2814 C C . ASN A 1 373 ? -0.355 -26.056 9.904 1.00 90.62 373 ASN A C 1
ATOM 2816 O O . ASN A 1 373 ? -0.348 -26.916 10.789 1.00 90.62 373 ASN A O 1
ATOM 2820 N N . LEU A 1 374 ? 0.782 -25.628 9.343 1.00 88.69 374 LEU A N 1
ATOM 2821 C CA . LEU A 1 374 ? 2.098 -26.107 9.775 1.00 88.69 374 LEU A CA 1
ATOM 2822 C C . LEU A 1 374 ? 2.414 -25.723 11.223 1.00 88.69 374 LEU A C 1
ATOM 2824 O O . LEU A 1 374 ? 2.980 -26.535 11.959 1.00 88.69 374 LEU A O 1
ATOM 2828 N N . ASP A 1 375 ? 2.068 -24.503 11.628 1.00 88.94 375 ASP A N 1
ATOM 2829 C CA . ASP A 1 375 ? 2.302 -24.019 12.986 1.00 88.94 375 ASP A CA 1
ATOM 2830 C C . ASP A 1 375 ? 1.259 -24.552 13.984 1.00 88.94 375 ASP A C 1
ATOM 2832 O O . ASP A 1 375 ? 1.614 -24.871 15.123 1.00 88.94 375 ASP A O 1
ATOM 2836 N N . GLN A 1 376 ? 0.002 -24.733 13.564 1.00 88.19 376 GLN A N 1
ATOM 2837 C CA . GLN A 1 376 ? -1.054 -25.324 14.390 1.00 88.19 376 GLN A CA 1
ATOM 2838 C C . GLN A 1 376 ? -0.706 -26.766 14.785 1.00 88.19 376 GLN A C 1
ATOM 2840 O O . GLN A 1 376 ? -0.763 -27.114 15.966 1.00 88.19 376 GLN A O 1
ATOM 2845 N N . ASN A 1 377 ? -0.251 -27.575 13.822 1.00 86.56 377 ASN A N 1
ATOM 2846 C CA . ASN A 1 377 ? 0.075 -28.989 14.033 1.00 86.56 377 ASN A CA 1
ATOM 2847 C C . ASN A 1 377 ? 1.378 -29.223 14.813 1.00 86.56 377 ASN A C 1
ATOM 2849 O O . ASN A 1 377 ? 1.608 -30.316 15.334 1.00 86.56 377 ASN A O 1
ATOM 2853 N N . ARG A 1 378 ? 2.254 -28.219 14.914 1.00 82.44 378 ARG A N 1
ATOM 2854 C CA . ARG A 1 378 ? 3.506 -28.318 15.674 1.00 82.44 378 ARG A CA 1
ATOM 2855 C C . ARG A 1 378 ? 3.326 -27.770 17.081 1.00 82.44 378 ARG A C 1
ATOM 2857 O O . ARG A 1 378 ? 2.731 -26.717 17.270 1.00 82.44 378 ARG A O 1
ATOM 2864 N N . ARG A 1 379 ? 3.899 -28.447 18.078 1.00 73.94 379 ARG A N 1
ATOM 2865 C CA . ARG A 1 379 ? 4.019 -27.921 19.446 1.00 73.94 379 ARG A CA 1
ATOM 2866 C C . ARG A 1 379 ? 5.320 -27.123 19.554 1.00 73.94 379 ARG A C 1
ATOM 2868 O O . ARG A 1 379 ? 6.385 -27.676 19.295 1.00 73.94 379 ARG A O 1
ATOM 2875 N N . GLY A 1 380 ? 5.238 -25.843 19.915 1.00 78.12 380 GLY A N 1
ATOM 2876 C CA . GLY A 1 380 ? 6.402 -24.967 20.095 1.00 78.12 380 GLY A CA 1
ATOM 2877 C C . GLY A 1 380 ? 6.229 -23.580 19.472 1.00 78.12 380 GLY A C 1
ATOM 2878 O O . GLY A 1 380 ? 5.113 -23.160 19.166 1.00 78.12 380 GLY A O 1
ATOM 2879 N N . GLU A 1 381 ? 7.348 -22.873 19.303 1.00 79.19 381 GLU A N 1
ATOM 2880 C CA . GLU A 1 381 ? 7.396 -21.518 18.740 1.00 79.19 381 GLU A CA 1
ATOM 2881 C C . GLU A 1 381 ? 6.888 -21.451 17.293 1.00 79.19 381 GLU A C 1
ATOM 2883 O O . GLU A 1 381 ? 7.114 -22.362 16.491 1.00 79.19 381 GLU A O 1
ATOM 2888 N N . LEU A 1 382 ? 6.248 -20.331 16.956 1.00 82.19 382 LEU A N 1
ATOM 2889 C CA . LEU A 1 382 ? 5.644 -20.081 15.650 1.00 82.19 382 LEU A CA 1
ATOM 2890 C C . LEU A 1 382 ? 6.703 -19.610 14.647 1.00 82.19 382 LEU A C 1
ATOM 2892 O O . LEU A 1 382 ? 6.985 -18.419 14.508 1.00 82.19 382 LEU A O 1
ATOM 2896 N N . ARG A 1 383 ? 7.340 -20.561 13.958 1.00 79.75 383 ARG A N 1
ATOM 2897 C CA . ARG A 1 383 ? 8.422 -20.260 13.004 1.00 79.75 383 ARG A CA 1
ATOM 2898 C C . ARG A 1 383 ? 7.892 -19.743 11.669 1.00 79.75 383 ARG A C 1
ATOM 2900 O O . ARG A 1 383 ? 8.555 -18.918 11.041 1.00 79.75 383 ARG A O 1
ATOM 2907 N N . TRP A 1 384 ? 6.733 -20.234 11.231 1.00 83.12 384 TRP A N 1
ATOM 2908 C CA . TRP A 1 384 ? 6.173 -19.935 9.909 1.00 83.12 384 TRP A CA 1
ATOM 2909 C C . TRP A 1 384 ? 5.298 -18.681 9.908 1.00 83.12 384 TRP A C 1
ATOM 2911 O O . TRP A 1 384 ? 5.054 -18.104 8.851 1.00 83.12 384 TRP A O 1
ATOM 2921 N N . PHE A 1 385 ? 4.933 -18.189 11.090 1.00 84.81 385 PHE A N 1
ATOM 2922 C CA . PHE A 1 385 ? 4.158 -16.966 11.272 1.00 84.81 385 PHE A CA 1
ATOM 2923 C C . PHE A 1 385 ? 4.733 -15.753 10.527 1.00 84.81 385 PHE A C 1
ATOM 2925 O O . PHE A 1 385 ? 4.010 -15.051 9.824 1.00 84.81 385 PHE A O 1
ATOM 2932 N N . TRP A 1 386 ? 6.050 -15.540 10.577 1.00 83.25 386 TRP A N 1
ATOM 2933 C CA . TRP A 1 386 ? 6.694 -14.405 9.899 1.00 83.25 386 TRP A CA 1
ATOM 2934 C C . TRP A 1 386 ? 6.733 -14.520 8.365 1.00 83.25 386 TRP A C 1
ATOM 2936 O O . TRP A 1 386 ? 7.046 -13.541 7.689 1.00 83.25 386 TRP A O 1
ATOM 2946 N N . LEU A 1 387 ? 6.419 -15.696 7.806 1.00 84.50 387 LEU A N 1
ATOM 2947 C CA . LEU A 1 387 ? 6.287 -15.921 6.360 1.00 84.50 387 LEU A CA 1
ATOM 2948 C C . LEU A 1 387 ? 4.870 -15.626 5.846 1.00 84.50 387 LEU A C 1
ATOM 2950 O O . LEU A 1 387 ? 4.633 -15.669 4.635 1.00 84.50 387 LEU A O 1
ATOM 2954 N N . HIS A 1 388 ? 3.937 -15.311 6.745 1.00 86.75 388 HIS A N 1
ATOM 2955 C CA . HIS A 1 388 ? 2.579 -14.921 6.398 1.00 86.75 388 HIS A CA 1
ATOM 2956 C C . HIS A 1 388 ? 2.557 -13.592 5.623 1.00 86.75 388 HIS A C 1
ATOM 2958 O O . HIS A 1 388 ? 3.275 -12.643 5.955 1.00 86.75 388 HIS A O 1
ATOM 2964 N N . ALA A 1 389 ? 1.693 -13.495 4.608 1.00 86.75 389 ALA A N 1
ATOM 2965 C CA . ALA A 1 389 ? 1.624 -12.342 3.705 1.00 86.75 389 ALA A CA 1
ATOM 2966 C C . ALA A 1 389 ? 1.279 -11.018 4.386 1.00 86.75 389 ALA A C 1
ATOM 2968 O O . ALA A 1 389 ? 1.671 -9.960 3.905 1.00 86.75 389 ALA A O 1
ATOM 2969 N N . ALA A 1 390 ? 0.636 -11.062 5.552 1.00 84.81 390 ALA A N 1
ATOM 2970 C CA . ALA A 1 390 ? 0.391 -9.879 6.381 1.00 84.81 390 ALA A CA 1
ATOM 2971 C C . ALA A 1 390 ? 1.671 -9.089 6.734 1.00 84.81 390 ALA A C 1
ATOM 2973 O O . ALA A 1 390 ? 1.587 -7.893 7.003 1.00 84.81 390 ALA A O 1
ATOM 2974 N N . PHE A 1 391 ? 2.848 -9.729 6.720 1.00 83.94 391 PHE A N 1
ATOM 2975 C CA . PHE A 1 391 ? 4.122 -9.081 7.050 1.00 83.94 391 PHE A CA 1
ATOM 2976 C C . PHE A 1 391 ? 4.920 -8.615 5.835 1.00 83.94 391 PHE A C 1
ATOM 2978 O O . PHE A 1 391 ? 5.785 -7.746 5.991 1.00 83.94 391 PHE A O 1
ATOM 2985 N N . TRP A 1 392 ? 4.658 -9.181 4.651 1.00 82.50 392 TRP A N 1
ATOM 2986 C CA . TRP A 1 392 ? 5.433 -8.901 3.442 1.00 82.50 392 TRP A CA 1
ATOM 2987 C C . TRP A 1 392 ? 4.648 -8.299 2.267 1.00 82.50 392 TRP A C 1
ATOM 2989 O O . TRP A 1 392 ? 5.264 -7.676 1.408 1.00 82.50 392 TRP A O 1
ATOM 2999 N N . ASP A 1 393 ? 3.321 -8.410 2.209 1.00 83.94 393 ASP A N 1
ATOM 3000 C CA . ASP A 1 393 ? 2.512 -7.762 1.168 1.00 83.94 393 ASP A CA 1
ATOM 3001 C C . ASP A 1 393 ? 1.906 -6.449 1.680 1.00 83.94 393 ASP A C 1
ATOM 3003 O O . ASP A 1 393 ? 0.780 -6.388 2.174 1.00 83.94 393 ASP A O 1
ATOM 3007 N N . GLU A 1 394 ? 2.674 -5.365 1.562 1.00 83.38 394 GLU A N 1
ATOM 3008 C CA . GLU A 1 394 ? 2.296 -4.042 2.083 1.00 83.38 394 GLU A CA 1
ATOM 3009 C C . GLU A 1 394 ? 1.147 -3.377 1.314 1.00 83.38 394 GLU A C 1
ATOM 3011 O O . GLU A 1 394 ? 0.520 -2.445 1.821 1.00 83.38 394 GLU A O 1
ATOM 3016 N N . LYS A 1 395 ? 0.886 -3.803 0.072 1.00 81.44 395 LYS A N 1
ATOM 3017 C CA . LYS A 1 395 ? -0.141 -3.196 -0.793 1.00 81.44 395 LYS A CA 1
ATOM 3018 C C . LYS A 1 395 ? -1.469 -3.944 -0.751 1.00 81.44 395 LYS A C 1
ATOM 3020 O O . LYS A 1 395 ? -2.425 -3.493 -1.388 1.00 81.44 395 LYS A O 1
ATOM 3025 N N . GLN A 1 396 ? -1.554 -5.035 0.007 1.00 84.81 396 GLN A N 1
ATOM 3026 C CA . GLN A 1 396 ? -2.788 -5.786 0.138 1.00 84.81 396 GLN A CA 1
ATOM 3027 C C . GLN A 1 396 ? -3.846 -4.967 0.880 1.00 84.81 396 GLN A C 1
ATOM 3029 O O . GLN A 1 396 ? -3.672 -4.610 2.043 1.00 84.81 396 GLN A O 1
ATOM 3034 N N . ARG A 1 397 ? -4.961 -4.678 0.199 1.00 84.25 397 ARG A N 1
ATOM 3035 C CA . ARG A 1 397 ? -6.083 -3.900 0.758 1.00 84.25 397 ARG A CA 1
ATOM 3036 C C . ARG A 1 397 ? -7.158 -4.768 1.402 1.00 84.25 397 ARG A C 1
ATOM 3038 O O . ARG A 1 397 ? -7.892 -4.276 2.251 1.00 84.25 397 ARG A O 1
ATOM 3045 N N . LEU A 1 398 ? -7.269 -6.027 0.979 1.00 86.94 398 LEU A N 1
ATOM 3046 C CA . LEU A 1 398 ? -8.239 -6.966 1.536 1.00 86.94 398 LEU A CA 1
ATOM 3047 C C . LEU A 1 398 ? -7.688 -7.584 2.818 1.00 86.94 398 LEU A C 1
ATOM 3049 O O . LEU A 1 398 ? -6.487 -7.840 2.941 1.00 86.94 398 LEU A O 1
ATOM 3053 N N . THR A 1 399 ? -8.576 -7.864 3.760 1.00 88.62 399 THR A N 1
ATOM 3054 C CA . THR A 1 399 ? -8.224 -8.601 4.969 1.00 88.62 399 THR A CA 1
ATOM 3055 C C . THR A 1 399 ? -7.880 -10.048 4.627 1.00 88.62 399 THR A C 1
ATOM 3057 O O . THR A 1 399 ? -8.518 -10.659 3.763 1.00 88.62 399 THR A O 1
ATOM 3060 N N . TRP A 1 400 ? -6.863 -10.600 5.283 1.00 89.19 400 TRP A N 1
ATOM 3061 C CA . TRP A 1 400 ? -6.557 -12.024 5.159 1.00 89.19 400 TRP A CA 1
ATOM 3062 C C . TRP A 1 400 ? -7.558 -12.847 5.980 1.00 89.19 400 TRP A C 1
ATOM 3064 O O . TRP A 1 400 ? -7.810 -12.481 7.132 1.00 89.19 400 TRP A O 1
ATOM 3074 N N . PRO A 1 401 ? -8.133 -13.923 5.414 1.00 85.12 401 PRO A N 1
ATOM 3075 C CA . PRO A 1 401 ? -8.951 -14.851 6.183 1.00 85.12 401 PRO A CA 1
ATOM 3076 C C . PRO A 1 401 ? -8.066 -15.564 7.212 1.00 85.12 401 PRO A C 1
ATOM 3078 O O . PRO A 1 401 ? -6.860 -15.698 6.997 1.00 85.12 401 PRO A O 1
ATOM 3081 N N . ASP A 1 402 ? -8.657 -15.967 8.334 1.00 85.50 402 ASP A N 1
ATOM 3082 C CA . ASP A 1 402 ? -8.045 -16.788 9.396 1.00 85.50 402 ASP A CA 1
ATOM 3083 C C . ASP A 1 402 ? -6.824 -16.168 10.111 1.00 85.50 402 ASP A C 1
ATOM 3085 O O . ASP A 1 402 ? -6.234 -16.756 11.022 1.00 85.50 402 ASP A O 1
ATOM 3089 N N . LEU A 1 403 ? -6.441 -14.937 9.752 1.00 90.56 403 LEU A N 1
ATOM 3090 C CA . LEU A 1 403 ? -5.356 -14.211 10.414 1.00 90.56 403 LEU A CA 1
ATOM 3091 C C . LEU A 1 403 ? -5.689 -13.922 11.887 1.00 90.56 403 LEU A C 1
ATOM 3093 O O . LEU A 1 403 ? -4.788 -13.864 12.720 1.00 90.56 403 LEU A O 1
ATOM 3097 N N . ASP A 1 404 ? -6.966 -13.755 12.224 1.00 89.88 404 ASP A N 1
ATOM 3098 C CA . ASP A 1 404 ? -7.432 -13.624 13.602 1.00 89.88 404 ASP A CA 1
ATOM 3099 C C . ASP A 1 404 ? -7.189 -14.893 14.424 1.00 89.88 404 ASP A C 1
ATOM 3101 O O . ASP A 1 404 ? -6.648 -14.800 15.526 1.00 89.88 404 ASP A O 1
ATOM 3105 N N . GLU A 1 405 ? -7.501 -16.071 13.883 1.00 90.12 405 GLU A N 1
ATOM 3106 C CA . GLU A 1 405 ? -7.214 -17.351 14.545 1.00 90.12 405 GLU A CA 1
ATOM 3107 C C . GLU A 1 405 ? -5.710 -17.560 14.746 1.00 90.12 405 GLU A C 1
ATOM 3109 O O . GLU A 1 405 ? -5.265 -17.979 15.819 1.00 90.12 405 GLU A O 1
ATOM 3114 N N . TYR A 1 406 ? -4.899 -17.185 13.755 1.00 91.69 406 TYR A N 1
ATOM 3115 C CA . TYR A 1 406 ? -3.445 -17.284 13.860 1.00 91.69 406 TYR A CA 1
ATOM 3116 C C . TYR A 1 406 ? -2.872 -16.343 14.934 1.00 91.69 406 TYR A C 1
ATOM 3118 O O . TYR A 1 406 ? -1.965 -16.714 15.682 1.00 91.69 406 TYR A O 1
ATOM 3126 N N . LEU A 1 407 ? -3.423 -15.133 15.068 1.00 90.88 407 LEU A N 1
ATOM 3127 C CA . LEU A 1 407 ? -3.037 -14.194 16.124 1.00 90.88 407 LEU A CA 1
ATOM 3128 C C . LEU A 1 407 ? -3.503 -14.651 17.516 1.00 90.88 407 LEU A C 1
ATOM 3130 O O . LEU A 1 407 ? -2.800 -14.414 18.500 1.00 90.88 407 LEU A O 1
ATOM 3134 N N . LEU A 1 408 ? -4.642 -15.341 17.620 1.00 90.75 408 LEU A N 1
ATOM 3135 C CA . LEU A 1 408 ? -5.064 -15.981 18.868 1.00 90.75 408 LEU A CA 1
ATOM 3136 C C . LEU A 1 408 ? -4.113 -17.124 19.251 1.00 90.75 408 LEU A C 1
ATOM 3138 O O . LEU A 1 408 ? -3.678 -17.186 20.401 1.00 90.75 408 LEU A O 1
ATOM 3142 N N . LEU A 1 409 ? -3.683 -17.947 18.291 1.00 90.06 409 LEU A N 1
ATOM 3143 C CA . LEU A 1 409 ? -2.654 -18.969 18.519 1.00 90.06 409 LEU A CA 1
ATOM 3144 C C . LEU A 1 409 ? -1.317 -18.347 18.972 1.00 90.06 409 LEU A C 1
ATOM 3146 O O . LEU A 1 409 ? -0.646 -18.879 19.860 1.00 90.06 409 LEU A O 1
ATOM 3150 N N . LEU A 1 410 ? -0.941 -17.192 18.406 1.00 89.00 410 LEU A N 1
ATOM 3151 C CA . LEU A 1 410 ? 0.216 -16.409 18.855 1.00 89.00 410 LEU A CA 1
ATOM 3152 C C . LEU A 1 410 ? 0.052 -15.939 20.304 1.00 89.00 410 LEU A C 1
ATOM 3154 O O . LEU A 1 410 ? 1.009 -16.019 21.072 1.00 89.00 410 LEU A O 1
ATOM 3158 N N . SER A 1 411 ? -1.147 -15.501 20.695 1.00 88.56 411 SER A N 1
ATOM 3159 C CA . SER A 1 411 ? -1.424 -15.066 22.070 1.00 88.56 411 SER A CA 1
ATOM 3160 C C . SER A 1 411 ? -1.229 -16.184 23.099 1.00 88.56 411 SER A C 1
ATOM 3162 O O . SER A 1 411 ? -0.736 -15.928 24.195 1.00 88.56 411 SER A O 1
ATOM 3164 N N . GLU A 1 412 ? -1.549 -17.427 22.731 1.00 88.75 412 GLU A N 1
ATOM 3165 C CA . GLU A 1 412 ? -1.442 -18.592 23.613 1.00 88.75 412 GLU A CA 1
ATOM 3166 C C . GLU A 1 412 ? 0.005 -19.072 23.764 1.00 88.75 412 GLU A C 1
ATOM 3168 O O . GLU A 1 412 ? 0.413 -19.498 24.844 1.00 88.75 412 GLU A O 1
ATOM 3173 N N . ARG A 1 413 ? 0.799 -18.994 22.690 1.00 87.56 413 ARG A N 1
ATOM 3174 C CA . ARG A 1 413 ? 2.171 -19.525 22.671 1.00 87.56 413 ARG A CA 1
ATOM 3175 C C . ARG A 1 413 ? 3.238 -18.486 23.011 1.00 87.56 413 ARG A C 1
ATOM 3177 O O . ARG A 1 413 ? 4.229 -18.824 23.653 1.00 87.56 413 ARG A O 1
ATOM 3184 N N . GLN A 1 414 ? 3.078 -17.242 22.561 1.00 84.69 414 GLN A N 1
ATOM 3185 C CA . GLN A 1 414 ? 4.069 -16.166 22.701 1.00 84.69 414 GLN A CA 1
ATOM 3186 C C . GLN A 1 414 ? 3.391 -14.818 23.029 1.00 84.69 414 GLN A C 1
ATOM 3188 O O . GLN A 1 414 ? 3.443 -13.876 22.232 1.00 84.69 414 GLN A O 1
ATOM 3193 N N . PRO A 1 415 ? 2.805 -14.670 24.236 1.00 85.19 415 PRO A N 1
ATOM 3194 C CA . PRO A 1 415 ? 2.034 -13.478 24.610 1.00 85.19 415 PRO A CA 1
ATOM 3195 C C . PRO A 1 415 ? 2.860 -12.183 24.628 1.00 85.19 415 PRO A C 1
ATOM 3197 O O . PRO A 1 415 ? 2.307 -11.097 24.492 1.00 85.19 415 PRO A O 1
ATOM 3200 N N . HIS A 1 416 ? 4.185 -12.283 24.769 1.00 84.81 416 HIS A N 1
ATOM 3201 C CA . HIS A 1 416 ? 5.093 -11.137 24.831 1.00 84.81 416 HIS A CA 1
ATOM 3202 C C . HIS A 1 416 ? 5.260 -10.407 23.487 1.00 84.81 416 HIS A C 1
ATOM 3204 O O . HIS A 1 416 ? 5.526 -9.212 23.490 1.00 84.81 416 HIS A O 1
ATOM 3210 N N . ILE A 1 417 ? 5.090 -11.094 22.349 1.00 84.19 417 ILE A N 1
ATOM 3211 C CA . ILE A 1 417 ? 5.288 -10.521 20.999 1.00 84.19 417 ILE A CA 1
ATOM 3212 C C . ILE A 1 417 ? 4.006 -9.861 20.474 1.00 84.19 417 ILE A C 1
ATOM 3214 O O . ILE A 1 417 ? 4.042 -8.942 19.654 1.00 84.19 417 ILE A O 1
ATOM 3218 N N . LEU A 1 418 ? 2.854 -10.337 20.941 1.00 85.50 418 LEU A N 1
ATOM 3219 C CA . LEU A 1 418 ? 1.546 -9.961 20.422 1.00 85.50 418 LEU A CA 1
ATOM 3220 C C . LEU A 1 418 ? 1.275 -8.441 20.399 1.00 85.50 418 LEU A C 1
ATOM 3222 O O . LEU A 1 418 ? 0.772 -7.975 19.373 1.00 85.50 418 LEU A O 1
ATOM 3226 N N . PRO A 1 419 ? 1.606 -7.644 21.438 1.00 83.31 419 PRO A N 1
ATOM 3227 C CA . PRO A 1 419 ? 1.339 -6.205 21.420 1.00 83.31 419 PRO A CA 1
ATOM 3228 C C . PRO A 1 419 ? 2.031 -5.487 20.254 1.00 83.31 419 PRO A C 1
ATOM 3230 O O . PRO A 1 419 ? 1.402 -4.684 19.563 1.00 83.31 419 PRO A O 1
ATOM 3233 N N . ASP A 1 420 ? 3.291 -5.831 19.977 1.00 83.31 420 ASP A N 1
ATOM 3234 C CA . ASP A 1 420 ? 4.070 -5.231 18.889 1.00 83.31 420 ASP A CA 1
ATOM 3235 C C . ASP A 1 420 ? 3.475 -5.577 17.518 1.00 83.31 420 ASP A C 1
ATOM 3237 O O . ASP A 1 420 ? 3.397 -4.729 16.623 1.00 83.31 420 ASP A O 1
ATOM 3241 N N . VAL A 1 421 ? 2.999 -6.816 17.361 1.00 85.25 421 VAL A N 1
ATOM 3242 C CA . VAL A 1 421 ? 2.344 -7.286 16.134 1.00 85.25 421 VAL A CA 1
ATOM 3243 C C . VAL A 1 421 ? 1.007 -6.579 15.918 1.00 85.25 421 VAL A C 1
ATOM 3245 O O . VAL A 1 421 ? 0.728 -6.140 14.803 1.00 85.25 421 VAL A O 1
ATOM 3248 N N . LEU A 1 422 ? 0.192 -6.414 16.962 1.00 85.69 422 LEU A N 1
ATOM 3249 C CA . LEU A 1 422 ? -1.087 -5.706 16.861 1.00 85.69 422 LEU A CA 1
ATOM 3250 C C . LEU A 1 422 ? -0.891 -4.229 16.503 1.00 85.69 422 LEU A C 1
ATOM 3252 O O . LEU A 1 422 ? -1.605 -3.711 15.642 1.00 85.69 422 LEU A O 1
ATOM 3256 N N . ILE A 1 423 ? 0.115 -3.565 17.085 1.00 83.69 423 ILE A N 1
ATOM 3257 C CA . ILE A 1 423 ? 0.487 -2.192 16.716 1.00 83.69 423 ILE A CA 1
ATOM 3258 C C . ILE A 1 423 ? 0.905 -2.134 15.243 1.00 83.69 423 ILE A C 1
ATOM 3260 O O . ILE A 1 423 ? 0.419 -1.275 14.505 1.00 83.69 423 ILE A O 1
ATOM 3264 N N . PHE A 1 424 ? 1.746 -3.065 14.784 1.00 83.19 424 PHE A N 1
ATOM 3265 C CA . PHE A 1 424 ? 2.160 -3.134 13.382 1.00 83.19 424 PHE A CA 1
ATOM 3266 C C . PHE A 1 424 ? 0.967 -3.322 12.430 1.00 83.19 424 PHE A C 1
ATOM 3268 O O . PHE A 1 424 ? 0.820 -2.567 11.467 1.00 83.19 424 PHE A O 1
ATOM 3275 N N . LEU A 1 425 ? 0.075 -4.274 12.716 1.00 85.50 425 LEU A N 1
ATOM 3276 C CA . LEU A 1 425 ? -1.089 -4.561 11.874 1.00 85.50 425 LEU A CA 1
ATOM 3277 C C . LEU A 1 425 ? -2.114 -3.422 11.881 1.00 85.50 425 LEU A C 1
ATOM 3279 O O . LEU A 1 425 ? -2.745 -3.175 10.853 1.00 85.50 425 LEU A O 1
ATOM 3283 N N . SER A 1 426 ? -2.235 -2.680 12.985 1.00 83.44 426 SER A N 1
ATOM 3284 C CA . SER A 1 426 ? -3.129 -1.519 13.079 1.00 83.44 426 SER A CA 1
ATOM 3285 C C . SER A 1 426 ? -2.763 -0.375 12.127 1.00 83.44 426 SER A C 1
ATOM 3287 O O . SER A 1 426 ? -3.641 0.381 11.715 1.00 83.44 426 SER A O 1
ATOM 3289 N N . ALA A 1 427 ? -1.486 -0.273 11.741 1.00 79.62 427 ALA A N 1
ATOM 3290 C CA . ALA A 1 427 ? -0.997 0.705 10.771 1.00 79.62 427 ALA A CA 1
ATOM 3291 C C . ALA A 1 427 ? -1.206 0.267 9.307 1.00 79.62 427 ALA A C 1
ATOM 3293 O O . ALA A 1 427 ? -0.897 1.025 8.387 1.00 79.62 427 ALA A O 1
ATOM 3294 N N . SER A 1 428 ? -1.710 -0.949 9.085 1.00 82.06 428 SER A N 1
ATOM 3295 C CA . SER A 1 428 ? -1.919 -1.551 7.767 1.00 82.06 428 SER A CA 1
ATOM 3296 C C . SER A 1 428 ? -3.409 -1.683 7.427 1.00 82.06 428 SER A C 1
ATOM 3298 O O . SER A 1 428 ? -4.283 -1.428 8.258 1.00 82.06 428 SER A O 1
ATOM 3300 N N . ALA A 1 429 ? -3.722 -2.166 6.221 1.00 83.69 429 ALA A N 1
ATOM 3301 C CA . ALA A 1 429 ? -5.094 -2.530 5.851 1.00 83.69 429 ALA A CA 1
ATOM 3302 C C . ALA A 1 429 ? -5.684 -3.665 6.719 1.00 83.69 429 ALA A C 1
ATOM 3304 O O . ALA A 1 429 ? -6.898 -3.842 6.750 1.00 83.69 429 ALA A O 1
ATOM 3305 N N . GLN A 1 430 ? -4.849 -4.400 7.469 1.00 86.75 430 GLN A N 1
ATOM 3306 C CA . GLN A 1 430 ? -5.263 -5.465 8.393 1.00 86.75 430 GLN A CA 1
ATOM 3307 C C . GLN A 1 430 ? -5.750 -4.939 9.756 1.00 86.75 430 GLN A C 1
ATOM 3309 O O . GLN A 1 430 ? -6.003 -5.725 10.672 1.00 86.75 430 GLN A O 1
ATOM 3314 N N . ARG A 1 431 ? -5.925 -3.618 9.903 1.00 86.12 431 ARG A N 1
ATOM 3315 C CA . ARG A 1 431 ? -6.485 -2.981 11.103 1.00 86.12 431 ARG A CA 1
ATOM 3316 C C . ARG A 1 431 ? -7.770 -3.653 11.625 1.00 86.12 431 ARG A C 1
ATOM 3318 O O . ARG A 1 431 ? -7.826 -3.866 12.836 1.00 86.12 431 ARG A O 1
ATOM 3325 N N . PRO A 1 432 ? -8.761 -4.037 10.790 1.00 85.56 432 PRO A N 1
ATOM 3326 C CA . PRO A 1 432 ? -9.980 -4.682 11.287 1.00 85.56 432 PRO A CA 1
ATOM 3327 C C . PRO A 1 432 ? -9.713 -6.027 11.976 1.00 85.56 432 PRO A C 1
ATOM 3329 O O . PRO A 1 432 ? -10.338 -6.340 12.985 1.00 85.56 432 PRO A O 1
ATOM 3332 N N . VAL A 1 433 ? -8.743 -6.802 11.477 1.00 87.50 433 VAL A N 1
ATOM 3333 C CA . VAL A 1 433 ? -8.355 -8.093 12.066 1.00 87.50 433 VAL A CA 1
ATOM 3334 C C . VAL A 1 433 ? -7.677 -7.879 13.419 1.00 87.50 433 VAL A C 1
ATOM 3336 O O . VAL A 1 433 ? -8.041 -8.520 14.401 1.00 87.50 433 VAL A O 1
ATOM 3339 N N . ALA A 1 434 ? -6.746 -6.921 13.502 1.00 86.69 434 ALA A N 1
ATOM 3340 C CA . ALA A 1 434 ? -6.096 -6.566 14.763 1.00 86.69 434 ALA A CA 1
ATOM 3341 C C . ALA A 1 434 ? -7.112 -6.091 15.819 1.00 86.69 434 ALA A C 1
ATOM 3343 O O . ALA A 1 434 ? -7.016 -6.467 16.986 1.00 86.69 434 ALA A O 1
ATOM 3344 N N . GLN A 1 435 ? -8.118 -5.312 15.406 1.00 84.06 435 GLN A N 1
ATOM 3345 C CA . GLN A 1 435 ? -9.218 -4.892 16.275 1.00 84.06 435 GLN A CA 1
ATOM 3346 C C . GLN A 1 435 ? -10.053 -6.082 16.760 1.00 84.06 435 GLN A C 1
ATOM 3348 O O . GLN A 1 435 ? -10.297 -6.182 17.959 1.00 84.06 435 GLN A O 1
ATOM 3353 N N . LYS A 1 436 ? -10.430 -7.007 15.868 1.00 85.06 436 LYS A N 1
ATOM 3354 C CA . LYS A 1 436 ? -11.190 -8.219 16.219 1.00 85.06 436 LYS A CA 1
ATOM 3355 C C . LYS A 1 436 ? -10.450 -9.087 17.244 1.00 85.06 436 LYS A C 1
ATOM 3357 O O . LYS A 1 436 ? -11.040 -9.507 18.234 1.00 85.06 436 LYS A O 1
ATOM 3362 N N . VAL A 1 437 ? -9.148 -9.307 17.055 1.00 86.94 437 VAL A N 1
ATOM 3363 C CA . VAL A 1 437 ? -8.320 -10.085 17.995 1.00 86.94 437 VAL A CA 1
ATOM 3364 C C . VAL A 1 437 ? -8.196 -9.381 19.340 1.00 86.94 437 VAL A C 1
ATOM 3366 O O . VAL A 1 437 ? -8.359 -10.011 20.382 1.00 86.94 437 VAL A O 1
ATOM 3369 N N . GLN A 1 438 ? -7.951 -8.068 19.336 1.00 84.81 438 GLN A N 1
ATOM 3370 C CA . GLN A 1 438 ? -7.897 -7.287 20.569 1.00 84.81 438 GLN A CA 1
ATOM 33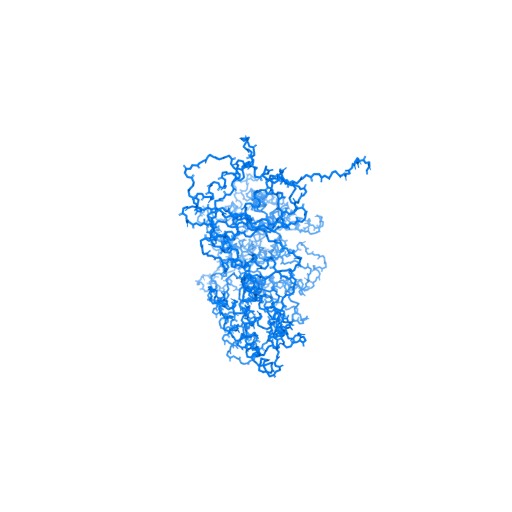71 C C . GLN A 1 438 ? -9.219 -7.380 21.345 1.00 84.81 438 GLN A C 1
ATOM 3373 O O . GLN A 1 438 ? -9.196 -7.531 22.565 1.00 84.81 438 GLN A O 1
ATOM 3378 N N . MET A 1 439 ? -10.360 -7.332 20.649 1.00 80.25 439 MET A N 1
ATOM 3379 C CA . MET A 1 439 ? -11.684 -7.498 21.257 1.00 80.25 439 MET A CA 1
ATOM 3380 C C . MET A 1 439 ? -11.853 -8.880 21.885 1.00 80.25 439 MET A C 1
ATOM 3382 O O . MET A 1 439 ? -12.277 -8.963 23.035 1.00 80.25 439 MET A O 1
ATOM 3386 N N . GLU A 1 440 ? -11.490 -9.949 21.174 1.00 86.00 440 GLU A N 1
ATOM 3387 C CA . GLU A 1 440 ? -11.597 -11.320 21.686 1.00 86.00 440 GLU A CA 1
ATOM 3388 C C . GLU A 1 440 ? -10.712 -11.531 22.925 1.00 86.00 440 GLU A C 1
ATOM 3390 O O . GLU A 1 440 ? -11.142 -12.131 23.909 1.00 86.00 440 GLU A O 1
ATOM 3395 N N . LEU A 1 441 ? -9.503 -10.966 22.947 1.00 84.75 441 LEU A N 1
ATOM 3396 C CA . LEU A 1 441 ? -8.627 -11.025 24.121 1.00 84.75 441 LEU A CA 1
ATOM 3397 C C . LEU A 1 441 ? -9.204 -10.259 25.312 1.00 84.75 441 LEU A C 1
ATOM 3399 O O . LEU A 1 441 ? -9.168 -10.759 26.435 1.00 84.75 441 LEU A O 1
ATOM 3403 N N . THR A 1 442 ? -9.778 -9.077 25.080 1.00 83.69 442 THR A N 1
ATOM 3404 C CA . THR A 1 442 ? -10.476 -8.320 26.127 1.00 83.69 442 THR A CA 1
ATOM 3405 C C . THR A 1 442 ? -11.713 -9.070 26.632 1.00 83.69 442 THR A C 1
ATOM 3407 O O . THR A 1 442 ? -11.946 -9.118 27.839 1.00 83.69 442 THR A O 1
ATOM 3410 N N . ALA A 1 443 ? -12.471 -9.728 25.751 1.00 85.75 443 ALA A N 1
ATOM 3411 C CA . ALA A 1 443 ? -13.603 -10.565 26.140 1.00 85.75 443 ALA A CA 1
ATOM 3412 C C . ALA A 1 443 ? -13.156 -11.746 27.022 1.00 85.75 443 ALA A C 1
ATOM 3414 O O . ALA A 1 443 ? -13.726 -11.952 28.094 1.00 85.75 443 ALA A O 1
ATOM 3415 N N . ARG A 1 444 ? -12.084 -12.459 26.641 1.00 86.62 444 ARG A N 1
ATOM 3416 C CA . ARG A 1 444 ? -11.491 -13.545 27.447 1.00 86.62 444 ARG A CA 1
ATOM 3417 C C . ARG A 1 444 ? -11.007 -13.056 28.815 1.00 86.62 444 ARG A C 1
ATOM 3419 O O . ARG A 1 444 ? -11.206 -13.742 29.816 1.00 86.62 444 ARG A O 1
ATOM 3426 N N . GLN A 1 445 ? -10.417 -11.861 28.884 1.00 83.94 445 GLN A N 1
ATOM 3427 C CA . GLN A 1 445 ? -10.009 -11.245 30.152 1.00 83.94 445 GLN A CA 1
ATOM 3428 C C . GLN A 1 445 ? -11.212 -10.952 31.058 1.00 83.94 445 GLN A C 1
ATOM 3430 O O . GLN A 1 445 ? -11.185 -11.295 32.238 1.00 83.94 445 GLN A O 1
ATOM 3435 N N . PHE A 1 446 ? -12.288 -10.376 30.519 1.00 86.38 446 PHE A N 1
ATOM 3436 C CA . PHE A 1 446 ? -13.501 -10.084 31.292 1.00 86.38 446 PHE A CA 1
ATOM 3437 C C . PHE A 1 446 ? -14.244 -11.352 31.729 1.00 86.38 446 PHE A C 1
ATOM 3439 O O . PHE A 1 446 ? -14.842 -11.390 32.808 1.00 86.38 446 PHE A O 1
ATOM 3446 N N . GLU A 1 447 ? -14.183 -12.410 30.920 1.00 88.00 447 GLU A N 1
ATOM 3447 C CA . GLU A 1 447 ? -14.717 -13.731 31.249 1.00 88.00 447 GLU A CA 1
ATOM 3448 C C . GLU A 1 447 ? -13.909 -14.432 32.360 1.00 88.00 447 GLU A C 1
ATOM 3450 O O . GLU A 1 447 ? -14.463 -15.225 33.129 1.00 88.00 447 GLU A O 1
ATOM 3455 N N . ALA A 1 448 ? -12.621 -14.115 32.513 1.00 87.44 448 ALA A N 1
ATOM 3456 C CA . ALA A 1 448 ? -11.780 -14.669 33.572 1.00 87.44 448 ALA A CA 1
ATOM 3457 C C . ALA A 1 448 ? -12.095 -14.102 34.974 1.00 87.44 448 ALA A C 1
ATOM 3459 O O . ALA A 1 448 ? -11.708 -14.713 35.973 1.00 87.44 448 ALA A O 1
ATOM 3460 N N . CYS A 1 449 ? -12.820 -12.982 35.078 1.00 86.50 449 CYS A N 1
ATOM 3461 C CA . CYS A 1 449 ? -13.203 -12.382 36.358 1.00 86.50 449 CYS A CA 1
ATOM 3462 C C . CYS A 1 449 ? -14.169 -13.288 37.145 1.00 86.50 449 CYS A C 1
ATOM 3464 O O . CYS A 1 449 ? -15.217 -13.711 36.643 1.00 86.50 449 CYS A O 1
ATOM 3466 N N . LYS A 1 450 ? -13.811 -13.597 38.397 1.00 88.06 450 LYS A N 1
ATOM 3467 C CA . LYS A 1 450 ? -14.588 -14.484 39.284 1.00 88.06 450 LYS A CA 1
ATOM 3468 C C . LYS A 1 450 ? -15.306 -13.728 40.401 1.00 88.06 450 LYS A C 1
ATOM 3470 O O . LYS A 1 450 ? -16.426 -14.095 40.732 1.00 88.06 450 LYS A O 1
ATOM 3475 N N . ASP A 1 451 ? -14.713 -12.634 40.882 1.00 88.94 451 ASP A N 1
ATOM 3476 C CA . ASP A 1 451 ? -15.155 -11.932 42.092 1.00 88.94 451 ASP A CA 1
ATOM 3477 C C . ASP A 1 451 ? -15.314 -10.418 41.871 1.00 88.94 451 ASP A C 1
ATOM 3479 O O . ASP A 1 451 ? -14.700 -9.841 40.968 1.00 88.94 451 ASP A O 1
ATOM 3483 N N . VAL A 1 452 ? -16.077 -9.738 42.734 1.00 89.50 452 VAL A N 1
ATOM 3484 C CA . VAL A 1 452 ? -16.293 -8.275 42.664 1.00 89.50 452 VAL A CA 1
ATOM 3485 C C . VAL A 1 452 ? -14.978 -7.467 42.674 1.00 89.50 452 VAL A C 1
ATOM 3487 O O . VAL A 1 452 ? -14.846 -6.567 41.840 1.00 89.50 452 VAL A O 1
ATOM 3490 N N . PRO A 1 453 ? -13.952 -7.799 43.489 1.00 87.88 453 PRO A N 1
ATOM 3491 C CA . PRO A 1 453 ? -12.654 -7.120 43.419 1.00 87.88 453 PRO A CA 1
ATOM 3492 C C . PRO A 1 453 ? -11.931 -7.322 42.080 1.00 87.88 453 PRO A C 1
ATOM 3494 O O . PRO A 1 453 ? -11.255 -6.413 41.604 1.00 87.88 453 PRO A O 1
ATOM 3497 N N . SER A 1 454 ? -12.100 -8.484 41.436 1.00 86.81 454 SER A N 1
ATOM 3498 C CA . SER A 1 454 ? -11.503 -8.745 40.118 1.00 86.81 454 SER A CA 1
ATOM 3499 C C . SER A 1 454 ? -12.149 -7.896 39.020 1.00 86.81 454 SER A C 1
ATOM 3501 O O . SER A 1 454 ? -11.447 -7.425 38.131 1.00 86.81 454 SER A O 1
ATOM 3503 N N . ILE A 1 455 ? -13.454 -7.614 39.132 1.00 87.50 455 ILE A N 1
ATOM 3504 C CA . ILE A 1 455 ? -14.174 -6.694 38.238 1.00 87.50 455 ILE A CA 1
ATOM 3505 C C . ILE A 1 455 ? -13.718 -5.244 38.480 1.00 87.50 455 ILE A C 1
ATOM 3507 O O . ILE A 1 455 ? -13.511 -4.489 37.531 1.00 87.50 455 ILE A O 1
ATOM 3511 N N . ALA A 1 456 ? -13.503 -4.853 39.739 1.00 86.06 456 ALA A N 1
ATOM 3512 C CA . ALA A 1 456 ? -12.985 -3.531 40.107 1.00 86.06 456 ALA A CA 1
ATOM 3513 C C . ALA A 1 456 ? -11.537 -3.290 39.626 1.00 86.06 456 ALA A C 1
ATOM 3515 O O . ALA A 1 456 ? -11.161 -2.165 39.296 1.00 86.06 456 ALA A O 1
ATOM 3516 N N . ALA A 1 457 ? -10.717 -4.344 39.555 1.00 84.06 457 ALA A N 1
ATOM 3517 C CA . ALA A 1 457 ? -9.317 -4.259 39.137 1.00 84.06 457 ALA A CA 1
ATOM 3518 C C . ALA A 1 457 ? -9.130 -3.972 37.634 1.00 84.06 457 ALA A C 1
ATOM 3520 O O . ALA A 1 457 ? -8.072 -3.480 37.237 1.00 84.06 457 ALA A O 1
ATOM 3521 N N . ILE A 1 458 ? -10.154 -4.217 36.807 1.00 81.81 458 ILE A N 1
ATOM 3522 C CA . ILE A 1 458 ? -10.118 -4.016 35.347 1.00 81.81 458 ILE A CA 1
ATOM 3523 C C . ILE A 1 458 ? -9.770 -2.576 34.971 1.00 81.81 458 ILE A C 1
ATOM 3525 O O . ILE A 1 458 ? -9.110 -2.352 33.959 1.00 81.81 458 ILE A O 1
ATOM 3529 N N . ARG A 1 459 ? -10.137 -1.587 35.795 1.00 73.06 459 ARG A N 1
ATOM 3530 C CA . ARG A 1 459 ? -9.807 -0.182 35.515 1.00 73.06 459 ARG A CA 1
ATOM 3531 C C . ARG A 1 459 ? -8.304 0.089 35.350 1.00 73.06 459 ARG A C 1
ATOM 3533 O O . ARG A 1 459 ? -7.925 1.095 34.765 1.00 73.06 459 ARG A O 1
ATOM 3540 N N . HIS A 1 460 ? -7.449 -0.766 35.912 1.00 63.31 460 HIS A N 1
ATOM 3541 C CA . HIS A 1 460 ? -5.994 -0.608 35.845 1.00 63.31 460 HIS A CA 1
ATOM 3542 C C . HIS A 1 460 ? -5.389 -1.272 34.602 1.00 63.31 460 HIS A C 1
ATOM 3544 O O . HIS A 1 460 ? -4.205 -1.102 34.332 1.00 63.31 460 HIS A O 1
ATOM 3550 N N . GLN A 1 461 ? -6.193 -2.010 33.834 1.00 65.25 461 GLN A N 1
ATOM 3551 C CA . GLN A 1 461 ? -5.786 -2.664 32.597 1.00 65.25 461 GLN A CA 1
ATOM 3552 C C . GLN A 1 461 ? -6.203 -1.774 31.419 1.00 65.25 461 GLN A C 1
ATOM 3554 O O . GLN A 1 461 ? -7.373 -1.662 31.055 1.00 65.25 461 GLN A O 1
ATOM 3559 N N . THR A 1 462 ? -5.231 -1.058 30.861 1.00 52.66 462 THR A N 1
ATOM 3560 C CA . THR A 1 462 ? -5.410 -0.063 29.801 1.00 52.66 462 THR A CA 1
ATOM 3561 C C . THR A 1 462 ? -5.806 -0.716 28.473 1.00 52.66 462 THR A C 1
ATOM 3563 O O . THR A 1 462 ? -4.960 -1.125 27.685 1.00 52.66 462 THR A O 1
ATOM 3566 N N . ALA A 1 463 ? -7.105 -0.741 28.164 1.00 54.16 463 ALA A N 1
ATOM 3567 C CA . ALA A 1 463 ? -7.629 -1.032 26.821 1.00 54.16 463 ALA A CA 1
ATOM 3568 C C . ALA A 1 463 ? -7.611 0.219 25.912 1.00 54.16 463 ALA A C 1
ATOM 3570 O O . ALA A 1 463 ? -8.547 0.484 25.158 1.00 54.16 463 ALA A O 1
ATOM 3571 N N . THR A 1 464 ? -6.579 1.055 26.023 1.00 49.22 464 THR A N 1
ATOM 3572 C CA . THR A 1 464 ? -6.551 2.381 25.395 1.00 49.22 464 THR A CA 1
ATOM 3573 C C . THR A 1 464 ? -5.544 2.407 24.259 1.00 49.22 464 THR A C 1
ATOM 3575 O O . THR A 1 464 ? -4.347 2.556 24.491 1.00 49.22 464 THR A O 1
ATOM 3578 N N . GLY A 1 465 ? -6.028 2.298 23.021 1.00 51.75 465 GLY A N 1
ATOM 3579 C CA . GLY A 1 465 ? -5.216 2.725 21.880 1.00 51.75 465 GLY A CA 1
ATOM 3580 C C . GLY A 1 465 ? -5.715 2.358 20.486 1.00 51.75 465 GLY A C 1
ATOM 3581 O O . GLY A 1 465 ? -5.373 3.062 19.545 1.00 51.75 465 GLY A O 1
ATOM 3582 N N . LEU A 1 466 ? -6.508 1.291 20.319 1.00 51.88 466 LEU A N 1
ATOM 3583 C CA . LEU A 1 466 ? -6.727 0.707 18.980 1.00 51.88 466 LEU A CA 1
ATOM 3584 C C . LEU A 1 466 ? -8.191 0.610 18.520 1.00 51.88 466 LEU A C 1
ATOM 3586 O O . LEU A 1 466 ? -8.444 0.313 17.349 1.00 51.88 466 LEU A O 1
ATOM 3590 N N . LEU A 1 467 ? -9.153 0.869 19.406 1.00 60.09 467 LEU A N 1
ATOM 3591 C CA . LEU A 1 467 ? -10.574 0.621 19.156 1.00 60.09 467 LEU A CA 1
ATOM 3592 C C . LEU A 1 467 ? -11.294 1.930 18.796 1.00 60.09 467 LEU A C 1
ATOM 3594 O O . LEU A 1 467 ? -11.496 2.791 19.648 1.00 60.09 467 LEU A O 1
ATOM 3598 N N . GLU A 1 468 ? -11.674 2.072 17.526 1.00 55.50 468 GLU A N 1
ATOM 3599 C CA . GLU A 1 468 ? -12.562 3.130 17.015 1.00 55.50 468 GLU A CA 1
ATOM 3600 C C . GLU A 1 468 ? -13.950 2.527 16.732 1.00 55.50 468 GLU A C 1
ATOM 3602 O O . GLU A 1 468 ? -14.036 1.400 16.248 1.00 55.50 468 GLU A O 1
ATOM 3607 N N . GLY A 1 469 ? -15.032 3.265 17.018 1.00 65.38 469 GLY A N 1
ATOM 3608 C CA . GLY A 1 469 ? -16.416 2.861 16.711 1.00 65.38 469 GLY A CA 1
ATOM 3609 C C . GLY A 1 469 ? -17.307 2.567 17.937 1.00 65.38 469 GLY A C 1
ATOM 3610 O O . GLY A 1 469 ? -16.912 2.860 19.061 1.00 65.38 469 GLY A O 1
ATOM 3611 N N . PRO A 1 470 ? -18.507 1.975 17.754 1.00 60.91 470 PRO A N 1
ATOM 3612 C CA . PRO A 1 470 ? -19.499 1.740 18.825 1.00 60.91 470 PRO A CA 1
ATOM 3613 C C . PRO A 1 470 ? -19.033 0.753 19.914 1.00 60.91 470 PRO A C 1
ATOM 3615 O O . PRO A 1 470 ? -19.586 0.683 21.011 1.00 60.91 470 PRO A O 1
ATOM 3618 N N . LEU A 1 471 ? -17.971 -0.002 19.647 1.00 65.94 471 LEU A N 1
ATOM 3619 C CA . LEU A 1 471 ? -17.366 -0.912 20.618 1.00 65.94 471 LEU A CA 1
ATOM 3620 C C . LEU A 1 471 ? -16.457 -0.177 21.612 1.00 65.94 471 LEU A C 1
ATOM 3622 O O . LEU A 1 471 ? -16.331 -0.607 22.758 1.00 65.94 471 LEU A O 1
ATOM 3626 N N . SER A 1 472 ? -15.880 0.970 21.227 1.00 73.75 472 SER A N 1
ATOM 3627 C CA . SER A 1 472 ? -15.132 1.801 22.175 1.00 73.75 472 SER A CA 1
ATOM 3628 C C . SER A 1 472 ? -16.067 2.389 23.229 1.00 73.75 472 SER A C 1
ATOM 3630 O O . SER A 1 472 ? -15.716 2.409 24.406 1.00 73.75 472 SER A O 1
ATOM 3632 N N . THR A 1 473 ? -17.294 2.763 22.847 1.00 80.19 473 THR A N 1
ATOM 3633 C CA . THR A 1 473 ? -18.307 3.232 23.796 1.00 80.19 473 THR A CA 1
ATOM 3634 C C . THR A 1 473 ? -18.681 2.147 24.801 1.00 80.19 473 THR A C 1
ATOM 3636 O O . THR A 1 473 ? -18.695 2.428 25.997 1.00 80.19 473 THR A O 1
ATOM 3639 N N . ILE A 1 474 ? -18.864 0.895 24.363 1.00 82.19 474 ILE A N 1
ATOM 3640 C CA . ILE A 1 474 ? -19.155 -0.232 25.265 1.00 82.19 474 ILE A CA 1
ATOM 3641 C C . ILE A 1 474 ? -18.009 -0.433 26.266 1.00 82.19 474 ILE A C 1
ATOM 3643 O O . ILE A 1 474 ? -18.247 -0.491 27.472 1.00 82.19 474 ILE A O 1
ATOM 3647 N N . LEU A 1 475 ? -16.755 -0.453 25.812 1.00 80.81 475 LEU A N 1
ATOM 3648 C CA . LEU A 1 475 ? -15.612 -0.611 26.718 1.00 80.81 475 LEU A CA 1
ATOM 3649 C C . LEU A 1 475 ? -15.444 0.566 27.682 1.00 80.81 475 LEU A C 1
ATOM 3651 O O . LEU A 1 475 ? -15.139 0.346 28.852 1.00 80.81 475 LEU A O 1
ATOM 3655 N N . ILE A 1 476 ? -15.697 1.798 27.233 1.00 82.69 476 ILE A N 1
ATOM 3656 C CA . ILE A 1 476 ? -15.703 2.980 28.104 1.00 82.69 476 ILE A CA 1
ATOM 3657 C C . ILE A 1 476 ? -16.790 2.839 29.176 1.00 82.69 476 ILE A C 1
ATOM 3659 O O . ILE A 1 476 ? -16.523 3.091 30.352 1.00 82.69 476 ILE A O 1
ATOM 3663 N N . THR A 1 477 ? -18.001 2.398 28.811 1.00 87.06 477 THR A N 1
ATOM 3664 C CA . THR A 1 477 ? -19.069 2.179 29.800 1.00 87.06 477 THR A CA 1
ATOM 3665 C C . THR A 1 477 ? -18.704 1.098 30.815 1.00 87.06 477 THR A C 1
ATOM 3667 O O . THR A 1 477 ? -18.854 1.329 32.013 1.00 87.06 477 THR A O 1
ATOM 3670 N N . LEU A 1 478 ? -18.136 -0.031 30.381 1.00 87.81 478 LEU A N 1
ATOM 3671 C CA . LEU A 1 478 ? -17.674 -1.093 31.281 1.00 87.81 478 LEU A CA 1
ATOM 3672 C C . LEU A 1 478 ? -16.543 -0.620 32.198 1.00 87.81 478 LEU A C 1
ATOM 3674 O O . LEU A 1 478 ? -16.527 -0.956 33.381 1.00 87.81 478 LEU A O 1
ATOM 3678 N N . HIS A 1 479 ? -15.632 0.208 31.690 1.00 86.06 479 HIS A N 1
ATOM 3679 C CA . HIS A 1 479 ? -14.563 0.801 32.487 1.00 86.06 479 HIS A CA 1
ATOM 3680 C C . HIS A 1 479 ? -15.106 1.765 33.552 1.00 86.06 479 HIS A C 1
ATOM 3682 O O . HIS A 1 479 ? -14.680 1.726 34.707 1.00 86.06 479 HIS A O 1
ATOM 3688 N N . ASN A 1 480 ? -16.096 2.588 33.198 1.00 87.12 480 ASN A N 1
ATOM 3689 C CA . ASN A 1 480 ? -16.782 3.463 34.149 1.00 87.12 480 ASN A CA 1
ATOM 3690 C C . ASN A 1 480 ? -17.519 2.657 35.227 1.00 87.12 480 ASN A C 1
ATOM 3692 O O . ASN A 1 480 ? -17.430 2.992 36.403 1.00 87.12 480 ASN A O 1
ATOM 3696 N N . ILE A 1 481 ? -18.177 1.557 34.853 1.00 90.12 481 ILE A N 1
ATOM 3697 C CA . ILE A 1 481 ? -18.834 0.661 35.811 1.00 90.12 481 ILE A CA 1
ATOM 3698 C C . ILE A 1 481 ? -17.802 -0.006 36.732 1.00 90.12 481 ILE A C 1
ATOM 3700 O O . ILE A 1 481 ? -18.006 -0.050 37.940 1.00 90.12 481 ILE A O 1
ATOM 3704 N N . SER A 1 482 ? -16.668 -0.472 36.200 1.00 90.25 482 SER A N 1
ATOM 3705 C CA . SER A 1 482 ? -15.562 -1.017 37.005 1.00 90.25 482 SER A CA 1
ATOM 3706 C C . SER A 1 482 ? -15.047 0.008 38.027 1.00 90.25 482 SER A C 1
ATOM 3708 O O . SER A 1 482 ? -14.839 -0.321 39.197 1.00 90.25 482 SER A O 1
ATOM 3710 N N . ARG A 1 483 ? -14.924 1.280 37.621 1.00 88.00 483 ARG A N 1
ATOM 3711 C CA . ARG A 1 483 ? -14.564 2.391 38.513 1.00 88.00 483 ARG A CA 1
ATOM 3712 C C . ARG A 1 483 ? -15.621 2.645 39.593 1.00 88.00 483 ARG A C 1
ATOM 3714 O O . ARG A 1 483 ? -15.243 2.872 40.742 1.00 88.00 483 ARG A O 1
ATOM 3721 N N . ASP A 1 484 ? -16.905 2.596 39.246 1.00 88.69 484 ASP A N 1
ATOM 3722 C CA . ASP A 1 484 ? -18.008 2.751 40.202 1.00 88.69 484 ASP A CA 1
ATOM 3723 C C . ASP A 1 484 ? -18.022 1.612 41.233 1.00 88.69 484 ASP A C 1
ATOM 3725 O O . ASP A 1 484 ? -18.216 1.862 42.422 1.00 88.69 484 ASP A O 1
ATOM 3729 N N . ILE A 1 485 ? -17.750 0.374 40.802 1.00 91.38 485 ILE A N 1
ATOM 3730 C CA . ILE A 1 485 ? -17.639 -0.799 41.683 1.00 91.38 485 ILE A CA 1
ATOM 3731 C C . ILE A 1 485 ? -16.465 -0.633 42.654 1.00 91.38 485 ILE A C 1
ATOM 3733 O O . ILE A 1 485 ? -16.640 -0.846 43.850 1.00 91.38 485 ILE A O 1
ATOM 3737 N N . ASP A 1 486 ? -15.288 -0.204 42.187 1.00 89.69 486 ASP A N 1
ATOM 3738 C CA . ASP A 1 486 ? -14.153 0.079 43.081 1.00 89.69 486 ASP A CA 1
ATOM 3739 C C . ASP A 1 486 ? -14.486 1.177 44.100 1.00 89.69 486 ASP A C 1
ATOM 3741 O O . ASP A 1 486 ? -14.168 1.051 45.282 1.00 89.69 486 ASP A O 1
ATOM 3745 N N . HIS A 1 487 ? -15.160 2.243 43.663 1.00 86.69 487 HIS A N 1
ATOM 3746 C CA . HIS A 1 487 ? -15.592 3.307 44.563 1.00 86.69 487 HIS A CA 1
ATOM 3747 C C . HIS A 1 487 ? -16.608 2.807 45.597 1.00 86.69 487 HIS A C 1
ATOM 3749 O O . HIS A 1 487 ? -16.549 3.219 46.756 1.00 86.69 487 HIS A O 1
ATOM 3755 N N . ALA A 1 488 ? -17.516 1.911 45.200 1.00 89.50 488 ALA A N 1
ATOM 3756 C CA . ALA A 1 488 ? -18.477 1.292 46.101 1.00 89.50 488 ALA A CA 1
ATOM 3757 C C . ALA A 1 488 ? -17.784 0.391 47.132 1.00 89.50 488 ALA A C 1
ATOM 3759 O O . ALA A 1 488 ? -18.093 0.498 48.313 1.00 89.50 488 ALA A O 1
ATOM 3760 N N . LEU A 1 489 ? -16.796 -0.415 46.722 1.00 88.75 489 LEU A N 1
ATOM 3761 C CA . LEU A 1 489 ? -16.012 -1.274 47.622 1.00 88.75 489 LEU A CA 1
ATOM 3762 C C . LEU A 1 489 ? -15.200 -0.487 48.665 1.00 88.75 489 LEU A C 1
ATOM 3764 O O . LEU A 1 489 ? -14.906 -1.010 49.735 1.00 88.75 489 LEU A O 1
ATOM 3768 N N . ARG A 1 490 ? -14.834 0.765 48.368 1.00 87.00 490 ARG A N 1
ATOM 3769 C CA . ARG A 1 490 ? -14.070 1.644 49.272 1.00 87.00 490 ARG A CA 1
ATOM 3770 C C . ARG A 1 490 ? -14.931 2.442 50.252 1.00 87.00 490 ARG A C 1
ATOM 3772 O O . ARG A 1 490 ? -14.373 3.182 51.056 1.00 87.00 490 ARG A O 1
ATOM 3779 N N . GLN A 1 491 ? -16.260 2.354 50.176 1.00 85.56 491 GLN A N 1
ATOM 3780 C CA . GLN A 1 491 ? -17.134 3.064 51.113 1.00 85.56 491 GLN A CA 1
ATOM 3781 C C . GLN A 1 491 ? -17.000 2.498 52.528 1.00 85.56 491 GLN A C 1
ATOM 3783 O O . GLN A 1 491 ? -16.843 1.294 52.706 1.00 85.56 491 GLN A O 1
ATOM 3788 N N . ASN A 1 492 ? -17.117 3.363 53.537 1.00 77.00 492 ASN A N 1
ATOM 3789 C CA . ASN A 1 492 ? -16.916 2.972 54.936 1.00 77.00 492 ASN A CA 1
ATOM 3790 C C . ASN A 1 492 ? -18.131 2.268 55.555 1.00 77.00 492 ASN A C 1
ATOM 3792 O O . ASN A 1 492 ? -17.977 1.563 56.547 1.00 77.00 492 ASN A O 1
ATOM 3796 N N . THR A 1 493 ? -19.336 2.476 55.012 1.00 80.88 493 THR A N 1
ATOM 3797 C CA . THR A 1 493 ? -20.567 1.903 55.579 1.00 80.88 493 THR A CA 1
ATOM 3798 C C . THR A 1 493 ? -21.131 0.790 54.691 1.00 80.88 493 THR A C 1
ATOM 3800 O O . THR A 1 493 ? -21.212 0.974 53.472 1.00 80.88 493 THR A O 1
ATOM 3803 N N . PRO A 1 494 ? -21.587 -0.340 55.269 1.00 78.69 494 PRO A N 1
ATOM 3804 C CA . PRO A 1 494 ? -22.144 -1.458 54.501 1.00 78.69 494 PRO A CA 1
ATOM 3805 C C . PRO A 1 494 ? -23.396 -1.045 53.713 1.00 78.69 494 PRO A C 1
ATOM 3807 O O . PRO A 1 494 ? -23.632 -1.526 52.605 1.00 78.69 494 PRO A O 1
ATOM 3810 N N . TYR A 1 495 ? -24.177 -0.093 54.230 1.00 78.44 495 TYR A N 1
ATOM 3811 C CA . TYR A 1 495 ? -25.293 0.512 53.505 1.00 78.44 495 TYR A CA 1
ATOM 3812 C C . TYR A 1 495 ? -24.849 1.225 52.213 1.00 78.44 495 TYR A C 1
ATOM 3814 O O . TYR A 1 495 ? -25.397 0.960 51.143 1.00 78.44 495 TYR A O 1
ATOM 3822 N N . GLN A 1 496 ? -23.833 2.095 52.276 1.00 79.94 496 GLN A N 1
ATOM 3823 C CA . GLN A 1 496 ? -23.329 2.807 51.091 1.00 79.94 496 GLN A CA 1
ATOM 3824 C C . GLN A 1 496 ? -22.655 1.863 50.092 1.00 79.94 496 GLN A C 1
ATOM 3826 O O . GLN A 1 496 ? -22.801 2.060 48.885 1.00 79.94 496 GLN A O 1
ATOM 3831 N N . GLN A 1 497 ? -21.968 0.824 50.577 1.00 85.69 497 GLN A N 1
ATOM 3832 C CA . GLN A 1 497 ? -21.410 -0.232 49.729 1.00 85.69 497 GLN A CA 1
ATOM 3833 C C . GLN A 1 497 ? -22.522 -0.936 48.936 1.00 85.69 497 GLN A C 1
ATOM 3835 O O . GLN A 1 497 ? -22.447 -1.018 47.708 1.00 85.69 497 GLN A O 1
ATOM 3840 N N . ARG A 1 498 ? -23.600 -1.370 49.611 1.00 85.69 498 ARG A N 1
ATOM 3841 C CA . ARG A 1 498 ? -24.764 -2.006 48.968 1.00 85.69 498 ARG A CA 1
ATOM 3842 C C . ARG A 1 498 ? -25.444 -1.085 47.958 1.00 85.69 498 ARG A C 1
ATOM 3844 O O . ARG A 1 498 ? -25.740 -1.525 46.850 1.00 85.69 498 ARG A O 1
ATOM 3851 N N . LEU A 1 499 ? -25.654 0.184 48.308 1.00 84.81 499 LEU A N 1
ATOM 3852 C CA . LEU A 1 499 ? -26.267 1.166 47.411 1.00 84.81 499 LEU A CA 1
ATOM 3853 C C . LEU A 1 499 ? -25.420 1.383 46.147 1.00 84.81 499 LEU A C 1
ATOM 3855 O O . LEU A 1 499 ? -25.948 1.324 45.037 1.00 84.81 499 LEU A O 1
ATOM 3859 N N . GLY A 1 500 ? -24.108 1.584 46.301 1.00 85.69 500 GLY A N 1
ATOM 3860 C CA . GLY A 1 500 ? -23.192 1.790 45.177 1.00 85.69 500 GLY A CA 1
ATOM 3861 C C . GLY A 1 500 ? -23.105 0.575 44.249 1.00 85.69 500 GLY A C 1
ATOM 3862 O O . GLY A 1 500 ? -23.171 0.722 43.028 1.00 85.69 500 GLY A O 1
ATOM 3863 N N . LEU A 1 501 ? -23.035 -0.633 44.817 1.00 91.31 501 LEU A N 1
ATOM 3864 C CA . LEU A 1 501 ? -23.035 -1.879 44.044 1.00 91.31 501 LEU A CA 1
ATOM 3865 C C . LEU A 1 501 ? -24.388 -2.140 43.362 1.00 91.31 501 LEU A C 1
ATOM 3867 O O . LEU A 1 501 ? -24.413 -2.621 42.229 1.00 91.31 501 LEU A O 1
ATOM 3871 N N . GLY A 1 502 ? -25.502 -1.762 43.997 1.00 89.75 502 GLY A N 1
ATOM 3872 C CA . GLY A 1 502 ? -26.838 -1.800 43.398 1.00 89.75 502 GLY A CA 1
ATOM 3873 C C . GLY A 1 502 ? -26.953 -0.896 42.168 1.00 89.75 502 GLY A C 1
ATOM 3874 O O . GLY A 1 502 ? -27.395 -1.345 41.114 1.00 89.75 502 GLY A O 1
ATOM 3875 N N . MET A 1 503 ? -26.451 0.340 42.251 1.00 88.25 503 MET A N 1
ATOM 3876 C CA . MET A 1 503 ? -26.410 1.251 41.100 1.00 88.25 503 MET A CA 1
ATOM 3877 C C . MET A 1 503 ? -25.545 0.702 39.954 1.00 88.25 503 MET A C 1
ATOM 3879 O O . MET A 1 503 ? -25.921 0.820 38.788 1.00 88.25 503 MET A O 1
ATOM 3883 N N . ALA A 1 504 ? -24.398 0.086 40.262 1.00 91.44 504 ALA A N 1
ATOM 3884 C CA . ALA A 1 504 ? -23.538 -0.535 39.253 1.00 91.44 504 ALA A CA 1
ATOM 3885 C C . ALA A 1 504 ? -24.219 -1.735 38.568 1.00 91.44 504 ALA A C 1
ATOM 3887 O O . ALA A 1 504 ? -24.139 -1.872 37.345 1.00 91.44 504 ALA A O 1
ATOM 3888 N N . ARG A 1 505 ? -24.943 -2.567 39.331 1.00 93.38 505 ARG A N 1
ATOM 3889 C CA . ARG A 1 505 ? -25.772 -3.661 38.802 1.00 93.38 505 ARG A CA 1
ATOM 3890 C C . ARG A 1 505 ? -26.835 -3.141 37.832 1.00 93.38 505 ARG A C 1
ATOM 3892 O O . ARG A 1 505 ? -26.978 -3.699 36.749 1.00 93.38 505 ARG A O 1
ATOM 3899 N N . ASP A 1 506 ? -27.545 -2.071 38.183 1.00 90.25 506 ASP A N 1
ATOM 3900 C CA . ASP A 1 506 ? -28.625 -1.525 37.346 1.00 90.25 506 ASP A CA 1
ATOM 3901 C C . ASP A 1 506 ? -28.085 -0.913 36.039 1.00 90.25 506 ASP A C 1
ATOM 3903 O O . ASP A 1 506 ? -28.675 -1.079 34.965 1.00 90.25 506 ASP A O 1
ATOM 3907 N N . LYS A 1 507 ? -26.902 -0.284 36.092 1.00 91.62 507 LYS A N 1
ATOM 3908 C CA . LYS A 1 507 ? -26.178 0.158 34.888 1.00 91.62 507 LYS A CA 1
ATOM 3909 C C . LYS A 1 507 ? -25.791 -1.020 33.992 1.00 91.62 507 LYS A C 1
ATOM 3911 O O . LYS A 1 507 ? -25.985 -0.945 32.781 1.00 91.62 507 LYS A O 1
ATOM 3916 N N . LEU A 1 508 ? -25.295 -2.122 34.567 1.00 92.88 508 LEU A N 1
ATOM 3917 C CA . LEU A 1 508 ? -25.000 -3.343 33.807 1.00 92.88 508 LEU A CA 1
ATOM 3918 C C . LEU A 1 508 ? -26.259 -3.964 33.198 1.00 92.88 508 LEU A C 1
ATOM 3920 O O . LEU A 1 508 ? -26.176 -4.498 32.096 1.00 92.88 508 LEU A O 1
ATOM 3924 N N . ALA A 1 509 ? -27.404 -3.913 33.884 1.00 91.62 509 ALA A N 1
ATOM 3925 C CA . ALA A 1 509 ? -28.685 -4.396 33.356 1.00 91.62 509 ALA A CA 1
ATOM 3926 C C . ALA A 1 509 ? -29.133 -3.586 32.136 1.00 91.62 509 ALA A C 1
ATOM 3928 O O . ALA A 1 509 ? -29.526 -4.151 31.117 1.00 91.62 509 ALA A O 1
ATOM 3929 N N . THR A 1 510 ? -28.986 -2.263 32.210 1.00 91.12 510 THR A N 1
ATOM 3930 C CA . THR A 1 510 ? -29.276 -1.365 31.086 1.00 91.12 510 THR A CA 1
ATOM 3931 C C . THR A 1 510 ? -28.367 -1.674 29.894 1.00 91.12 510 THR A C 1
ATOM 3933 O O . THR A 1 510 ? -28.860 -1.921 28.795 1.00 91.12 510 THR A O 1
ATOM 3936 N N . LEU A 1 511 ? -27.054 -1.775 30.129 1.00 90.81 511 LEU A N 1
ATOM 3937 C CA . LEU A 1 511 ? -26.074 -2.086 29.086 1.00 90.81 511 LEU A CA 1
ATOM 3938 C C . LEU A 1 511 ? -26.317 -3.465 28.454 1.00 90.81 511 LEU A C 1
ATOM 3940 O O . LEU A 1 511 ? -26.203 -3.620 27.244 1.00 90.81 511 LEU A O 1
ATOM 3944 N N . GLN A 1 512 ? -26.690 -4.476 29.243 1.00 91.38 512 GLN A N 1
ATOM 3945 C CA . GLN A 1 512 ? -27.017 -5.800 28.711 1.00 91.38 512 GLN A CA 1
ATOM 3946 C C . GLN A 1 512 ? -28.192 -5.746 27.727 1.00 91.38 512 GLN A C 1
ATOM 3948 O O . GLN A 1 512 ? -28.119 -6.362 26.664 1.00 91.38 512 GLN A O 1
ATOM 3953 N N . ASN A 1 513 ? -29.251 -5.003 28.059 1.00 88.69 513 ASN A N 1
ATOM 3954 C CA . ASN A 1 513 ? -30.410 -4.850 27.182 1.00 88.69 513 ASN A CA 1
ATOM 3955 C C . ASN A 1 513 ? -30.028 -4.152 25.869 1.00 88.69 513 ASN A C 1
ATOM 3957 O O . ASN A 1 513 ? -30.448 -4.589 24.800 1.00 88.69 513 ASN A O 1
ATOM 3961 N N . GLU A 1 514 ? -29.176 -3.125 25.932 1.00 88.25 514 GLU A N 1
ATOM 3962 C CA . GLU A 1 514 ? -28.645 -2.453 24.740 1.00 88.25 514 GLU A CA 1
ATOM 3963 C C . GLU A 1 514 ? -27.826 -3.405 23.852 1.00 88.25 514 GLU A C 1
ATOM 3965 O O . GLU A 1 514 ? -27.976 -3.393 22.630 1.00 88.25 514 GLU A O 1
ATOM 3970 N N . LEU A 1 515 ? -27.005 -4.279 24.447 1.00 87.19 515 LEU A N 1
ATOM 3971 C CA . LEU A 1 515 ? -26.198 -5.248 23.698 1.00 87.19 515 LEU A CA 1
ATOM 3972 C C . LEU A 1 515 ? -27.031 -6.346 23.036 1.00 87.19 515 LEU A C 1
ATOM 3974 O O . LEU A 1 515 ? -26.717 -6.741 21.916 1.00 87.19 515 LEU A O 1
ATOM 3978 N N . ILE A 1 516 ? -28.084 -6.832 23.699 1.00 86.94 516 ILE A N 1
ATOM 3979 C CA . ILE A 1 516 ? -28.993 -7.843 23.133 1.00 86.94 516 ILE A CA 1
ATOM 3980 C C . ILE A 1 516 ? -29.741 -7.276 21.918 1.00 86.94 516 ILE A C 1
ATOM 3982 O O . ILE A 1 516 ? -29.972 -7.990 20.945 1.00 86.94 516 ILE A O 1
ATOM 3986 N N . LEU A 1 517 ? -30.089 -5.987 21.957 1.00 85.62 517 LEU A N 1
ATOM 3987 C CA . LEU A 1 517 ? -30.766 -5.290 20.861 1.00 85.62 517 LEU A CA 1
ATOM 3988 C C . LEU A 1 517 ? -29.812 -4.863 19.730 1.00 85.62 517 LEU A C 1
ATOM 3990 O O . LEU A 1 517 ? -30.269 -4.491 18.645 1.00 85.62 517 LEU A O 1
ATOM 3994 N N . SER A 1 518 ? -28.496 -4.911 19.956 1.00 82.94 518 SER A N 1
ATOM 3995 C CA . SER A 1 518 ? -27.495 -4.542 18.956 1.00 82.94 518 SER A CA 1
ATOM 3996 C C . SER A 1 518 ? -27.409 -5.579 17.831 1.00 82.94 518 SER A C 1
ATOM 3998 O O . SER A 1 518 ? -27.426 -6.791 18.055 1.00 82.94 518 SER A O 1
ATOM 4000 N N . ARG A 1 519 ? -27.276 -5.093 16.591 1.00 78.94 519 ARG A N 1
ATOM 4001 C CA . ARG A 1 519 ? -27.132 -5.928 15.381 1.00 78.94 519 ARG A CA 1
ATOM 4002 C C . ARG A 1 519 ? -25.707 -6.438 15.158 1.00 78.94 519 ARG A C 1
ATOM 4004 O O . ARG A 1 519 ? -25.492 -7.249 14.264 1.00 78.94 519 ARG A O 1
ATOM 4011 N N . ASP A 1 520 ? -24.741 -5.934 15.919 1.00 77.50 520 ASP A N 1
ATOM 4012 C CA . ASP A 1 520 ? -23.333 -6.286 15.765 1.00 77.50 520 ASP A CA 1
ATOM 4013 C C . ASP A 1 520 ? -23.000 -7.596 16.517 1.00 77.50 520 ASP A C 1
ATOM 4015 O O . ASP A 1 520 ? -23.142 -7.639 17.745 1.00 77.50 520 ASP A O 1
ATOM 4019 N N . PRO A 1 521 ? -22.518 -8.654 15.829 1.00 76.94 521 PRO A N 1
ATOM 4020 C CA . PRO A 1 521 ? -22.154 -9.924 16.462 1.00 76.94 521 PRO A CA 1
ATOM 4021 C C . PRO A 1 521 ? -21.108 -9.776 17.573 1.00 76.94 521 PRO A C 1
ATOM 4023 O O . PRO A 1 521 ? -21.142 -10.505 18.565 1.00 76.94 521 PRO A O 1
ATOM 4026 N N . GLN A 1 522 ? -20.184 -8.820 17.433 1.00 72.31 522 GLN A N 1
ATOM 4027 C CA . GLN A 1 522 ? -19.140 -8.579 18.433 1.00 72.31 522 GLN A CA 1
ATOM 4028 C C . GLN A 1 522 ? -19.726 -7.964 19.710 1.00 72.31 522 GLN A C 1
ATOM 4030 O O . GLN A 1 522 ? -19.373 -8.370 20.814 1.00 72.31 522 GLN A O 1
ATOM 4035 N N . SER A 1 523 ? -20.693 -7.054 19.579 1.00 80.00 523 SER A N 1
ATOM 4036 C CA . SER A 1 523 ? -21.450 -6.510 20.713 1.00 80.00 523 SER A CA 1
ATOM 4037 C C . SER A 1 523 ? -22.222 -7.606 21.467 1.00 80.00 523 SER A C 1
ATOM 4039 O O . SER A 1 523 ? -22.223 -7.634 22.700 1.00 80.00 523 SER A O 1
ATOM 4041 N N . GLN A 1 524 ? -22.807 -8.568 20.746 1.00 83.56 524 GLN A N 1
ATOM 4042 C CA . GLN A 1 524 ? -23.534 -9.692 21.350 1.00 83.56 524 GLN A CA 1
ATOM 4043 C C . GLN A 1 524 ? -22.623 -10.633 22.159 1.00 83.56 524 GLN A C 1
ATOM 4045 O O . GLN A 1 524 ? -23.065 -11.178 23.174 1.00 83.56 524 GLN A O 1
ATOM 4050 N N . ARG A 1 525 ? -21.335 -10.772 21.798 1.00 86.38 525 ARG A N 1
ATOM 4051 C CA . ARG A 1 525 ? -20.355 -11.584 22.553 1.00 86.38 525 ARG A CA 1
ATOM 4052 C C . ARG A 1 525 ? -20.182 -11.116 24.004 1.00 86.38 525 ARG A C 1
ATOM 4054 O O . ARG A 1 525 ? -19.913 -11.948 24.874 1.00 86.38 525 ARG A O 1
ATOM 4061 N N . PHE A 1 526 ? -20.385 -9.827 24.290 1.00 87.31 526 PHE A N 1
ATOM 4062 C CA . PHE A 1 526 ? -20.263 -9.261 25.640 1.00 87.31 526 PHE A CA 1
ATOM 4063 C C . PHE A 1 526 ? -21.516 -9.437 26.512 1.00 87.31 526 PHE A C 1
ATOM 4065 O O . PHE A 1 526 ? -21.405 -9.413 27.738 1.00 87.31 526 PHE A O 1
ATOM 4072 N N . ALA A 1 527 ? -22.695 -9.680 25.931 1.00 88.62 527 ALA A N 1
ATOM 4073 C CA . ALA A 1 527 ? -23.935 -9.877 26.688 1.00 88.62 527 ALA A CA 1
ATOM 4074 C C . ALA A 1 527 ? -23.860 -11.004 27.751 1.00 88.62 527 ALA A C 1
ATOM 4076 O O . ALA A 1 527 ? -24.215 -10.744 28.907 1.00 88.62 527 ALA A O 1
ATOM 4077 N N . PRO A 1 528 ? -23.363 -12.226 27.451 1.00 90.44 528 PRO A N 1
ATOM 4078 C CA . PRO A 1 528 ? -23.236 -13.278 28.465 1.00 90.44 528 PRO A CA 1
ATOM 4079 C C . PRO A 1 528 ? -22.200 -12.946 29.552 1.00 90.44 528 PRO A C 1
ATOM 4081 O O . PRO A 1 528 ? -22.373 -13.344 30.707 1.00 90.44 528 PRO A O 1
ATOM 4084 N N . ILE A 1 529 ? -21.151 -12.189 29.210 1.00 90.69 529 ILE A N 1
ATOM 4085 C CA . ILE A 1 529 ? -20.122 -11.738 30.159 1.00 90.69 529 ILE A CA 1
ATOM 4086 C C . ILE A 1 529 ? -20.747 -10.771 31.171 1.00 90.69 529 ILE A C 1
ATOM 4088 O O . ILE A 1 529 ? -20.611 -10.965 32.380 1.00 90.69 529 ILE A O 1
ATOM 4092 N N . ILE A 1 530 ? -21.517 -9.790 30.691 1.00 91.19 530 ILE A N 1
ATOM 4093 C CA . ILE A 1 530 ? -22.238 -8.841 31.548 1.00 91.19 530 ILE A CA 1
ATOM 4094 C C . ILE A 1 530 ? -23.256 -9.560 32.436 1.00 91.19 530 ILE A C 1
ATOM 4096 O O . ILE A 1 530 ? -23.315 -9.294 33.635 1.00 91.19 530 ILE A O 1
ATOM 4100 N N . ALA A 1 531 ? -24.000 -10.527 31.892 1.00 91.31 531 ALA A N 1
ATOM 4101 C CA . ALA A 1 531 ? -24.936 -11.338 32.671 1.00 91.31 531 ALA A CA 1
ATOM 4102 C C . ALA A 1 531 ? -24.240 -12.104 33.811 1.00 91.31 531 ALA A C 1
ATOM 4104 O O . ALA A 1 531 ? -24.805 -12.307 34.888 1.00 91.31 531 ALA A O 1
ATOM 4105 N N . ARG A 1 532 ? -23.001 -12.563 33.590 1.00 92.06 532 ARG A N 1
ATOM 4106 C CA . ARG A 1 532 ? -22.192 -13.205 34.632 1.00 92.06 532 ARG A CA 1
ATOM 4107 C C . ARG A 1 532 ? -21.735 -12.201 35.688 1.00 92.06 532 ARG A C 1
ATOM 4109 O O . ARG A 1 532 ? -21.847 -12.501 36.872 1.00 92.06 532 ARG A O 1
ATOM 4116 N N . TRP A 1 533 ? -21.280 -11.014 35.292 1.00 92.94 533 TRP A N 1
ATOM 4117 C CA . TRP A 1 533 ? -20.893 -9.959 36.235 1.00 92.94 533 TRP A CA 1
ATOM 4118 C C . TRP A 1 533 ? -22.063 -9.485 37.096 1.00 92.94 533 TRP A C 1
ATOM 4120 O O . TRP A 1 533 ? -21.899 -9.308 38.301 1.00 92.94 533 TRP A O 1
ATOM 4130 N N . GLN A 1 534 ? -23.256 -9.347 36.514 1.00 93.62 534 GLN A N 1
ATOM 4131 C CA . GLN A 1 534 ? -24.469 -9.048 37.273 1.00 93.62 534 GLN A CA 1
ATOM 4132 C C . GLN A 1 534 ? -24.755 -10.121 38.325 1.00 93.62 534 GLN A C 1
ATOM 4134 O O . GLN A 1 534 ? -25.021 -9.776 39.470 1.00 93.62 534 GLN A O 1
ATOM 4139 N N . ARG A 1 535 ? -24.650 -11.411 37.974 1.00 92.94 535 ARG A N 1
ATOM 4140 C CA . ARG A 1 535 ? -24.823 -12.512 38.939 1.00 92.94 535 ARG A CA 1
ATOM 4141 C C . ARG A 1 535 ? -23.804 -12.448 40.077 1.00 92.94 535 ARG A C 1
ATOM 4143 O O . ARG A 1 535 ? -24.190 -12.594 41.233 1.00 92.94 535 ARG A O 1
ATOM 4150 N N . ILE A 1 536 ? -22.536 -12.167 39.766 1.00 93.44 536 ILE A N 1
ATOM 4151 C CA . ILE A 1 536 ? -21.478 -11.983 40.774 1.00 93.44 536 ILE A CA 1
ATOM 4152 C C . ILE A 1 536 ? -21.837 -10.816 41.712 1.00 93.44 536 ILE A C 1
ATOM 4154 O O . ILE A 1 536 ? -21.815 -10.977 42.930 1.00 93.44 536 ILE A O 1
ATOM 4158 N N . LEU A 1 537 ? -22.248 -9.667 41.169 1.00 93.12 537 LEU A N 1
ATOM 4159 C CA . LEU A 1 537 ? -22.668 -8.508 41.966 1.00 93.12 537 LEU A CA 1
ATOM 4160 C C . LEU A 1 537 ? -23.892 -8.803 42.835 1.00 93.12 537 LEU A C 1
ATOM 4162 O O . LEU A 1 537 ? -23.883 -8.461 44.013 1.00 93.12 537 LEU A O 1
ATOM 4166 N N . VAL A 1 538 ? -24.919 -9.457 42.288 1.00 93.38 538 VAL A N 1
ATOM 4167 C CA . VAL A 1 538 ? -26.127 -9.843 43.034 1.00 93.38 538 VAL A CA 1
ATOM 4168 C C . VAL A 1 538 ? -25.765 -10.762 44.196 1.00 93.38 538 VAL A C 1
ATOM 4170 O O . VAL A 1 538 ? -26.109 -10.440 45.329 1.00 93.38 538 VAL A O 1
ATOM 4173 N N . SER A 1 539 ? -24.981 -11.819 43.952 1.00 91.56 539 SER A N 1
ATOM 4174 C CA . SER A 1 539 ? -24.549 -12.730 45.021 1.00 91.56 539 SER A CA 1
ATOM 4175 C C . SER A 1 539 ? -23.760 -12.018 46.125 1.00 91.56 539 SER A C 1
ATOM 4177 O O . SER A 1 539 ? -23.919 -12.322 47.305 1.00 91.56 539 SER A O 1
ATOM 4179 N N . HIS A 1 540 ? -22.949 -11.019 45.766 1.00 90.56 540 HIS A N 1
ATOM 4180 C CA . HIS A 1 540 ? -22.184 -10.241 46.734 1.00 90.56 540 HIS A CA 1
ATOM 4181 C C . HIS A 1 540 ? -23.076 -9.281 47.535 1.00 90.56 540 HIS A C 1
ATOM 4183 O O . HIS A 1 540 ? -22.915 -9.149 48.746 1.00 90.56 540 HIS A O 1
ATOM 4189 N N . ILE A 1 541 ? -24.054 -8.643 46.882 1.00 89.19 541 ILE A N 1
ATOM 4190 C CA . ILE A 1 541 ? -25.046 -7.785 47.543 1.00 89.19 541 ILE A CA 1
ATOM 4191 C C . ILE A 1 541 ? -25.898 -8.599 48.522 1.00 89.19 541 ILE A C 1
ATOM 4193 O O . ILE A 1 541 ? -26.109 -8.164 49.655 1.00 89.19 541 ILE A O 1
ATOM 4197 N N . GLU A 1 542 ? -26.356 -9.784 48.122 1.00 87.06 542 GLU A N 1
ATOM 4198 C CA . GLU A 1 542 ? -27.126 -10.695 48.975 1.00 87.06 542 GLU A CA 1
ATOM 4199 C C . GLU A 1 542 ? -26.310 -11.148 50.190 1.00 87.06 542 GLU A C 1
ATOM 4201 O O . GLU A 1 542 ? -26.789 -11.039 51.321 1.00 87.06 542 GLU A O 1
ATOM 4206 N N . ALA A 1 543 ? -25.044 -11.531 49.988 1.00 85.75 543 ALA A N 1
ATOM 4207 C CA . ALA A 1 543 ? -24.138 -11.903 51.073 1.00 85.75 543 ALA A CA 1
ATOM 4208 C C . ALA A 1 543 ? -23.934 -10.774 52.102 1.00 85.75 543 ALA A C 1
ATOM 4210 O O . ALA A 1 543 ? -23.838 -11.050 53.294 1.00 85.75 543 ALA A O 1
ATOM 4211 N N . MET A 1 544 ? -23.922 -9.503 51.677 1.00 81.00 544 MET A N 1
ATOM 4212 C CA . MET A 1 544 ? -23.868 -8.348 52.590 1.00 81.00 544 MET A CA 1
ATOM 4213 C C . MET A 1 544 ? -25.218 -8.015 53.242 1.00 81.00 544 MET A C 1
ATOM 4215 O O . MET A 1 544 ? -25.264 -7.325 54.260 1.00 81.00 544 MET A O 1
ATOM 4219 N N . THR A 1 545 ? -26.330 -8.460 52.659 1.00 73.06 545 THR A N 1
ATOM 4220 C CA . THR A 1 545 ? -27.679 -8.143 53.152 1.00 73.06 545 THR A CA 1
ATOM 4221 C C . THR A 1 545 ? -28.071 -9.035 54.328 1.00 73.06 545 THR A C 1
ATOM 4223 O O . THR A 1 545 ? -28.718 -8.554 55.258 1.00 73.06 545 THR A O 1
ATOM 4226 N N . ILE A 1 546 ? -27.616 -10.292 54.331 1.00 66.06 546 ILE A N 1
ATOM 4227 C CA . ILE A 1 546 ? -27.887 -11.259 55.403 1.00 66.06 546 ILE A CA 1
ATOM 4228 C C . ILE A 1 546 ? -27.384 -10.739 56.772 1.00 66.06 546 ILE A C 1
ATOM 4230 O O . ILE A 1 546 ? -28.195 -10.674 57.692 1.00 66.06 546 ILE A O 1
ATOM 4234 N N . PRO A 1 547 ? -26.129 -10.263 56.941 1.00 62.78 547 PRO A N 1
ATOM 4235 C CA . PRO A 1 547 ? -25.661 -9.688 58.209 1.00 62.78 547 PRO A CA 1
ATOM 4236 C C . PRO A 1 547 ? -26.374 -8.387 58.610 1.00 62.78 547 PRO A C 1
ATOM 4238 O O . PRO A 1 547 ? -26.595 -8.147 59.795 1.00 62.78 547 PRO A O 1
ATOM 4241 N N . ALA A 1 548 ? -26.756 -7.548 57.640 1.00 57.75 548 ALA A N 1
ATOM 4242 C CA . ALA A 1 548 ? -27.396 -6.255 57.901 1.00 57.75 548 ALA A CA 1
ATOM 4243 C C . ALA A 1 548 ? -28.833 -6.396 58.442 1.00 57.75 548 ALA A C 1
ATOM 4245 O O . ALA A 1 548 ? -29.275 -5.579 59.248 1.00 57.75 548 ALA A O 1
ATOM 4246 N N . GLN A 1 549 ? -29.557 -7.450 58.043 1.00 58.75 549 GLN A N 1
ATOM 4247 C CA . GLN A 1 549 ? -30.880 -7.767 58.597 1.00 58.75 549 GLN A CA 1
ATOM 4248 C C . GLN A 1 549 ? -30.807 -8.180 60.075 1.00 58.75 549 GLN A C 1
ATOM 4250 O O . GLN A 1 549 ? -31.697 -7.822 60.845 1.00 58.75 549 GLN A O 1
ATOM 4255 N N . TYR A 1 550 ? -29.728 -8.851 60.498 1.00 57.03 550 TYR A N 1
ATOM 4256 C CA . TYR A 1 550 ? -29.490 -9.162 61.913 1.00 57.03 550 TYR A CA 1
ATOM 4257 C C . TYR A 1 550 ? -29.175 -7.917 62.754 1.00 57.03 550 TYR A C 1
ATOM 4259 O O . TYR A 1 550 ? -29.486 -7.891 63.941 1.00 57.03 550 TYR A O 1
ATOM 4267 N N . GLN A 1 551 ? -28.591 -6.876 62.152 1.00 58.44 551 GLN A N 1
ATOM 4268 C CA . GLN A 1 551 ? -28.211 -5.637 62.842 1.00 58.44 551 GLN A CA 1
ATOM 4269 C C . GLN A 1 551 ? -29.339 -4.593 62.944 1.00 58.44 551 GLN A C 1
ATOM 4271 O O . GLN A 1 551 ? -29.102 -3.523 63.496 1.00 58.44 551 GLN A O 1
ATOM 4276 N N . GLN A 1 552 ? -30.553 -4.885 62.449 1.00 59.53 552 GLN A N 1
ATOM 4277 C CA . GLN A 1 552 ? -31.695 -3.953 62.425 1.00 59.53 552 GLN A CA 1
ATOM 4278 C C . GLN A 1 552 ? -31.308 -2.540 61.948 1.00 59.53 552 GLN A C 1
ATOM 4280 O O . GLN A 1 552 ? -31.615 -1.543 62.601 1.00 59.53 552 GLN A O 1
ATOM 4285 N N . GLU A 1 553 ? -30.631 -2.425 60.801 1.00 56.81 553 GLU A N 1
ATOM 4286 C CA . GLU A 1 553 ? -30.407 -1.111 60.189 1.00 56.81 553 GLU A CA 1
ATOM 4287 C C . GLU A 1 553 ? -31.763 -0.459 59.858 1.00 56.81 553 GLU A C 1
ATOM 4289 O O . GLU A 1 553 ? -32.442 -0.856 58.910 1.00 56.81 553 GLU A O 1
ATOM 4294 N N . ILE A 1 554 ? -32.173 0.539 60.649 1.00 60.44 554 ILE A N 1
ATOM 4295 C CA . ILE A 1 554 ? -33.388 1.318 60.396 1.00 60.44 554 ILE A CA 1
ATOM 4296 C C . ILE A 1 554 ? -33.064 2.334 59.291 1.00 60.44 554 ILE A C 1
ATOM 4298 O O . ILE A 1 554 ? -32.258 3.242 59.521 1.00 60.44 554 ILE A O 1
ATOM 4302 N N . PRO A 1 555 ? -33.669 2.228 58.093 1.00 57.44 555 PRO A N 1
ATOM 4303 C CA . PRO A 1 555 ? -33.464 3.221 57.050 1.00 57.44 555 PRO A CA 1
ATOM 4304 C C . PRO A 1 555 ? -34.029 4.560 57.525 1.00 57.44 555 PRO A C 1
ATOM 4306 O O . PRO A 1 555 ? -35.171 4.621 57.971 1.00 57.44 555 PRO A O 1
ATOM 4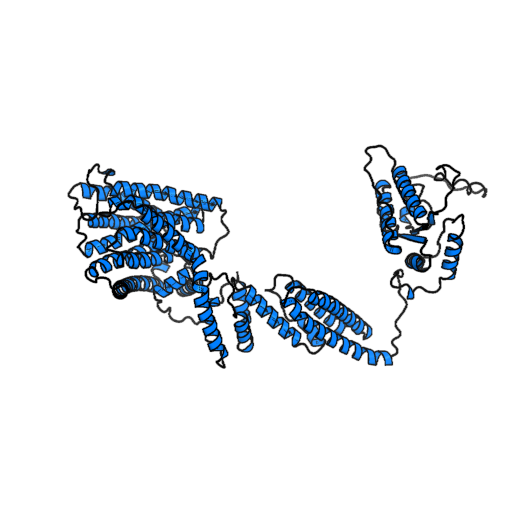309 N N . ASN A 1 556 ? -33.247 5.637 57.427 1.00 63.56 556 ASN A N 1
ATOM 4310 C CA . ASN A 1 556 ? -33.719 6.973 57.778 1.00 63.56 556 ASN A CA 1
ATOM 4311 C C . ASN A 1 556 ? -34.738 7.461 56.724 1.00 63.56 556 ASN A C 1
ATOM 4313 O O . ASN A 1 556 ? -34.332 7.741 55.593 1.00 63.56 556 ASN A O 1
ATOM 4317 N N . PRO A 1 557 ? -36.034 7.603 57.062 1.00 62.94 557 PRO A N 1
ATOM 4318 C CA . PRO A 1 557 ? -37.052 8.033 56.106 1.00 62.94 557 PRO A CA 1
ATOM 4319 C C . PRO A 1 557 ? -37.054 9.557 55.887 1.00 62.94 557 PRO A C 1
ATOM 4321 O O . PRO A 1 557 ? -37.759 10.053 55.007 1.00 62.94 557 PRO A O 1
ATOM 4324 N N . TYR A 1 558 ? -36.293 10.323 56.681 1.00 65.75 558 TYR A N 1
ATOM 4325 C CA . TYR A 1 558 ? -36.331 11.782 56.664 1.00 65.75 558 TYR A CA 1
ATOM 4326 C C . TYR A 1 558 ? -35.415 12.376 55.591 1.00 65.75 558 TYR A C 1
ATOM 4328 O O . TYR A 1 558 ? -34.188 12.334 55.685 1.00 65.75 558 TYR A O 1
ATOM 4336 N N . ILE A 1 559 ? -36.032 13.018 54.597 1.00 67.75 559 ILE A N 1
ATOM 4337 C CA . ILE A 1 559 ? -35.344 13.801 53.567 1.00 67.75 559 ILE A CA 1
ATOM 4338 C C . ILE A 1 559 ? -35.353 15.277 53.983 1.00 67.75 559 ILE A C 1
ATOM 4340 O O . ILE A 1 559 ? -36.398 15.927 54.017 1.00 67.75 559 ILE A O 1
ATOM 4344 N N . CYS A 1 560 ? -34.177 15.823 54.295 1.00 65.81 560 CYS A N 1
ATOM 4345 C CA . CYS A 1 560 ? -34.016 17.226 54.678 1.00 65.81 560 CYS A CA 1
ATOM 4346 C C . CYS A 1 560 ? -33.701 18.119 53.467 1.00 65.81 560 CYS A C 1
ATOM 4348 O O . CYS A 1 560 ? -32.858 17.800 52.635 1.00 65.81 560 CYS A O 1
ATOM 4350 N N . GLY A 1 561 ? -34.326 19.298 53.407 1.00 66.81 561 GLY A N 1
ATOM 4351 C CA . GLY A 1 561 ? -33.915 20.403 52.528 1.00 66.81 561 GLY A CA 1
ATOM 4352 C C . GLY A 1 561 ? -34.493 20.395 51.110 1.00 66.81 561 GLY A C 1
ATOM 4353 O O . GLY A 1 561 ? -34.772 21.476 50.591 1.00 66.81 561 GLY A O 1
ATOM 4354 N N . MET A 1 562 ? -34.739 19.225 50.521 1.00 74.88 562 MET A N 1
ATOM 4355 C CA . MET A 1 562 ? -35.347 19.098 49.190 1.00 74.88 562 MET A CA 1
ATOM 4356 C C . MET A 1 562 ? -36.868 18.895 49.286 1.00 74.88 562 MET A C 1
ATOM 4358 O O . MET A 1 562 ? -37.324 18.158 50.163 1.00 74.88 562 MET A O 1
ATOM 4362 N N . PRO A 1 563 ? -37.681 19.531 48.418 1.00 75.19 563 PRO A N 1
ATOM 4363 C CA . PRO A 1 563 ? -39.102 19.212 48.331 1.00 75.19 563 PRO A CA 1
ATOM 4364 C C . PRO A 1 563 ? -39.292 17.774 47.824 1.00 75.19 563 PRO A C 1
ATOM 4366 O O . PRO A 1 563 ? -38.532 17.306 46.977 1.00 75.19 563 PRO A O 1
ATOM 4369 N N . LEU A 1 564 ? -40.308 17.079 48.339 1.00 81.38 564 LEU A N 1
ATOM 4370 C CA . LEU A 1 564 ? -40.603 15.701 47.936 1.00 81.38 564 LEU A CA 1
ATOM 4371 C C . LEU A 1 564 ? -41.179 15.693 46.518 1.00 81.38 564 LEU A C 1
ATOM 4373 O O . LEU A 1 564 ? -42.165 16.380 46.244 1.00 81.38 564 LEU A O 1
ATOM 4377 N N . SER A 1 565 ? -40.549 14.920 45.636 1.00 78.06 565 SER A N 1
ATOM 4378 C CA . SER A 1 565 ? -40.987 14.749 44.246 1.00 78.06 565 SER A CA 1
ATOM 4379 C C . SER A 1 565 ? -42.170 13.778 44.131 1.00 78.06 565 SER A C 1
ATOM 4381 O O . SER A 1 565 ? -42.394 12.973 45.029 1.00 78.06 565 SER A O 1
ATOM 4383 N N . GLU A 1 566 ? -42.881 13.797 42.998 1.00 69.12 566 GLU A N 1
ATOM 4384 C CA . GLU A 1 566 ? -43.994 12.869 42.692 1.00 69.12 566 GLU A CA 1
ATOM 4385 C C . GLU A 1 566 ? -43.593 11.388 42.838 1.00 69.12 566 GLU A C 1
ATOM 4387 O O . GLU A 1 566 ? -44.358 10.559 43.324 1.00 69.12 566 GLU A O 1
ATOM 4392 N N . ARG A 1 567 ? -42.343 11.046 42.487 1.00 70.44 567 ARG A N 1
ATOM 4393 C CA . ARG A 1 567 ? -41.799 9.678 42.614 1.00 70.44 567 ARG A CA 1
ATOM 4394 C C . ARG A 1 567 ? -41.662 9.219 44.070 1.00 70.44 567 ARG A C 1
ATOM 4396 O O . ARG A 1 567 ? -41.465 8.037 44.321 1.00 70.44 567 ARG A O 1
ATOM 4403 N N . GLN A 1 568 ? -41.727 10.154 45.015 1.00 75.31 568 GLN A N 1
ATOM 4404 C CA . GLN A 1 568 ? -41.568 9.946 46.454 1.00 75.31 568 GLN A CA 1
ATOM 4405 C C . GLN A 1 568 ? -42.885 10.194 47.208 1.00 75.31 568 GLN A C 1
ATOM 4407 O O . GLN A 1 568 ? -42.862 10.454 48.410 1.00 75.31 568 GLN A O 1
ATOM 4412 N N . SER A 1 569 ? -44.031 10.111 46.524 1.00 68.75 569 SER A N 1
ATOM 4413 C CA . SER A 1 569 ? -45.364 10.365 47.091 1.00 68.75 569 SER A CA 1
ATOM 4414 C C . SER A 1 569 ? -45.683 9.514 48.328 1.00 68.75 569 SER A C 1
ATOM 4416 O O . SER A 1 569 ? -46.323 10.005 49.252 1.00 68.75 569 SER A O 1
ATOM 4418 N N . LEU A 1 570 ? -45.154 8.287 48.414 1.00 70.56 570 LEU A N 1
ATOM 4419 C CA . LEU A 1 570 ? -45.299 7.398 49.579 1.00 70.56 570 LEU A CA 1
ATOM 4420 C C . LEU A 1 570 ? -44.659 7.951 50.870 1.00 70.56 570 LEU A C 1
ATOM 4422 O O . LEU A 1 570 ? -45.029 7.528 51.961 1.00 70.56 570 LEU A O 1
ATOM 4426 N N . LEU A 1 571 ? -43.716 8.894 50.763 1.00 77.25 571 LEU A N 1
ATOM 4427 C CA . LEU A 1 571 ? -43.080 9.566 51.906 1.00 77.25 571 LEU A CA 1
ATOM 4428 C C . LEU A 1 571 ? -43.830 10.839 52.336 1.00 77.25 571 LEU A C 1
ATOM 4430 O O . LEU A 1 571 ? -43.480 11.457 53.343 1.00 77.25 571 LEU A O 1
ATOM 4434 N N . PHE A 1 572 ? -44.847 11.266 51.580 1.00 80.94 572 PHE A N 1
ATOM 4435 C CA . PHE A 1 572 ? -45.639 12.455 51.881 1.00 80.94 572 PHE A CA 1
ATOM 4436 C C . PHE A 1 572 ? -46.832 12.099 52.788 1.00 80.94 572 PHE A C 1
ATOM 4438 O O . PHE A 1 572 ? -47.822 11.531 52.336 1.00 80.94 572 PHE A O 1
ATOM 4445 N N . VAL A 1 573 ? -46.747 12.449 54.079 1.00 75.25 573 VAL A N 1
ATOM 4446 C CA . VAL A 1 573 ? -47.712 12.034 55.121 1.00 75.25 573 VAL A CA 1
ATOM 4447 C C . VAL A 1 573 ? -48.260 13.239 55.910 1.00 75.25 573 VAL A C 1
ATOM 4449 O O . VAL A 1 573 ? -47.575 14.249 56.078 1.00 75.25 573 VAL A O 1
ATOM 4452 N N . GLY A 1 574 ? -49.500 13.139 56.415 1.00 74.12 574 GLY A N 1
ATOM 4453 C CA . GLY A 1 574 ? -50.050 14.039 57.448 1.00 74.12 574 GLY A CA 1
ATOM 4454 C C . GLY A 1 574 ? -50.725 15.332 56.962 1.00 74.12 574 GLY A C 1
ATOM 4455 O O . GLY A 1 574 ? -50.900 16.259 57.746 1.00 74.12 574 GLY A O 1
ATOM 4456 N N . ARG A 1 575 ? -51.085 15.437 55.674 1.00 80.31 575 ARG A N 1
ATOM 4457 C CA . ARG A 1 575 ? -51.712 16.641 55.073 1.00 80.31 575 ARG A CA 1
ATOM 4458 C C . ARG A 1 575 ? -53.098 16.393 54.469 1.00 80.31 575 ARG A C 1
ATOM 4460 O O . ARG A 1 575 ? -53.576 17.217 53.690 1.00 80.31 575 ARG A O 1
ATOM 4467 N N . SER A 1 576 ? -53.735 15.285 54.839 1.00 78.62 576 SER A N 1
ATOM 4468 C CA . SER A 1 576 ? -55.061 14.876 54.359 1.00 78.62 576 SER A CA 1
ATOM 4469 C C . SER A 1 576 ? -56.122 15.954 54.580 1.00 78.62 576 SER A C 1
ATOM 4471 O O . SER A 1 576 ? -56.834 16.282 53.642 1.00 78.62 576 SER A O 1
ATOM 4473 N N . GLU A 1 577 ? -56.157 16.588 55.754 1.00 83.69 577 GLU A N 1
ATOM 4474 C CA . GLU A 1 577 ? -57.143 17.634 56.081 1.00 83.69 577 GLU A CA 1
ATOM 4475 C C . GLU A 1 577 ? -57.041 18.864 55.161 1.00 83.69 577 GLU A C 1
ATOM 4477 O O . GLU A 1 577 ? -58.045 19.412 54.709 1.00 83.69 577 GLU A O 1
ATOM 4482 N N . ILE A 1 578 ? -55.815 19.297 54.835 1.00 83.62 578 ILE A N 1
ATOM 4483 C CA . ILE A 1 578 ? -55.586 20.438 53.931 1.00 83.62 578 ILE A CA 1
ATOM 4484 C C . ILE A 1 578 ? -56.006 20.072 52.506 1.00 83.62 578 ILE A C 1
ATOM 4486 O O . ILE A 1 578 ? -56.618 20.883 51.815 1.00 83.62 578 ILE A O 1
ATOM 4490 N N . ILE A 1 579 ? -55.684 18.856 52.070 1.00 82.81 579 ILE A N 1
ATOM 4491 C CA . ILE A 1 579 ? -56.063 18.332 50.755 1.00 82.81 579 ILE A CA 1
ATOM 4492 C C . ILE A 1 579 ? -57.583 18.224 50.633 1.00 82.81 579 ILE A C 1
ATOM 4494 O O . ILE A 1 579 ? -58.151 18.657 49.634 1.00 82.81 579 ILE A O 1
ATOM 4498 N N . GLU A 1 580 ? -58.248 17.693 51.655 1.00 82.50 580 GLU A N 1
ATOM 4499 C CA . GLU A 1 580 ? -59.702 17.586 51.705 1.00 82.50 580 GLU A CA 1
ATOM 4500 C C . GLU A 1 580 ? -60.348 18.970 51.633 1.00 82.50 580 GLU A C 1
ATOM 4502 O O . GLU A 1 580 ? -61.272 19.188 50.849 1.00 82.50 580 GLU A O 1
ATOM 4507 N N . ARG A 1 581 ? -59.794 19.948 52.358 1.00 83.19 581 ARG A N 1
ATOM 4508 C CA . ARG A 1 581 ? -60.267 21.330 52.299 1.00 83.19 581 ARG A CA 1
ATOM 4509 C C . ARG A 1 581 ? -60.092 21.956 50.916 1.00 83.19 581 ARG A C 1
ATOM 4511 O O . ARG A 1 581 ? -60.990 22.663 50.462 1.00 83.19 581 ARG A O 1
ATOM 4518 N N . ILE A 1 582 ? -58.970 21.691 50.242 1.00 82.69 582 ILE A N 1
ATOM 4519 C CA . ILE A 1 582 ? -58.735 22.128 48.858 1.00 82.69 582 ILE A CA 1
ATOM 4520 C C . ILE A 1 582 ? -59.769 21.484 47.927 1.00 82.69 582 ILE A C 1
ATOM 4522 O O . ILE A 1 582 ? -60.416 22.199 47.168 1.00 82.69 582 ILE A O 1
ATOM 4526 N N . ASN A 1 583 ? -59.994 20.171 48.027 1.00 79.62 583 ASN A N 1
ATOM 4527 C CA . ASN A 1 583 ? -60.993 19.462 47.223 1.00 79.62 583 ASN A CA 1
ATOM 4528 C C . ASN A 1 583 ? -62.408 20.026 47.430 1.00 79.62 583 ASN A C 1
ATOM 4530 O O . ASN A 1 583 ? -63.091 20.320 46.453 1.00 79.62 583 ASN A O 1
ATOM 4534 N N . GLN A 1 584 ? -62.823 20.265 48.679 1.00 81.44 584 GLN A N 1
ATOM 4535 C CA . GLN A 1 584 ? -64.120 20.878 48.992 1.00 81.44 584 GLN A CA 1
ATOM 4536 C C . GLN A 1 584 ? -64.284 22.264 48.352 1.00 81.44 584 GLN A C 1
ATOM 4538 O O . GLN A 1 584 ? -65.362 22.587 47.860 1.00 81.44 584 GLN A O 1
ATOM 4543 N N . MET A 1 585 ? -63.233 23.091 48.347 1.00 78.50 585 MET A N 1
ATOM 4544 C CA . MET A 1 585 ? -63.273 24.425 47.733 1.00 78.50 585 MET A CA 1
ATOM 4545 C C . MET A 1 585 ? -63.298 24.368 46.200 1.00 78.50 585 MET A C 1
ATOM 4547 O O . MET A 1 585 ? -63.951 25.201 45.576 1.00 78.50 585 MET A O 1
ATOM 4551 N N . LEU A 1 586 ? -62.628 23.383 45.596 1.00 74.00 586 LEU A N 1
ATOM 4552 C CA . LEU A 1 586 ? -62.616 23.177 44.143 1.00 74.00 586 LEU A CA 1
ATOM 4553 C C . LEU A 1 586 ? -63.932 22.604 43.599 1.00 74.00 586 LEU A C 1
ATOM 4555 O O . LEU A 1 586 ? -64.201 22.743 42.412 1.00 74.00 586 LEU A O 1
ATOM 4559 N N . MET A 1 587 ? -64.760 21.989 44.448 1.00 70.50 587 MET A N 1
ATOM 4560 C CA . MET A 1 587 ? -66.089 21.486 44.072 1.00 70.50 587 MET A CA 1
ATOM 4561 C C . MET A 1 587 ? -67.189 22.564 44.092 1.00 70.50 587 MET A C 1
ATOM 4563 O O . MET A 1 587 ? -68.306 22.299 43.656 1.00 70.50 587 MET A O 1
ATOM 4567 N N . GLN A 1 588 ? -66.917 23.768 44.605 1.00 70.88 588 GLN A N 1
ATOM 4568 C CA . GLN A 1 588 ? -67.908 24.850 44.656 1.00 70.88 588 GLN A CA 1
ATOM 4569 C C . GLN A 1 588 ? -68.081 25.512 43.282 1.00 70.88 588 GLN A C 1
ATOM 4571 O O . GLN A 1 588 ? -67.092 25.808 42.619 1.00 70.88 588 GLN A O 1
ATOM 4576 N N . GLU A 1 589 ? -69.318 25.855 42.894 1.00 57.94 589 GLU A N 1
ATOM 4577 C CA . GLU A 1 589 ? -69.618 26.521 41.607 1.00 57.94 589 GLU A CA 1
ATOM 4578 C C . GLU A 1 589 ? -68.848 27.838 41.395 1.00 57.94 589 GLU A C 1
ATOM 4580 O O . GLU A 1 589 ? -68.520 28.207 40.271 1.00 57.94 589 GLU A O 1
ATOM 4585 N N . LYS A 1 590 ? -68.544 28.557 42.481 1.00 58.22 590 LYS A N 1
ATOM 4586 C CA . LYS A 1 590 ? -67.732 29.779 42.477 1.00 58.22 590 LYS A CA 1
ATOM 4587 C C . LYS A 1 590 ? -66.384 29.480 43.127 1.00 58.22 590 LYS A C 1
ATOM 4589 O O . LYS A 1 590 ? -66.167 29.901 44.258 1.00 58.22 590 LYS A O 1
ATOM 4594 N N . CYS A 1 591 ? -65.511 28.729 42.456 1.00 64.69 591 CYS A N 1
ATOM 4595 C CA . CYS A 1 591 ? -64.185 28.382 42.981 1.00 64.69 591 CYS A CA 1
ATOM 4596 C C . CYS A 1 591 ? -63.392 29.656 43.359 1.00 64.69 591 CYS A C 1
ATOM 4598 O O . CYS A 1 591 ? -63.002 30.412 42.463 1.00 64.69 591 CYS A O 1
ATOM 4600 N N . PRO A 1 592 ? -63.143 29.941 44.652 1.00 65.25 592 PRO A N 1
ATOM 4601 C CA . PRO A 1 592 ? -62.407 31.136 45.048 1.00 65.25 592 PRO A CA 1
ATOM 4602 C C . PRO A 1 592 ? -60.894 30.954 44.821 1.00 65.25 592 PRO A C 1
ATOM 4604 O O . PRO A 1 592 ? -60.397 29.826 44.889 1.00 65.25 592 PRO A O 1
ATOM 4607 N N . PRO A 1 593 ? -60.123 32.040 44.610 1.00 68.50 593 PRO A N 1
ATOM 4608 C CA . PRO A 1 593 ? -58.667 31.951 44.570 1.00 68.50 593 PRO A CA 1
ATOM 4609 C C . PRO A 1 593 ? -58.127 31.469 45.924 1.00 68.50 593 PRO A C 1
ATOM 4611 O O . PRO A 1 593 ? -58.469 32.026 46.970 1.00 68.50 593 PRO A O 1
ATOM 4614 N N . LEU A 1 594 ? -57.276 30.438 45.917 1.00 71.69 594 LEU A N 1
ATOM 4615 C CA . LEU A 1 594 ? -56.757 29.832 47.151 1.00 71.69 594 LEU A CA 1
ATOM 4616 C C . LEU A 1 594 ? -55.377 30.391 47.493 1.00 71.69 594 LEU A C 1
ATOM 4618 O O . LEU A 1 594 ? -54.503 30.453 46.633 1.00 71.69 594 LEU A O 1
ATOM 4622 N N . LEU A 1 595 ? -55.157 30.748 48.758 1.00 76.12 595 LEU A N 1
ATOM 4623 C CA . LEU A 1 595 ? -53.863 31.214 49.254 1.00 76.12 595 LEU A CA 1
ATOM 4624 C C . LEU A 1 595 ? -53.248 30.191 50.213 1.00 76.12 595 LEU A C 1
ATOM 4626 O O . LEU A 1 595 ? -53.717 30.021 51.338 1.00 76.12 595 LEU A O 1
ATOM 4630 N N . LEU A 1 596 ? -52.155 29.547 49.793 1.00 76.12 596 LEU A N 1
ATOM 4631 C CA . LEU A 1 596 ? -51.369 28.661 50.657 1.00 76.12 596 LEU A CA 1
ATOM 4632 C C . LEU A 1 596 ? -50.284 29.460 51.395 1.00 76.12 596 LEU A C 1
ATOM 4634 O O . LEU A 1 596 ? -49.245 29.822 50.828 1.00 76.12 596 LEU A O 1
ATOM 4638 N N . PHE A 1 597 ? -50.503 29.710 52.687 1.00 76.38 597 PHE A N 1
ATOM 4639 C CA . PHE A 1 597 ? -49.568 30.437 53.549 1.00 76.38 597 PHE A CA 1
ATOM 4640 C C . PHE A 1 597 ? -48.931 29.539 54.624 1.00 76.38 597 PHE A C 1
ATOM 4642 O O . PHE A 1 597 ? -49.399 28.447 54.926 1.00 76.38 597 PHE A O 1
ATOM 4649 N N . GLY A 1 598 ? -47.791 29.978 55.164 1.00 75.69 598 GLY A N 1
ATOM 4650 C CA . GLY A 1 598 ? -47.047 29.274 56.217 1.00 75.69 598 GLY A CA 1
ATOM 4651 C C . GLY A 1 598 ? -45.565 29.656 56.232 1.00 75.69 598 GLY A C 1
ATOM 4652 O O . GLY A 1 598 ? -45.095 30.357 55.335 1.00 75.69 598 GLY A O 1
ATOM 4653 N N . GLN A 1 599 ? -44.790 29.170 57.199 1.00 76.56 599 GLN A N 1
ATOM 4654 C CA . GLN A 1 599 ? -43.343 29.432 57.278 1.00 76.56 599 GLN A CA 1
ATOM 4655 C C . GLN A 1 599 ? -42.528 28.651 56.216 1.00 76.56 599 GLN A C 1
ATOM 4657 O O . GLN A 1 599 ? -43.056 27.780 55.511 1.00 76.56 599 GLN A O 1
ATOM 4662 N N . ARG A 1 600 ? -41.234 28.980 56.046 1.00 69.31 600 ARG A N 1
ATOM 4663 C CA . ARG A 1 600 ? -40.308 28.220 55.175 1.00 69.31 600 ARG A CA 1
ATOM 4664 C C . ARG A 1 600 ? -40.143 26.804 55.747 1.00 69.31 600 ARG A C 1
ATOM 4666 O O . ARG A 1 600 ? -40.099 26.646 56.956 1.00 69.31 600 ARG A O 1
ATOM 4673 N N . ARG A 1 601 ? -40.036 25.789 54.879 1.00 72.75 601 ARG A N 1
ATOM 4674 C CA . ARG A 1 601 ? -39.903 24.354 55.237 1.00 72.75 601 ARG A CA 1
ATOM 4675 C C . ARG A 1 601 ? -41.152 23.678 55.829 1.00 72.75 601 ARG A C 1
ATOM 4677 O O . ARG A 1 601 ? -41.084 22.515 56.189 1.00 72.75 601 ARG A O 1
ATOM 4684 N N . MET A 1 602 ? -42.318 24.324 55.791 1.00 79.12 602 MET A N 1
ATOM 4685 C CA . MET A 1 602 ? -43.605 23.714 56.182 1.00 79.12 602 MET A CA 1
ATOM 4686 C C . MET A 1 602 ? -44.197 22.743 55.135 1.00 79.12 602 MET A C 1
ATOM 4688 O O . MET A 1 602 ? -45.394 22.484 55.150 1.00 79.12 602 MET A O 1
ATOM 4692 N N . GLY A 1 603 ? -43.403 22.249 54.178 1.00 77.00 603 GLY A N 1
ATOM 4693 C CA . GLY A 1 603 ? -43.865 21.269 53.182 1.00 77.00 603 GLY A CA 1
ATOM 4694 C C . GLY A 1 603 ? -44.821 21.798 52.102 1.00 77.00 603 GLY A C 1
ATOM 4695 O O . GLY A 1 603 ? -45.393 21.003 51.370 1.00 77.00 603 GLY A O 1
ATOM 4696 N N . LYS A 1 604 ? -44.979 23.121 51.959 1.00 82.12 604 LYS A N 1
ATOM 4697 C CA . LYS A 1 604 ? -45.887 23.742 50.970 1.00 82.12 604 LYS A CA 1
ATOM 4698 C C . LYS A 1 604 ? -45.560 23.335 49.527 1.00 82.12 604 LYS A C 1
ATOM 4700 O O . LYS A 1 604 ? -46.456 22.981 48.775 1.00 82.12 604 LYS A O 1
ATOM 4705 N N . THR A 1 605 ? -44.278 23.340 49.159 1.00 79.81 605 THR A N 1
ATOM 4706 C CA . THR A 1 605 ? -43.827 22.934 47.817 1.00 79.81 605 THR A CA 1
ATOM 4707 C C . THR A 1 605 ? -44.016 21.433 47.592 1.00 79.81 605 THR A C 1
ATOM 4709 O O . THR A 1 605 ? -44.508 21.038 46.544 1.00 79.81 605 THR A O 1
ATOM 4712 N N . SER A 1 606 ? -43.716 20.603 48.598 1.00 82.50 606 SER A N 1
ATOM 4713 C CA . SER A 1 606 ? -43.980 19.158 48.548 1.00 82.50 606 SER A CA 1
ATOM 4714 C C . SER A 1 606 ? -45.474 18.850 48.379 1.00 82.50 606 SER A C 1
ATOM 4716 O O . SER A 1 606 ? -45.822 17.923 47.657 1.00 82.50 606 SER A O 1
ATOM 4718 N N . LEU A 1 607 ? -46.356 19.640 49.005 1.00 85.06 607 LEU A N 1
ATOM 4719 C CA . LEU A 1 607 ? -47.808 19.516 48.854 1.00 85.06 607 LEU A CA 1
ATOM 4720 C C . LEU A 1 607 ? -48.263 19.869 47.434 1.00 85.06 607 LEU A C 1
ATOM 4722 O O . LEU A 1 607 ? -49.084 19.154 46.876 1.00 85.06 607 LEU A O 1
ATOM 4726 N N . LEU A 1 608 ? -47.714 20.930 46.835 1.00 82.94 608 LEU A N 1
ATOM 4727 C CA . LEU A 1 608 ? -48.056 21.331 45.467 1.00 82.94 608 LEU A CA 1
ATOM 4728 C C . LEU A 1 608 ? -47.593 20.311 44.419 1.00 82.94 608 LEU A C 1
ATOM 4730 O O . LEU A 1 608 ? -48.356 19.996 43.512 1.00 82.94 608 LEU A O 1
ATOM 4734 N N . LEU A 1 609 ? -46.384 19.757 44.566 1.00 81.75 609 LEU A N 1
ATOM 4735 C CA . LEU A 1 609 ? -45.855 18.744 43.644 1.00 81.75 609 LEU A CA 1
ATOM 4736 C C . LEU A 1 609 ? -46.631 17.422 43.705 1.00 81.75 609 LEU A C 1
ATOM 4738 O O . LEU A 1 609 ? -46.775 16.759 42.686 1.00 81.75 609 LEU A O 1
ATOM 4742 N N . ASN A 1 610 ? -47.151 17.051 44.879 1.00 84.88 610 ASN A N 1
ATOM 4743 C CA . ASN A 1 610 ? -47.920 15.816 45.061 1.00 84.88 610 ASN A CA 1
ATOM 4744 C C . ASN A 1 610 ? -49.438 16.014 44.931 1.00 84.88 610 ASN A C 1
ATOM 4746 O O . ASN A 1 610 ? -50.191 15.051 45.052 1.00 84.88 610 ASN A O 1
ATOM 4750 N N . LEU A 1 611 ? -49.908 17.238 44.668 1.00 82.31 611 LEU A N 1
ATOM 4751 C CA . LEU A 1 611 ? -51.334 17.569 44.602 1.00 82.31 611 LEU A CA 1
ATOM 4752 C C . LEU A 1 611 ? -52.067 16.753 43.522 1.00 82.31 611 LEU A C 1
ATOM 4754 O O . LEU A 1 611 ? -53.217 16.363 43.707 1.00 82.31 611 LEU A O 1
ATOM 4758 N N . SER A 1 612 ? -51.382 16.429 42.422 1.00 80.38 612 SER A N 1
ATOM 4759 C CA . SER A 1 612 ? -51.909 15.620 41.315 1.00 80.38 612 SER A CA 1
ATOM 4760 C C . SER A 1 612 ? -52.365 14.218 41.724 1.00 80.38 612 SER A C 1
ATOM 4762 O O . SER A 1 612 ? -53.242 13.662 41.061 1.00 80.38 612 SER A O 1
ATOM 4764 N N . HIS A 1 613 ? -51.822 13.656 42.805 1.00 80.19 613 HIS A N 1
ATOM 4765 C CA . HIS A 1 613 ? -52.228 12.350 43.324 1.00 80.19 613 HIS A CA 1
ATOM 4766 C C . HIS A 1 613 ? -53.542 12.400 44.110 1.00 80.19 613 HIS A C 1
ATOM 4768 O O . HIS A 1 613 ? -54.189 11.371 44.272 1.00 80.19 613 HIS A O 1
ATOM 4774 N N . PHE A 1 614 ? -53.941 13.582 44.588 1.00 79.19 614 PHE A N 1
ATOM 4775 C CA . PHE A 1 614 ? -55.083 13.747 45.489 1.00 79.19 614 PHE A CA 1
ATOM 4776 C C . PHE A 1 614 ? -56.269 14.505 44.879 1.00 79.19 614 PHE A C 1
ATOM 4778 O O . PHE A 1 614 ? -57.336 14.582 45.491 1.00 79.19 614 PHE A O 1
ATOM 4785 N N . LEU A 1 615 ? -56.082 15.087 43.694 1.00 79.50 615 LEU A N 1
ATOM 4786 C CA . LEU A 1 615 ? -57.137 15.741 42.926 1.00 79.50 615 LEU A CA 1
ATOM 4787 C C . LEU A 1 615 ? -57.761 14.767 41.928 1.00 79.50 615 LEU A C 1
ATOM 4789 O O . LEU A 1 615 ? -57.076 13.903 41.376 1.00 79.50 615 LEU A O 1
ATOM 4793 N N . ASN A 1 616 ? -59.050 14.962 41.641 1.00 76.88 616 ASN A N 1
ATOM 4794 C CA . ASN A 1 616 ? -59.751 14.190 40.620 1.00 76.88 616 ASN A CA 1
ATOM 4795 C C . ASN A 1 616 ? -59.077 14.341 39.238 1.00 76.88 616 ASN A C 1
ATOM 4797 O O . ASN A 1 616 ? -58.418 15.340 38.942 1.00 76.88 616 ASN A O 1
ATOM 4801 N N . SER A 1 617 ? -59.271 13.347 38.374 1.00 76.06 617 SER A N 1
ATOM 4802 C CA . SER A 1 617 ? -58.769 13.316 36.995 1.00 76.06 617 SER A CA 1
ATOM 4803 C C . SER A 1 617 ? -59.284 14.470 36.122 1.00 76.06 617 SER A C 1
ATOM 4805 O O . SER A 1 617 ? -58.608 14.855 35.171 1.00 76.06 617 SER A O 1
ATOM 4807 N N . SER A 1 618 ? -60.430 15.066 36.473 1.00 71.62 618 SER A N 1
ATOM 4808 C CA . SER A 1 618 ? -60.974 16.260 35.816 1.00 71.62 618 SER A CA 1
ATOM 4809 C C . SER A 1 618 ? -60.215 17.548 36.149 1.00 71.62 618 SER A C 1
ATOM 4811 O O . SER A 1 618 ? -60.402 18.548 35.466 1.00 71.62 618 SER A O 1
ATOM 4813 N N . ILE A 1 619 ? -59.347 17.551 37.166 1.00 79.31 619 ILE A N 1
ATOM 4814 C CA . ILE A 1 619 ? -58.573 18.728 37.570 1.00 79.31 619 ILE A CA 1
ATOM 4815 C C . ILE A 1 619 ? -57.119 18.553 37.125 1.00 79.31 619 ILE A C 1
ATOM 4817 O O . ILE A 1 619 ? -56.459 17.557 37.447 1.00 79.31 619 ILE A O 1
ATOM 4821 N N . ILE A 1 620 ? -56.609 19.548 36.400 1.00 81.69 620 ILE A N 1
ATOM 4822 C CA . ILE A 1 620 ? -55.232 19.611 35.912 1.00 81.69 620 ILE A CA 1
ATOM 4823 C C . ILE A 1 620 ? -54.443 20.571 36.813 1.00 81.69 620 ILE A C 1
ATOM 4825 O O . ILE A 1 620 ? -54.597 21.786 36.680 1.00 81.69 620 ILE A O 1
ATOM 4829 N N . PRO A 1 621 ? -53.610 20.071 37.744 1.00 82.94 621 PRO A N 1
ATOM 4830 C CA . PRO A 1 621 ? -52.740 20.926 38.539 1.00 82.94 621 PRO A CA 1
ATOM 4831 C C . PRO A 1 621 ? -51.532 21.368 37.714 1.00 82.94 621 PRO A C 1
ATOM 4833 O O . PRO A 1 621 ? -50.675 20.559 37.372 1.00 82.94 621 PRO A O 1
ATOM 4836 N N . CYS A 1 622 ? -51.439 22.664 37.440 1.00 83.56 622 CYS A N 1
ATOM 4837 C CA . CYS A 1 622 ? -50.266 23.289 36.848 1.00 83.56 622 CYS A CA 1
ATOM 4838 C C . CYS A 1 622 ? -49.481 24.017 37.930 1.00 83.56 622 CYS A C 1
ATOM 4840 O O . CYS A 1 622 ? -49.840 25.117 38.350 1.00 83.56 622 CYS A O 1
ATOM 4842 N N . PHE A 1 623 ? -48.393 23.400 38.377 1.00 80.94 623 PHE A N 1
ATOM 4843 C CA . PHE A 1 623 ? -47.430 24.053 39.252 1.00 80.94 623 PHE A CA 1
ATOM 4844 C C . PHE A 1 623 ? -46.435 24.871 38.423 1.00 80.94 623 PHE A C 1
ATOM 4846 O O . PHE A 1 623 ? -45.782 24.320 37.534 1.00 80.94 623 PHE A O 1
ATOM 4853 N N . VAL A 1 624 ? -46.315 26.164 38.737 1.00 79.38 624 VAL A N 1
ATOM 4854 C CA . VAL A 1 624 ? -45.347 27.086 38.127 1.00 79.38 624 VAL A CA 1
ATOM 4855 C C . VAL A 1 624 ? -44.446 27.665 39.215 1.00 79.38 624 VAL A C 1
ATOM 4857 O O . VAL A 1 624 ? -44.899 28.405 40.099 1.00 79.38 624 VAL A O 1
ATOM 4860 N N . ASP A 1 625 ? -43.156 27.334 39.146 1.00 74.62 625 ASP A N 1
ATOM 4861 C CA . ASP A 1 625 ? -42.142 27.907 40.027 1.00 74.62 625 ASP A CA 1
ATOM 4862 C C . ASP A 1 625 ? -41.634 29.234 39.457 1.00 74.62 625 ASP A C 1
ATOM 4864 O O . ASP A 1 625 ? -40.829 29.273 38.527 1.00 74.62 625 ASP A O 1
ATOM 4868 N N . CYS A 1 626 ? -42.088 30.349 40.029 1.00 68.50 626 CYS A N 1
ATOM 4869 C CA . CYS A 1 626 ? -41.651 31.666 39.579 1.00 68.50 626 CYS A CA 1
ATOM 4870 C C . CYS A 1 626 ? -40.271 32.071 40.119 1.00 68.50 626 CYS A C 1
ATOM 4872 O O . CYS A 1 626 ? -39.836 33.187 39.847 1.00 68.50 626 CYS A O 1
ATOM 4874 N N . GLN A 1 627 ? -39.555 31.224 40.868 1.00 66.75 627 GLN A N 1
ATOM 4875 C CA . GLN A 1 627 ? -38.162 31.527 41.222 1.00 66.75 627 GLN A CA 1
ATOM 4876 C C . GLN A 1 627 ? -37.262 31.582 39.983 1.00 66.75 627 GLN A C 1
ATOM 4878 O O . GLN A 1 627 ? -36.424 32.475 39.904 1.00 66.75 627 GLN A O 1
ATOM 4883 N N . GLY A 1 628 ? -37.478 30.697 39.002 1.00 64.56 628 GLY A N 1
ATOM 4884 C CA . GLY A 1 628 ? -36.747 30.715 37.728 1.00 64.56 628 GLY A CA 1
ATOM 4885 C C . GLY A 1 628 ? -37.086 31.921 36.846 1.00 64.56 628 GLY A C 1
ATOM 4886 O O . GLY A 1 628 ? -36.250 32.375 36.076 1.00 64.56 628 GLY A O 1
ATOM 4887 N N . LEU A 1 629 ? -38.276 32.503 37.028 1.00 68.25 629 LEU A N 1
ATOM 4888 C CA . LEU A 1 629 ? -38.722 33.700 36.307 1.00 68.25 629 LEU A CA 1
ATOM 4889 C C . LEU A 1 629 ? -38.165 35.009 36.892 1.00 68.25 629 LEU A C 1
ATOM 4891 O O . LEU A 1 629 ? -38.364 36.070 36.312 1.00 68.25 629 LEU A O 1
ATOM 4895 N N . ALA A 1 630 ? -37.472 34.961 38.035 1.00 62.72 630 ALA A N 1
ATOM 4896 C CA . ALA A 1 630 ? -36.979 36.154 38.726 1.00 62.72 630 ALA A CA 1
ATOM 4897 C C . ALA A 1 630 ? -35.858 36.902 37.973 1.00 62.72 630 ALA A C 1
ATOM 4899 O O . ALA A 1 630 ? -35.510 38.009 38.375 1.00 62.72 630 ALA A O 1
ATOM 4900 N N . GLY A 1 631 ? -35.283 36.300 36.924 1.00 63.19 631 GLY A N 1
ATOM 4901 C CA . GLY A 1 631 ? -34.263 36.919 36.071 1.00 63.19 631 GLY A CA 1
ATOM 4902 C C . GLY A 1 631 ? -34.816 37.766 34.919 1.00 63.19 631 GLY A C 1
ATOM 4903 O O . GLY A 1 631 ? -34.045 38.501 34.309 1.00 63.19 631 GLY A O 1
ATOM 4904 N N . TYR A 1 632 ? -36.119 37.685 34.628 1.00 66.62 632 TYR A N 1
ATOM 4905 C CA . TYR A 1 632 ? -36.750 38.454 33.554 1.00 66.62 632 TYR A CA 1
ATOM 4906 C C . TYR A 1 632 ? -37.299 39.774 34.099 1.00 66.62 632 TYR A C 1
ATOM 4908 O O . TYR A 1 632 ? -38.143 39.788 34.997 1.00 66.62 632 TYR A O 1
ATOM 4916 N N . SER A 1 633 ? -36.806 40.883 33.551 1.00 59.16 633 SER A N 1
ATOM 4917 C CA . SER A 1 633 ? -37.200 42.241 33.952 1.00 59.16 633 SER A CA 1
ATOM 4918 C C . SER A 1 633 ? -38.329 42.802 33.090 1.00 59.16 633 SER A C 1
ATOM 4920 O O . SER A 1 633 ? -39.078 43.657 33.558 1.00 59.16 633 SER A O 1
ATOM 4922 N N . ASP A 1 634 ? -38.437 42.339 31.840 1.00 65.69 634 ASP A N 1
ATOM 4923 C CA . ASP A 1 634 ? -39.402 42.844 30.870 1.00 65.69 634 ASP A CA 1
ATOM 4924 C C . ASP A 1 634 ? -40.635 41.937 30.768 1.00 65.69 634 ASP A C 1
ATOM 4926 O O . ASP A 1 634 ? -40.552 40.705 30.720 1.00 65.69 634 ASP A O 1
ATOM 4930 N N . SER A 1 635 ? -41.804 42.569 30.717 1.00 64.12 635 SER A N 1
ATOM 4931 C CA . SER A 1 635 ? -43.092 41.895 30.575 1.00 64.12 635 SER A CA 1
ATOM 4932 C C . SER A 1 635 ? -43.244 41.183 29.228 1.00 64.12 635 SER A C 1
ATOM 4934 O O . SER A 1 635 ? -43.982 40.198 29.158 1.00 64.12 635 SER A O 1
ATOM 4936 N N . GLU A 1 636 ? -42.528 41.634 28.190 1.00 67.62 636 GLU A N 1
ATOM 4937 C CA . GLU A 1 636 ? -42.575 41.028 26.853 1.00 67.62 636 GLU A CA 1
ATOM 4938 C C . GLU A 1 636 ? -41.905 39.648 26.792 1.00 67.62 636 GLU A C 1
ATOM 4940 O O . GLU A 1 636 ? -42.346 38.785 26.034 1.00 67.62 636 GLU A O 1
ATOM 4945 N N . GLU A 1 637 ? -40.903 39.400 27.639 1.00 70.06 637 GLU A N 1
ATOM 4946 C CA . GLU A 1 637 ? -40.186 38.120 27.716 1.00 70.06 637 GLU A CA 1
ATOM 4947 C C . GLU A 1 637 ? -40.761 37.192 28.796 1.00 70.06 637 GLU A C 1
ATOM 4949 O O . GLU A 1 637 ? -40.822 35.975 28.618 1.00 70.06 637 GLU A O 1
ATOM 4954 N N . LEU A 1 638 ? -41.250 37.760 29.904 1.00 75.81 638 LEU A N 1
ATOM 4955 C CA . LEU A 1 638 ? -41.764 36.990 31.039 1.00 75.81 638 LEU A CA 1
ATOM 4956 C C . LEU A 1 638 ? -43.072 36.252 30.720 1.00 75.81 638 LEU A C 1
ATOM 4958 O O . LEU A 1 638 ? -43.276 35.126 31.175 1.00 75.81 638 LEU A O 1
ATOM 4962 N N . LEU A 1 639 ? -43.979 36.884 29.969 1.00 75.94 639 LEU A N 1
ATOM 4963 C CA . LEU A 1 639 ? -45.300 36.330 29.650 1.00 75.94 639 LEU A CA 1
ATOM 4964 C C . LEU A 1 639 ? -45.233 35.064 28.772 1.00 75.94 639 LEU A C 1
ATOM 4966 O O . LEU A 1 639 ? -45.858 34.070 29.156 1.00 75.94 639 LEU A O 1
ATOM 4970 N N . PRO A 1 640 ? -44.493 35.044 27.644 1.00 79.75 640 PRO A N 1
ATOM 4971 C CA . PRO A 1 640 ? -44.312 33.831 26.848 1.00 79.75 640 PRO A CA 1
ATOM 4972 C C . PRO A 1 640 ? -43.715 32.673 27.656 1.00 79.75 640 PRO A C 1
ATOM 4974 O O . PRO A 1 640 ? -44.240 31.561 27.604 1.00 79.75 640 PRO A O 1
ATOM 4977 N N . GLU A 1 641 ? -42.672 32.944 28.448 1.00 81.50 641 GLU A N 1
ATOM 4978 C CA . GLU A 1 641 ? -42.002 31.929 29.269 1.00 81.50 641 GLU A CA 1
ATOM 4979 C C . GLU A 1 641 ? -42.940 31.376 30.350 1.00 81.50 641 GLU A C 1
ATOM 4981 O O . GLU A 1 641 ? -43.023 30.168 30.571 1.00 81.50 641 GLU A O 1
ATOM 4986 N N . PHE A 1 642 ? -43.733 32.244 30.985 1.00 81.94 642 PHE A N 1
ATOM 4987 C CA . PHE A 1 642 ? -44.757 31.820 31.934 1.00 81.94 642 PHE A CA 1
ATOM 4988 C C . PHE A 1 642 ? -45.785 30.879 31.293 1.00 81.94 642 PHE A C 1
ATOM 4990 O O . PHE A 1 642 ? -46.128 29.854 31.885 1.00 81.94 642 PHE A O 1
ATOM 4997 N N . VAL A 1 643 ? -46.272 31.199 30.090 1.00 83.81 643 VAL A N 1
ATOM 4998 C CA . VAL A 1 643 ? -47.239 30.349 29.384 1.00 83.81 643 VAL A CA 1
ATOM 4999 C C . VAL A 1 643 ? -46.621 28.998 29.020 1.00 83.81 643 VAL A C 1
ATOM 5001 O O . VAL A 1 643 ? -47.275 27.966 29.182 1.00 83.81 643 VAL A O 1
ATOM 5004 N N . GLU A 1 644 ? -45.361 28.970 28.594 1.00 85.50 644 GLU A N 1
ATOM 5005 C CA . GLU A 1 644 ? -44.674 27.717 28.283 1.00 85.50 644 GLU A CA 1
ATOM 5006 C C . GLU A 1 644 ? -44.467 26.844 29.531 1.00 85.50 644 GLU A C 1
ATOM 5008 O O . GLU A 1 644 ? -44.736 25.642 29.491 1.00 85.50 644 GLU A O 1
ATOM 5013 N N . LEU A 1 645 ? -44.138 27.439 30.684 1.00 84.19 645 LEU A N 1
ATOM 5014 C CA . LEU A 1 645 ? -44.094 26.710 31.957 1.00 84.19 645 LEU A CA 1
ATOM 5015 C C . LEU A 1 645 ? -45.454 26.092 32.316 1.00 84.19 645 LEU A C 1
ATOM 5017 O O . LEU A 1 645 ? -45.508 24.958 32.797 1.00 84.19 645 LEU A O 1
ATOM 5021 N N . VAL A 1 646 ? -46.567 26.788 32.053 1.00 84.69 646 VAL A N 1
ATOM 5022 C CA . VAL A 1 646 ? -47.920 26.237 32.254 1.00 84.69 646 VAL A CA 1
ATOM 5023 C C . VAL A 1 646 ? -48.184 25.056 31.319 1.00 84.69 646 VAL A C 1
ATOM 5025 O O . VAL A 1 646 ? -48.717 24.037 31.767 1.00 84.69 646 VAL A O 1
ATOM 5028 N N . ARG A 1 647 ? -47.787 25.157 30.045 1.00 88.69 647 ARG A N 1
ATOM 5029 C CA . ARG A 1 647 ? -47.934 24.086 29.044 1.00 88.69 647 ARG A CA 1
ATOM 5030 C C . ARG A 1 647 ? -47.147 22.836 29.427 1.00 88.69 647 ARG A C 1
ATOM 5032 O O . ARG A 1 647 ? -47.707 21.741 29.431 1.00 88.69 647 ARG A O 1
ATOM 5039 N N . GLN A 1 648 ? -45.879 22.997 29.797 1.00 86.81 648 GLN A N 1
ATOM 5040 C CA . GLN A 1 648 ? -45.022 21.893 30.234 1.00 86.81 648 GLN A CA 1
ATOM 5041 C C . GLN A 1 648 ? -45.550 21.239 31.513 1.00 86.81 648 GLN A C 1
ATOM 5043 O O . GLN A 1 648 ? -45.522 20.016 31.640 1.00 86.81 648 GLN A O 1
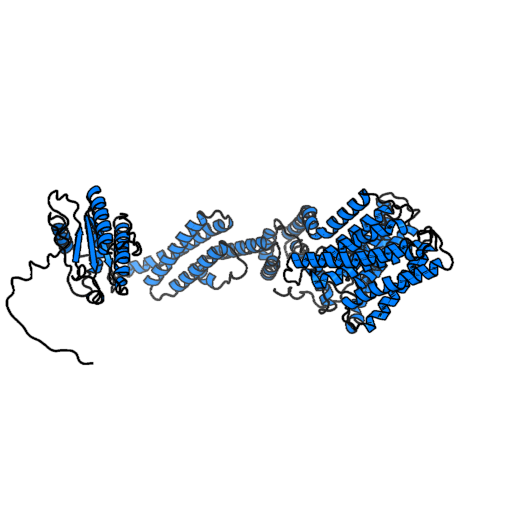ATOM 5048 N N . SER A 1 649 ? -46.078 22.039 32.443 1.00 84.06 649 SER A N 1
ATOM 5049 C CA . SER A 1 649 ? -46.688 21.542 33.678 1.00 84.06 649 SER A CA 1
ATOM 5050 C C . SER A 1 649 ? -47.945 20.707 33.390 1.00 84.06 649 SER A C 1
ATOM 5052 O O . SER A 1 649 ? -48.062 19.583 33.882 1.00 84.06 649 SER A O 1
ATOM 5054 N N . ALA A 1 650 ? -48.837 21.181 32.512 1.00 83.94 650 ALA A N 1
ATOM 5055 C CA . ALA A 1 650 ? -50.034 20.442 32.098 1.00 83.94 650 ALA A CA 1
ATOM 5056 C C . ALA A 1 650 ? -49.694 19.102 31.418 1.00 83.94 650 ALA A C 1
ATOM 5058 O O . ALA A 1 650 ? -50.298 18.065 31.726 1.00 83.94 650 ALA A O 1
ATOM 5059 N N . LEU A 1 651 ? -48.683 19.108 30.542 1.00 85.44 651 LEU A N 1
ATOM 5060 C CA . LEU A 1 651 ? -48.185 17.908 29.875 1.00 85.44 651 LEU A CA 1
ATOM 5061 C C . LEU A 1 651 ? -47.581 16.924 30.886 1.00 85.44 651 LEU A C 1
ATOM 5063 O O . LEU A 1 651 ? -47.886 15.737 30.864 1.00 85.44 651 LEU A O 1
ATOM 5067 N N . ARG A 1 652 ? -46.781 17.414 31.833 1.00 82.69 652 ARG A N 1
ATOM 5068 C CA . ARG A 1 652 ? -46.141 16.576 32.849 1.00 82.69 652 ARG A CA 1
ATOM 5069 C C . ARG A 1 652 ? -47.144 15.903 33.791 1.00 82.69 652 ARG A C 1
ATOM 5071 O O . ARG A 1 652 ? -47.000 14.716 34.061 1.00 82.69 652 ARG A O 1
ATOM 5078 N N . PHE A 1 653 ? -48.135 16.637 34.306 1.00 78.81 653 PHE A N 1
ATOM 5079 C CA . PHE A 1 653 ? -49.020 16.129 35.367 1.00 78.81 653 PHE A CA 1
ATOM 5080 C C . PHE A 1 653 ? -50.227 15.326 34.868 1.00 78.81 653 PHE A C 1
ATOM 5082 O O . PHE A 1 653 ? -50.729 14.462 35.594 1.00 78.81 653 PHE A O 1
ATOM 5089 N N . ARG A 1 654 ? -50.739 15.629 33.668 1.00 80.12 654 ARG A N 1
ATOM 5090 C CA . ARG A 1 654 ? -51.945 14.986 33.112 1.00 80.12 654 ARG A CA 1
ATOM 5091 C C . ARG A 1 654 ? -51.828 14.616 31.630 1.00 80.12 654 ARG A C 1
ATOM 5093 O O . ARG A 1 654 ? -52.820 14.185 31.053 1.00 80.12 654 ARG A O 1
ATOM 5100 N N . ASN A 1 655 ? -50.646 14.754 31.021 1.00 81.19 655 ASN A N 1
ATOM 5101 C CA . ASN A 1 655 ? -50.419 14.521 29.590 1.00 81.19 655 ASN A CA 1
ATOM 5102 C C . ASN A 1 655 ? -51.386 15.316 28.691 1.00 81.19 655 ASN A C 1
ATOM 5104 O O . ASN A 1 655 ? -51.871 14.817 27.677 1.00 81.19 655 ASN A O 1
ATOM 5108 N N . VAL A 1 656 ? -51.707 16.552 29.097 1.00 82.50 656 VAL A N 1
ATOM 5109 C CA . VAL A 1 656 ? -52.597 17.447 28.350 1.00 82.50 656 VAL A CA 1
ATOM 5110 C C . VAL A 1 656 ? -51.774 18.504 27.628 1.00 82.50 656 VAL A C 1
ATOM 5112 O O . VAL A 1 656 ? -51.181 19.383 28.249 1.00 82.50 656 VAL A O 1
ATOM 5115 N N . GLU A 1 657 ? -51.788 18.447 26.300 1.00 86.88 657 GLU A N 1
ATOM 5116 C CA . GLU A 1 657 ? -51.242 19.500 25.448 1.00 86.88 657 GLU A CA 1
ATOM 5117 C C . GLU A 1 657 ? -52.228 20.671 25.366 1.00 86.88 657 GLU A C 1
ATOM 5119 O O . GLU A 1 657 ? -53.293 20.566 24.754 1.00 86.88 657 GLU A O 1
ATOM 5124 N N . LEU A 1 658 ? -51.882 21.793 25.998 1.00 85.38 658 LEU A N 1
ATOM 5125 C CA . LEU A 1 658 ? -52.618 23.056 25.865 1.00 85.38 658 LEU A CA 1
ATOM 5126 C C . LEU A 1 658 ? -52.375 23.687 24.469 1.00 85.38 658 LEU A C 1
ATOM 5128 O O . LEU A 1 658 ? -51.544 23.179 23.708 1.00 85.38 658 LEU A O 1
ATOM 5132 N N . PRO A 1 659 ? -53.029 24.801 24.092 1.00 84.81 659 PRO A N 1
ATOM 5133 C CA . PRO A 1 659 ? -52.758 25.504 22.833 1.00 84.81 659 PRO A CA 1
ATOM 5134 C C . PRO A 1 659 ? -51.391 26.214 22.856 1.00 84.81 659 PRO A C 1
ATOM 5136 O O . PRO A 1 659 ? -51.005 26.741 23.908 1.00 84.81 659 PRO A O 1
ATOM 5139 N N . PRO A 1 660 ? -50.611 26.222 21.758 1.00 84.31 660 PRO A N 1
ATOM 5140 C CA . PRO A 1 660 ? -49.311 26.895 21.722 1.00 84.31 660 PRO A CA 1
ATOM 5141 C C . PRO A 1 660 ? -49.467 28.417 21.820 1.00 84.31 660 PRO A C 1
ATOM 5143 O O . PRO A 1 660 ? -50.379 28.994 21.226 1.00 84.31 660 PRO A O 1
ATOM 5146 N N . PHE A 1 661 ? -48.553 29.073 22.538 1.00 81.25 661 PHE A N 1
ATOM 5147 C CA . PHE A 1 661 ? -48.496 30.531 22.617 1.00 81.25 661 PHE A CA 1
ATOM 5148 C C . PHE A 1 661 ? -47.652 31.077 21.463 1.00 81.25 661 PHE A C 1
ATOM 5150 O O . PHE A 1 661 ? -46.434 30.920 21.439 1.00 81.25 661 PHE A O 1
ATOM 5157 N N . LYS A 1 662 ? -48.298 31.686 20.465 1.00 67.25 662 LYS A N 1
ATOM 5158 C CA . LYS A 1 662 ? -47.599 32.329 19.345 1.00 67.25 662 LYS A CA 1
ATOM 5159 C C . LYS A 1 662 ? -47.266 33.772 19.725 1.00 67.25 662 LYS A C 1
ATOM 5161 O O . LYS A 1 662 ? -48.075 34.656 19.467 1.00 67.25 662 LYS A O 1
ATOM 5166 N N . SER A 1 663 ? -46.090 34.005 20.307 1.00 62.28 663 SER A N 1
ATOM 5167 C CA . SER A 1 663 ? -45.557 35.367 20.445 1.00 62.28 663 SER A CA 1
ATOM 5168 C C . SER A 1 663 ? -45.192 35.886 19.050 1.00 62.28 663 SER A C 1
ATOM 5170 O O . SER A 1 663 ? -44.255 35.387 18.427 1.00 62.28 663 SER A O 1
ATOM 5172 N N . GLN A 1 664 ? -45.982 36.814 18.505 1.00 59.19 664 GLN A N 1
ATOM 5173 C CA . GLN A 1 664 ? -45.649 37.488 17.247 1.00 59.19 664 GLN A CA 1
ATOM 5174 C C . GLN A 1 664 ? -44.980 38.831 17.563 1.00 59.19 664 GLN A C 1
ATOM 5176 O O . GLN A 1 664 ? -45.573 39.622 18.302 1.00 59.19 664 GLN A O 1
ATOM 5181 N N . PRO A 1 665 ? -43.788 39.121 17.002 1.00 56.34 665 PRO A N 1
ATOM 5182 C CA . PRO A 1 665 ? -43.151 40.417 17.181 1.00 56.34 665 PRO A CA 1
ATOM 5183 C C . PRO A 1 665 ? -44.052 41.520 16.617 1.00 56.34 665 PRO A C 1
ATOM 5185 O O . PRO A 1 665 ? -44.600 41.394 15.516 1.00 56.34 665 PRO A O 1
ATOM 5188 N N . ASN A 1 666 ? -44.217 42.574 17.419 1.00 54.44 666 ASN A N 1
ATOM 5189 C CA . ASN A 1 666 ? -45.123 43.709 17.240 1.00 54.44 666 ASN A CA 1
ATOM 5190 C C . ASN A 1 666 ? -44.957 44.391 15.867 1.00 54.44 666 ASN A C 1
ATOM 5192 O O . ASN A 1 666 ? -44.270 45.394 15.723 1.00 54.44 666 ASN A O 1
ATOM 5196 N N . THR A 1 667 ? -45.601 43.853 14.836 1.00 53.12 667 THR A N 1
ATOM 5197 C CA . THR A 1 667 ? -45.711 44.492 13.512 1.00 53.12 667 THR A CA 1
ATOM 5198 C C . THR A 1 667 ? -47.108 45.069 13.283 1.00 53.12 667 THR A C 1
ATOM 5200 O O . THR A 1 667 ? -47.251 46.017 12.522 1.00 53.12 667 THR A O 1
ATOM 5203 N N . ASN A 1 668 ? -48.118 44.590 14.025 1.00 50.22 668 ASN A N 1
ATOM 5204 C CA . ASN A 1 668 ? -49.529 44.967 13.868 1.00 50.22 668 ASN A CA 1
ATOM 5205 C C . ASN A 1 668 ? -50.182 45.499 15.165 1.00 50.22 668 ASN A C 1
ATOM 5207 O O . ASN A 1 668 ? -51.353 45.227 15.412 1.00 50.22 668 ASN A O 1
ATOM 5211 N N . GLY A 1 669 ? -49.439 46.215 16.022 1.00 51.78 669 GLY A N 1
ATOM 5212 C CA . GLY A 1 669 ? -49.990 47.021 17.132 1.00 51.78 669 GLY A CA 1
ATOM 5213 C C . GLY A 1 669 ? -50.854 46.302 18.188 1.00 51.78 669 GLY A C 1
ATOM 5214 O O . GLY A 1 669 ? -51.525 46.966 18.977 1.00 51.78 669 GLY A O 1
ATOM 5215 N N . GLY A 1 670 ? -50.877 44.967 18.217 1.00 57.91 670 GLY A N 1
ATOM 5216 C CA . GLY A 1 670 ? -51.663 44.193 19.174 1.00 57.91 670 GLY A CA 1
ATOM 5217 C C . GLY A 1 670 ? -50.952 44.102 20.520 1.00 57.91 670 GLY A C 1
ATOM 5218 O O . GLY A 1 670 ? -49.872 43.527 20.609 1.00 57.91 670 GLY A O 1
ATOM 5219 N N . SER A 1 671 ? -51.560 44.632 21.584 1.00 65.25 671 SER A N 1
ATOM 5220 C CA . SER A 1 671 ? -50.975 44.554 22.932 1.00 65.25 671 SER A CA 1
ATOM 5221 C C . SER A 1 671 ? -50.764 43.095 23.379 1.00 65.25 671 SER A C 1
ATOM 5223 O O . SER A 1 671 ? -51.607 42.236 23.122 1.00 65.25 671 SER A O 1
ATOM 5225 N N . LEU A 1 672 ? -49.676 42.800 24.101 1.00 66.50 672 LEU A N 1
ATOM 5226 C CA . LEU A 1 672 ? -49.391 41.461 24.653 1.00 66.50 672 LEU A CA 1
ATOM 5227 C C . LEU A 1 672 ? -50.546 40.889 25.491 1.00 66.50 672 LEU A C 1
ATOM 5229 O O . LEU A 1 672 ? -50.808 39.688 25.466 1.00 66.50 672 LEU A O 1
ATOM 5233 N N . TYR A 1 673 ? -51.300 41.753 26.175 1.00 69.38 673 TYR A N 1
ATOM 5234 C CA . TYR A 1 673 ? -52.517 41.372 26.898 1.00 69.38 673 TYR A CA 1
ATOM 5235 C C . TYR A 1 673 ? -53.598 40.794 25.982 1.00 69.38 673 TYR A C 1
ATOM 5237 O O . TYR A 1 673 ? -54.318 39.881 26.377 1.00 69.38 673 TYR A O 1
ATOM 5245 N N . GLN A 1 674 ? -53.713 41.296 24.753 1.00 73.38 674 GLN A N 1
ATOM 5246 C CA . GLN A 1 674 ? -54.653 40.773 23.768 1.00 73.38 674 GLN A CA 1
ATOM 5247 C C . GLN A 1 674 ? -54.242 39.371 23.303 1.00 73.38 674 GLN A C 1
ATOM 5249 O O . GLN A 1 674 ? -55.103 38.501 23.187 1.00 73.38 674 GLN A O 1
ATOM 5254 N N . GLN A 1 675 ? -52.941 39.126 23.108 1.00 75.25 675 GLN A N 1
ATOM 5255 C CA . GLN A 1 675 ? -52.412 37.799 22.765 1.00 75.25 675 GLN A CA 1
ATOM 5256 C C . GLN A 1 675 ? -52.612 36.800 23.917 1.00 75.25 675 GLN A C 1
ATOM 5258 O O . GLN A 1 675 ? -53.056 35.672 23.696 1.00 75.25 675 GLN A O 1
ATOM 5263 N N . LEU A 1 676 ? -52.376 37.229 25.163 1.00 76.69 676 LEU A N 1
ATOM 5264 C CA . LEU A 1 676 ? -52.659 36.428 26.357 1.00 76.69 676 LEU A CA 1
ATOM 5265 C C . LEU A 1 676 ? -54.154 36.099 26.478 1.00 76.69 676 LEU A C 1
ATOM 5267 O O . LEU A 1 676 ? -54.500 34.944 26.707 1.00 76.69 676 LEU A O 1
ATOM 5271 N N . ASN A 1 677 ? -55.043 37.076 26.276 1.00 76.56 677 ASN A N 1
ATOM 5272 C CA . ASN A 1 677 ? -56.490 36.847 26.311 1.00 76.56 677 ASN A CA 1
ATOM 5273 C C . ASN A 1 677 ? -56.949 35.875 25.215 1.00 76.56 677 ASN A C 1
ATOM 5275 O O . ASN A 1 677 ? -57.808 35.032 25.471 1.00 76.56 677 ASN A O 1
ATOM 5279 N N . GLN A 1 678 ? -56.371 35.945 24.012 1.00 79.38 678 GLN A N 1
ATOM 5280 C CA . GLN A 1 678 ? -56.653 34.983 22.941 1.00 79.38 678 GLN A CA 1
ATOM 5281 C C . GLN A 1 678 ? -56.221 33.566 23.328 1.00 79.38 678 GLN A C 1
ATOM 5283 O O . GLN A 1 678 ? -56.978 32.615 23.126 1.00 79.38 678 GLN A O 1
ATOM 5288 N N . TRP A 1 679 ? -55.033 33.423 23.920 1.00 83.19 679 TRP A N 1
ATOM 5289 C CA . TRP A 1 679 ? -54.549 32.136 24.411 1.00 83.19 679 TRP A CA 1
ATOM 5290 C C . TRP A 1 679 ? -55.408 31.588 25.561 1.00 83.19 679 TRP A C 1
ATOM 5292 O O . TRP A 1 679 ? -55.752 30.405 25.547 1.00 83.19 679 TRP A O 1
ATOM 5302 N N . LEU A 1 680 ? -55.817 32.437 26.512 1.00 79.25 680 LEU A N 1
ATOM 5303 C CA . LEU A 1 680 ? -56.731 32.067 27.598 1.00 79.25 680 LEU A CA 1
ATOM 5304 C C . LEU A 1 680 ? -58.073 31.583 27.047 1.00 79.25 680 LEU A C 1
ATOM 5306 O O . LEU A 1 680 ? -58.495 30.486 27.386 1.00 79.25 680 LEU A O 1
ATOM 5310 N N . THR A 1 681 ? -58.675 32.325 26.115 1.00 76.56 681 THR A N 1
ATOM 5311 C CA . THR A 1 681 ? -59.954 31.950 25.484 1.00 76.56 681 THR A CA 1
ATOM 5312 C C . THR A 1 681 ? -59.848 30.608 24.746 1.00 76.56 681 THR A C 1
ATOM 5314 O O . THR A 1 681 ? -60.743 29.767 24.820 1.00 76.56 681 THR A O 1
ATOM 5317 N N . ALA A 1 682 ? -58.741 30.373 24.031 1.00 79.69 682 ALA A N 1
ATOM 5318 C CA . ALA A 1 682 ? -58.496 29.100 23.351 1.00 79.69 682 ALA A CA 1
ATOM 5319 C C . ALA A 1 682 ? -58.320 27.940 24.344 1.00 79.69 682 ALA A C 1
ATOM 5321 O O . ALA A 1 682 ? -58.795 26.831 24.095 1.00 79.69 682 ALA A O 1
ATOM 5322 N N . THR A 1 683 ? -57.658 28.208 25.469 1.00 80.62 683 THR A N 1
ATOM 5323 C CA . THR A 1 683 ? -57.431 27.238 26.543 1.00 80.62 683 THR A CA 1
ATOM 5324 C C . THR A 1 683 ? -58.736 26.898 27.261 1.00 80.62 683 THR A C 1
ATOM 5326 O O . THR A 1 683 ? -59.037 25.721 27.422 1.00 80.62 683 THR A O 1
ATOM 5329 N N . GLU A 1 684 ? -59.551 27.896 27.611 1.00 76.94 684 GLU A N 1
ATOM 5330 C CA . GLU A 1 684 ? -60.886 27.723 28.201 1.00 76.94 684 GLU A CA 1
ATOM 5331 C C . GLU A 1 684 ? -61.776 26.864 27.300 1.00 76.94 684 GLU A C 1
ATOM 5333 O O . GLU A 1 684 ? -62.283 25.838 27.741 1.00 76.94 684 GLU A O 1
ATOM 5338 N N . LYS A 1 685 ? -61.860 27.181 26.003 1.00 75.00 685 LYS A N 1
ATOM 5339 C CA . LYS A 1 685 ? -62.653 26.396 25.044 1.00 75.00 685 LYS A CA 1
ATOM 5340 C C . LYS A 1 685 ? -62.200 24.931 24.952 1.00 75.00 685 LYS A C 1
ATOM 5342 O O . LYS A 1 685 ? -63.025 24.025 24.816 1.00 75.00 685 LYS A O 1
ATOM 5347 N N . GLN A 1 686 ? -60.889 24.678 25.014 1.00 81.69 686 GLN A N 1
ATOM 5348 C CA . GLN A 1 686 ? -60.347 23.317 25.018 1.00 81.69 686 GLN A CA 1
ATOM 5349 C C . GLN A 1 686 ? -60.702 22.575 26.315 1.00 81.69 686 GLN A C 1
ATOM 5351 O O . GLN A 1 686 ? -61.082 21.403 26.263 1.00 81.69 686 GLN A O 1
ATOM 5356 N N . LEU A 1 687 ? -60.603 23.249 27.459 1.00 78.00 687 LEU A N 1
ATOM 5357 C CA . LEU A 1 687 ? -60.922 22.705 28.777 1.00 78.00 687 LEU A CA 1
ATOM 5358 C C . LEU A 1 687 ? -62.421 22.405 28.931 1.00 78.00 687 LEU A C 1
ATOM 5360 O O . LEU A 1 687 ? -62.777 21.317 29.382 1.00 78.00 687 LEU A O 1
ATOM 5364 N N . GLU A 1 688 ? -63.289 23.300 28.454 1.00 75.62 688 GLU A N 1
ATOM 5365 C CA . GLU A 1 688 ? -64.743 23.109 28.394 1.00 75.62 688 GLU A CA 1
ATOM 5366 C C . GLU A 1 688 ? -65.114 21.870 27.576 1.00 75.62 688 GLU A C 1
ATOM 5368 O O . GLU A 1 688 ? -65.871 21.019 28.045 1.00 75.62 688 GLU A O 1
ATOM 5373 N N . SER A 1 689 ? -64.523 21.706 26.383 1.00 73.31 689 SER A N 1
ATOM 5374 C CA . SER A 1 689 ? -64.798 20.549 25.516 1.00 73.31 689 SER A CA 1
ATOM 5375 C C . SER A 1 689 ? -64.470 19.201 26.171 1.00 73.31 689 SER A C 1
ATOM 5377 O O . SER A 1 689 ? -65.048 18.178 25.810 1.00 73.31 689 SER A O 1
ATOM 5379 N N . ARG A 1 690 ? -63.546 19.200 27.140 1.00 74.75 690 ARG A N 1
ATOM 5380 C CA . ARG A 1 690 ? -63.083 18.007 27.860 1.00 74.75 690 ARG A CA 1
ATOM 5381 C C . ARG A 1 690 ? -63.638 17.907 29.284 1.00 74.75 690 ARG A C 1
ATOM 5383 O O . ARG A 1 690 ? -63.279 16.960 29.977 1.00 74.75 690 ARG A O 1
ATOM 5390 N N . GLN A 1 691 ? -64.487 18.848 29.716 1.00 74.44 691 GLN A N 1
ATOM 5391 C CA . GLN A 1 691 ? -64.968 18.980 31.100 1.00 74.44 691 GLN A CA 1
ATOM 5392 C C . GLN A 1 691 ? -63.826 18.964 32.135 1.00 74.44 691 GLN A C 1
ATOM 5394 O O . GLN A 1 691 ? -63.915 18.322 33.184 1.00 74.44 691 GLN A O 1
ATOM 5399 N N . GLN A 1 692 ? -62.725 19.647 31.818 1.00 77.94 692 GLN A N 1
ATOM 5400 C CA . GLN A 1 692 ? -61.528 19.712 32.654 1.00 77.94 692 GLN A CA 1
ATOM 5401 C C . GLN A 1 692 ? -61.359 21.102 33.266 1.00 77.94 692 GLN A C 1
ATOM 5403 O O . GLN A 1 692 ? -61.583 22.108 32.606 1.00 77.94 692 GLN A O 1
ATOM 5408 N N . THR A 1 693 ? -60.905 21.163 34.514 1.00 75.69 693 THR A N 1
ATOM 5409 C CA . THR A 1 693 ? -60.607 22.411 35.228 1.00 75.69 693 THR A CA 1
ATOM 5410 C C . THR A 1 693 ? -59.097 22.573 35.344 1.00 75.69 693 THR A C 1
ATOM 5412 O O . THR A 1 693 ? -58.410 21.677 35.841 1.00 75.69 693 THR A O 1
ATOM 5415 N N . LEU A 1 694 ? -58.565 23.724 34.930 1.00 77.56 694 LEU A N 1
ATOM 5416 C CA . LEU A 1 694 ? -57.144 24.039 35.093 1.00 77.56 694 LEU A CA 1
ATOM 5417 C C . LEU A 1 694 ? -56.915 24.744 36.432 1.00 77.56 694 LEU A C 1
ATOM 5419 O O . LEU A 1 694 ? -57.500 25.792 36.712 1.00 77.56 694 LEU A O 1
ATOM 5423 N N . LEU A 1 695 ? -56.042 24.164 37.250 1.00 77.38 695 LEU A N 1
ATOM 5424 C CA . LEU A 1 695 ? -55.649 24.678 38.554 1.00 77.38 695 LEU A CA 1
ATOM 5425 C C . LEU A 1 695 ? -54.223 25.222 38.472 1.00 77.38 695 LEU A C 1
ATOM 5427 O O . LEU A 1 695 ? -53.255 24.466 38.522 1.00 77.38 695 LEU A O 1
ATOM 5431 N N . LEU A 1 696 ? -54.082 26.538 38.378 1.00 76.69 696 LEU A N 1
ATOM 5432 C CA . LEU A 1 696 ? -52.788 27.201 38.282 1.00 76.69 696 LEU A CA 1
ATOM 5433 C C . LEU A 1 696 ? -52.246 27.509 39.679 1.00 76.69 696 LEU A C 1
ATOM 5435 O O . LEU A 1 696 ? -52.696 28.452 40.326 1.00 76.69 696 LEU A O 1
ATOM 5439 N N . ALA A 1 697 ? -51.266 26.739 40.144 1.00 72.44 697 ALA A N 1
ATOM 5440 C CA . ALA A 1 697 ? -50.596 26.954 41.420 1.00 72.44 697 ALA A CA 1
ATOM 5441 C C . ALA A 1 697 ? -49.268 27.696 41.223 1.00 72.44 697 ALA A C 1
ATOM 5443 O O . ALA A 1 697 ? -48.318 27.163 40.647 1.00 72.44 697 ALA A O 1
ATOM 5444 N N . ARG A 1 698 ? -49.185 28.922 41.750 1.00 70.19 698 ARG A N 1
ATOM 5445 C CA . ARG A 1 698 ? -48.004 29.785 41.627 1.00 70.19 698 ARG A CA 1
ATOM 5446 C C . ARG A 1 698 ? -47.209 29.859 42.931 1.00 70.19 698 ARG A C 1
ATOM 5448 O O . ARG A 1 698 ? -47.770 30.171 43.982 1.00 70.19 698 ARG A O 1
ATOM 5455 N N . MET A 1 699 ? -45.889 29.664 42.862 1.00 63.00 699 MET A N 1
ATOM 5456 C CA . MET A 1 699 ? -44.980 29.944 43.982 1.00 63.00 699 MET A CA 1
ATOM 5457 C C . MET A 1 699 ? -44.308 31.307 43.804 1.00 63.00 699 MET A C 1
ATOM 5459 O O . MET A 1 699 ? -43.627 31.538 42.810 1.00 63.00 699 MET A O 1
ATOM 5463 N N . ASN A 1 700 ? -44.474 32.213 44.770 1.00 58.31 700 ASN A N 1
ATOM 5464 C CA . ASN A 1 700 ? -43.884 33.547 44.679 1.00 58.31 700 ASN A CA 1
ATOM 5465 C C . ASN A 1 700 ? -42.424 33.570 45.169 1.00 58.31 700 ASN A C 1
ATOM 5467 O O . ASN A 1 700 ? -42.094 32.983 46.205 1.00 58.31 700 ASN A O 1
ATOM 5471 N N . SER A 1 701 ? -41.571 34.321 44.470 1.00 51.72 701 SER A N 1
ATOM 5472 C CA . SER A 1 701 ? -40.280 34.790 44.982 1.00 51.72 701 SER A CA 1
ATOM 5473 C C . SER A 1 701 ? -40.441 36.247 45.438 1.00 51.72 701 SER A C 1
ATOM 5475 O O . SER A 1 701 ? -41.213 37.003 44.852 1.00 51.72 701 SER A O 1
ATOM 5477 N N . LYS A 1 702 ? -39.734 36.674 46.496 1.00 47.56 702 LYS A N 1
ATOM 5478 C CA . LYS A 1 702 ? -39.782 38.079 46.960 1.00 47.56 702 LYS A CA 1
ATOM 5479 C C . LYS A 1 702 ? -39.351 39.084 45.872 1.00 47.56 702 LYS A C 1
ATOM 5481 O O . LYS A 1 702 ? -39.720 40.246 45.971 1.00 47.56 702 LYS A O 1
ATOM 5486 N N . ALA A 1 703 ? -38.605 38.632 44.860 1.00 42.84 703 ALA A N 1
ATOM 5487 C CA . ALA A 1 703 ? -38.054 39.451 43.782 1.00 42.84 703 ALA A CA 1
ATOM 5488 C C . ALA A 1 703 ? -39.097 39.876 42.728 1.00 42.84 703 ALA A C 1
ATOM 5490 O O . ALA A 1 703 ? -39.022 40.984 42.215 1.00 42.84 703 ALA A O 1
ATOM 5491 N N . LEU A 1 704 ? -40.122 39.057 42.455 1.00 48.62 704 LEU A N 1
ATOM 5492 C CA . LEU A 1 704 ? -41.137 39.372 41.433 1.00 48.62 704 LEU A CA 1
ATOM 5493 C C . LEU A 1 704 ? -42.125 40.481 41.829 1.00 48.62 704 LEU A C 1
ATOM 5495 O O . LEU A 1 704 ? -42.862 40.974 40.980 1.00 48.62 704 LEU A O 1
ATOM 5499 N N . ASN A 1 705 ? -42.152 40.889 43.102 1.00 47.69 705 ASN A N 1
ATOM 5500 C CA . ASN A 1 705 ? -43.071 41.921 43.592 1.00 47.69 705 ASN A CA 1
ATOM 5501 C C . ASN A 1 705 ? -42.700 43.348 43.148 1.00 47.69 705 ASN A C 1
ATOM 5503 O O . ASN A 1 705 ? -43.516 44.246 43.342 1.00 47.69 705 ASN A O 1
ATOM 5507 N N . GLN A 1 706 ? -41.496 43.569 42.608 1.00 45.88 706 GLN A N 1
ATOM 5508 C CA . GLN A 1 706 ? -41.004 44.906 42.252 1.00 45.88 706 GLN A CA 1
ATOM 5509 C C . GLN A 1 706 ? -41.090 45.237 40.754 1.00 45.88 706 GLN A C 1
ATOM 5511 O O . GLN A 1 706 ? -41.031 46.417 40.422 1.00 45.88 706 GLN A O 1
ATOM 5516 N N . SER A 1 707 ? -41.286 44.252 39.865 1.00 45.97 707 SER A N 1
ATOM 5517 C CA . SER A 1 707 ? -40.985 44.456 38.435 1.00 45.97 707 SER A CA 1
ATOM 5518 C C . SER A 1 707 ? -42.080 44.109 37.422 1.00 45.97 707 SER A C 1
ATOM 5520 O O . SER A 1 707 ? -41.793 44.188 36.236 1.00 45.97 707 SER A O 1
ATOM 5522 N N . CYS A 1 708 ? -43.321 43.752 37.780 1.00 37.69 708 CYS A N 1
ATOM 5523 C CA . CYS A 1 708 ? -44.294 43.361 36.742 1.00 37.69 708 CYS A CA 1
ATOM 5524 C C . CYS A 1 708 ? -45.765 43.684 37.037 1.00 37.69 708 CYS A C 1
ATOM 5526 O O . CYS A 1 708 ? -46.281 43.343 38.095 1.00 37.69 708 CYS A O 1
ATOM 5528 N N . VAL A 1 709 ? -46.409 44.275 36.018 1.00 40.22 709 VAL A N 1
ATOM 5529 C CA . VAL A 1 709 ? -47.813 44.167 35.569 1.00 40.22 709 VAL A CA 1
ATOM 5530 C C . VAL A 1 709 ? -48.901 44.021 36.661 1.00 40.22 709 VAL A C 1
ATOM 5532 O O . VAL A 1 709 ? -48.920 43.024 37.382 1.00 40.22 709 VAL A O 1
ATOM 5535 N N . PRO A 1 710 ? -49.926 44.905 36.714 1.00 38.97 710 PRO A N 1
ATOM 5536 C CA . PRO A 1 710 ? -50.962 44.905 37.764 1.00 38.97 710 PRO A CA 1
ATOM 5537 C C . PRO A 1 710 ? -51.785 43.605 37.910 1.00 38.97 710 PRO A C 1
ATOM 5539 O O . PRO A 1 710 ? -52.489 43.442 38.904 1.00 38.97 710 PRO A O 1
ATOM 5542 N N . ILE A 1 711 ? -51.677 42.657 36.972 1.00 39.75 711 ILE A N 1
ATOM 5543 C CA . ILE A 1 711 ? -52.319 41.331 37.023 1.00 39.75 711 ILE A CA 1
ATOM 5544 C C . ILE A 1 711 ? -51.599 40.366 37.994 1.00 39.75 711 ILE A C 1
ATOM 5546 O O . ILE A 1 711 ? -52.212 39.437 38.512 1.00 39.75 711 ILE A O 1
ATOM 5550 N N . LEU A 1 712 ? -50.315 40.589 38.304 1.00 43.94 712 LEU A N 1
ATOM 5551 C CA . LEU A 1 712 ? -49.458 39.620 39.010 1.00 43.94 712 LEU A CA 1
ATOM 5552 C C . LEU A 1 712 ? -49.162 39.972 40.481 1.00 43.94 712 LEU A C 1
ATOM 5554 O O . LEU A 1 712 ? -48.341 39.294 41.104 1.00 43.94 712 LEU A O 1
ATOM 5558 N N . HIS A 1 713 ? -49.843 40.974 41.048 1.00 34.91 713 HIS A N 1
ATOM 5559 C CA . HIS A 1 713 ? -49.478 41.625 42.318 1.00 34.91 713 HIS A CA 1
ATOM 5560 C C . HIS A 1 713 ? -49.859 40.888 43.623 1.00 34.91 713 HIS A C 1
ATOM 5562 O O . HIS A 1 713 ? -49.643 41.432 44.708 1.00 34.91 713 HIS A O 1
ATOM 5568 N N . TRP A 1 714 ? -50.410 39.670 43.566 1.00 36.00 714 TRP A N 1
ATOM 5569 C CA . TRP A 1 714 ? -50.908 38.961 44.755 1.00 36.00 714 TRP A CA 1
ATOM 5570 C C . TRP A 1 714 ? -50.031 37.754 45.143 1.00 36.00 714 TRP A C 1
ATOM 5572 O O . TRP A 1 714 ? -49.668 36.949 44.281 1.00 36.00 714 TRP A O 1
ATOM 5582 N N . PRO A 1 715 ? -49.669 37.596 46.432 1.00 33.03 715 PRO A N 1
ATOM 5583 C CA . PRO A 1 715 ? -48.787 36.520 46.879 1.00 33.03 715 PRO A CA 1
ATOM 5584 C C . PRO A 1 715 ? -49.500 35.156 46.880 1.00 33.03 715 PRO A C 1
ATOM 5586 O O . PRO A 1 715 ? -50.586 35.053 47.428 1.00 33.03 715 PRO A O 1
ATOM 5589 N N . ASN A 1 716 ? -48.855 34.113 46.327 1.00 38.44 716 ASN A N 1
ATOM 5590 C CA . ASN A 1 716 ? -49.226 32.680 46.386 1.00 38.44 716 ASN A CA 1
ATOM 5591 C C . ASN A 1 716 ? -50.709 32.343 46.114 1.00 38.44 716 ASN A C 1
ATOM 5593 O O . ASN A 1 716 ? -51.333 31.623 46.894 1.00 38.44 716 ASN A O 1
ATOM 5597 N N . CYS A 1 717 ? -51.264 32.824 45.003 1.00 33.62 717 CYS A N 1
ATOM 5598 C CA . CYS A 1 717 ? -52.624 32.482 44.589 1.00 33.62 717 CYS A CA 1
ATOM 5599 C C . CYS A 1 717 ? -52.667 31.204 43.736 1.00 33.62 717 CYS A C 1
ATOM 5601 O O . CYS A 1 717 ? -51.856 31.022 42.826 1.00 33.62 717 CYS A O 1
ATOM 5603 N N . ILE A 1 718 ? -53.655 30.354 44.007 1.00 41.75 718 ILE A N 1
ATOM 5604 C CA . ILE A 1 718 ? -54.143 29.335 43.086 1.00 41.75 718 ILE A CA 1
ATOM 5605 C C . ILE A 1 718 ? -55.263 29.971 42.267 1.00 41.75 718 ILE A C 1
ATOM 5607 O O . ILE A 1 718 ? -56.284 30.370 42.832 1.00 41.75 718 ILE A O 1
ATOM 5611 N N . LEU A 1 719 ? -55.059 30.093 40.959 1.00 46.53 719 LEU A N 1
ATOM 5612 C CA . LEU A 1 719 ? -56.068 30.577 40.018 1.00 46.53 719 LEU A CA 1
ATOM 5613 C C . LEU A 1 719 ? -56.813 29.370 39.437 1.00 46.53 719 LEU A C 1
ATOM 5615 O O . LEU A 1 719 ? -56.178 28.411 38.996 1.00 46.53 719 LEU A O 1
ATOM 5619 N N . VAL A 1 720 ? -58.145 29.406 39.460 1.00 43.28 720 VAL A N 1
ATOM 5620 C CA . VAL A 1 720 ? -59.002 28.331 38.939 1.00 43.28 720 VAL A CA 1
ATOM 5621 C C . VAL A 1 720 ? -59.706 28.837 37.687 1.00 43.28 720 VAL A C 1
ATOM 5623 O O . VAL A 1 720 ? -60.390 29.857 37.750 1.00 43.28 720 VAL A O 1
ATOM 5626 N N . LEU A 1 721 ? -59.539 28.131 36.569 1.00 42.81 721 LEU A N 1
ATOM 5627 C CA . LEU A 1 721 ? -60.284 28.380 35.332 1.00 42.81 721 LEU A CA 1
ATOM 5628 C C . LEU A 1 721 ? -61.397 27.321 35.217 1.00 42.81 721 LEU A C 1
ATOM 5630 O O . LEU A 1 721 ? -61.070 26.148 35.006 1.00 42.81 721 LEU A O 1
ATOM 5634 N N . PRO A 1 722 ? -62.677 27.686 35.443 1.00 39.28 722 PRO A N 1
ATOM 5635 C CA . PRO A 1 722 ? -63.794 26.742 35.446 1.00 39.28 722 PRO A CA 1
ATOM 5636 C C . PRO A 1 722 ? -64.224 26.332 34.028 1.00 39.28 722 PRO A C 1
ATOM 5638 O O . PRO A 1 722 ? -63.960 27.040 33.064 1.00 39.28 722 PRO A O 1
ATOM 5641 N N . ALA A 1 723 ? -64.936 25.204 33.925 1.00 31.92 723 ALA A N 1
ATOM 5642 C CA . ALA A 1 723 ? -65.417 24.614 32.668 1.00 31.92 723 ALA A CA 1
ATOM 5643 C C . ALA A 1 723 ? -66.930 24.824 32.391 1.00 31.92 723 ALA A C 1
ATOM 5645 O O . ALA A 1 723 ? -67.508 24.079 31.600 1.00 31.92 723 ALA A O 1
ATOM 5646 N N . THR A 1 724 ? -67.617 25.753 33.074 1.00 32.81 724 THR A N 1
ATOM 5647 C CA . THR A 1 724 ? -69.091 25.892 33.001 1.00 32.81 724 THR A CA 1
ATOM 5648 C C . THR A 1 724 ? -69.571 27.061 32.122 1.00 32.81 724 THR A C 1
ATOM 5650 O O . THR A 1 724 ? -68.974 28.138 32.149 1.00 32.81 724 THR A O 1
ATOM 5653 N N . PRO A 1 725 ? -70.697 26.908 31.387 1.00 32.59 725 PRO A N 1
ATOM 5654 C CA . PRO A 1 725 ? -71.197 27.931 30.474 1.00 32.59 725 PRO A CA 1
ATOM 5655 C C . PRO A 1 725 ? -71.931 29.035 31.245 1.00 32.59 725 PRO A C 1
ATOM 5657 O O . PRO A 1 725 ? -72.956 28.783 31.878 1.00 32.59 725 PRO A O 1
ATOM 5660 N N . SER A 1 726 ? -71.474 30.286 31.147 1.00 33.06 726 SER A N 1
ATOM 5661 C CA . SER A 1 726 ? -72.298 31.443 31.524 1.00 33.06 726 SER A CA 1
ATOM 5662 C C . SER A 1 726 ? -72.839 32.120 30.263 1.00 33.06 726 SER A C 1
ATOM 5664 O O . SER A 1 726 ? -72.192 32.954 29.641 1.00 33.06 726 SER A O 1
ATOM 5666 N N . ASN A 1 727 ? -74.058 31.746 29.867 1.00 30.78 727 ASN A N 1
ATOM 5667 C CA . ASN A 1 727 ? -74.754 32.290 28.691 1.00 30.78 727 ASN A CA 1
ATOM 5668 C C . ASN A 1 727 ? -75.356 33.695 28.916 1.00 30.78 727 ASN A C 1
ATOM 5670 O O . ASN A 1 727 ? -76.224 34.144 28.176 1.00 30.78 727 ASN A O 1
ATOM 5674 N N . THR A 1 728 ? -74.881 34.420 29.925 1.00 30.38 728 THR A N 1
ATOM 5675 C CA . THR A 1 728 ? -75.198 35.830 30.155 1.00 30.38 728 THR A CA 1
ATOM 5676 C C . THR A 1 728 ? -74.001 36.480 30.838 1.00 30.38 728 THR A C 1
ATOM 5678 O O . THR A 1 728 ? -73.870 36.342 32.051 1.00 30.38 728 THR A O 1
ATOM 5681 N N . MET A 1 729 ? -73.132 37.159 30.081 1.00 30.06 729 MET A N 1
ATOM 5682 C CA . MET A 1 729 ? -72.506 38.459 30.412 1.00 30.06 729 MET A CA 1
ATOM 5683 C C . MET A 1 729 ? -71.212 38.697 29.598 1.00 30.06 729 MET A C 1
ATOM 5685 O O . MET A 1 729 ? -70.479 37.747 29.338 1.00 30.06 729 MET A O 1
ATOM 5689 N N . PRO A 1 730 ? -70.900 39.945 29.184 1.00 28.88 730 PRO A N 1
ATOM 5690 C CA . PRO A 1 730 ? -69.775 40.238 28.295 1.00 28.88 730 PRO A CA 1
ATOM 5691 C C . PRO A 1 730 ? -68.415 40.226 29.011 1.00 28.88 730 PRO A C 1
ATOM 5693 O O . PRO A 1 730 ? -68.325 40.349 30.233 1.00 28.88 730 PRO A O 1
ATOM 5696 N N . ALA A 1 731 ? -67.357 40.163 28.200 1.00 29.59 731 ALA A N 1
ATOM 5697 C CA . ALA A 1 731 ? -65.925 40.105 28.509 1.00 29.59 731 ALA A CA 1
ATOM 5698 C C . ALA A 1 731 ? -65.324 41.319 29.272 1.00 29.59 731 ALA A C 1
ATOM 5700 O O . ALA A 1 731 ? -64.216 41.762 28.978 1.00 29.59 731 ALA A O 1
ATOM 5701 N N . SER A 1 732 ? -66.015 41.867 30.275 1.00 27.00 732 SER A N 1
ATOM 5702 C CA . SER A 1 732 ? -65.579 43.039 31.051 1.00 27.00 732 SER A CA 1
ATOM 5703 C C . SER A 1 732 ? -65.159 42.733 32.496 1.00 27.00 732 SER A C 1
ATOM 5705 O O . SER A 1 732 ? -65.009 43.659 33.290 1.00 27.00 732 SER A O 1
ATOM 5707 N N . ARG A 1 733 ? -64.927 41.463 32.871 1.00 30.62 733 ARG A N 1
ATOM 5708 C CA . ARG A 1 733 ? -64.497 41.093 34.240 1.00 30.62 733 ARG A CA 1
ATOM 5709 C C . ARG A 1 733 ? -63.012 40.764 34.428 1.00 30.62 733 ARG A C 1
ATOM 5711 O O . ARG A 1 733 ? -62.626 40.384 35.528 1.00 30.62 733 ARG A O 1
ATOM 5718 N N . PHE A 1 734 ? -62.171 41.034 33.427 1.00 32.78 734 PHE A N 1
ATOM 5719 C CA . PHE A 1 734 ? -60.721 41.200 33.633 1.00 32.78 734 PHE A CA 1
ATOM 5720 C C . PHE A 1 734 ? -60.337 42.614 34.117 1.00 32.78 734 PHE A C 1
ATOM 5722 O O . PHE A 1 734 ? -59.173 42.873 34.419 1.00 32.78 734 PHE A O 1
ATOM 5729 N N . TYR A 1 735 ? -61.316 43.513 34.293 1.00 23.02 735 TYR A N 1
ATOM 5730 C CA . TYR A 1 735 ? -61.152 44.736 35.074 1.00 23.02 735 TYR A CA 1
ATOM 5731 C C . TYR A 1 735 ? -61.590 44.507 36.532 1.00 23.02 735 TYR A C 1
ATOM 5733 O O . TYR A 1 735 ? -62.773 44.456 36.852 1.00 23.02 735 TYR A O 1
ATOM 5741 N N . TRP A 1 736 ? -60.602 44.436 37.424 1.00 29.11 736 TRP A N 1
ATOM 5742 C CA . TRP A 1 736 ? -60.683 44.947 38.795 1.00 29.11 736 TRP A CA 1
ATOM 5743 C C . TRP A 1 736 ? -61.790 44.389 39.712 1.00 29.11 736 TRP A C 1
ATOM 5745 O O . TRP A 1 736 ? -62.772 45.062 40.016 1.00 29.11 736 TRP A O 1
ATOM 5755 N N . GLN A 1 737 ? -61.507 43.278 40.400 1.00 24.28 737 GLN A N 1
ATOM 5756 C CA . GLN A 1 737 ? -62.057 43.050 41.750 1.00 24.28 737 GLN A CA 1
ATOM 5757 C C . GLN A 1 737 ? -61.239 43.793 42.831 1.00 24.28 737 GLN A C 1
ATOM 5759 O O . GLN A 1 737 ? -61.110 43.339 43.961 1.00 24.28 737 GLN A O 1
ATOM 5764 N N . ALA A 1 738 ? -60.695 44.968 42.498 1.00 26.59 738 ALA A N 1
ATOM 5765 C CA . ALA A 1 738 ? -59.982 45.845 43.428 1.00 26.59 738 ALA A CA 1
ATOM 5766 C C . ALA A 1 738 ? -60.847 47.007 43.965 1.00 26.59 738 ALA A C 1
ATOM 5768 O O . ALA A 1 738 ? -60.334 47.911 44.621 1.00 26.59 738 ALA A O 1
ATOM 5769 N N . HIS A 1 739 ? -62.176 46.948 43.790 1.00 24.27 739 HIS A N 1
ATOM 5770 C CA . HIS A 1 739 ? -63.095 47.942 44.364 1.00 24.27 739 HIS A CA 1
ATOM 5771 C C . HIS A 1 739 ? -63.946 47.489 45.564 1.00 24.27 739 HIS A C 1
ATOM 5773 O O . HIS A 1 739 ? -64.578 48.341 46.186 1.00 24.27 739 HIS A O 1
ATOM 5779 N N . ILE A 1 740 ? -63.917 46.212 45.974 1.00 26.30 740 ILE A N 1
ATOM 5780 C CA . ILE A 1 740 ? -64.743 45.726 47.106 1.00 26.30 740 ILE A CA 1
ATOM 5781 C C . ILE A 1 740 ? -63.988 45.678 48.454 1.00 26.30 740 ILE A C 1
ATOM 5783 O O . ILE A 1 740 ? -64.625 45.785 49.496 1.00 26.30 740 ILE A O 1
ATOM 5787 N N . CYS A 1 741 ? -62.648 45.689 48.479 1.00 25.58 741 CYS A N 1
ATOM 5788 C CA . CYS A 1 741 ? -61.872 45.788 49.735 1.00 25.58 741 CYS A CA 1
ATOM 5789 C C . CYS A 1 741 ? -61.366 47.202 50.080 1.00 25.58 741 CYS A C 1
ATOM 5791 O O . CYS A 1 741 ? -60.578 47.358 51.007 1.00 25.58 741 CYS A O 1
ATOM 5793 N N . ARG A 1 742 ? -61.814 48.253 49.373 1.00 26.08 742 ARG A N 1
ATOM 5794 C CA . ARG A 1 742 ? -61.407 49.648 49.653 1.00 26.08 742 ARG A CA 1
ATOM 5795 C C . ARG A 1 742 ? -62.419 50.476 50.463 1.00 26.08 742 ARG A C 1
ATOM 5797 O O . ARG A 1 742 ? -62.157 51.649 50.691 1.00 26.08 742 ARG A O 1
ATOM 5804 N N . LYS A 1 743 ? -63.558 49.916 50.907 1.00 26.22 743 LYS A N 1
ATOM 5805 C CA . LYS A 1 743 ? -64.631 50.695 51.577 1.00 26.22 743 LYS A CA 1
ATOM 5806 C C . LYS A 1 743 ? -65.021 50.298 53.012 1.00 26.22 743 LYS A C 1
ATOM 5808 O O . LYS A 1 743 ? -65.990 50.851 53.520 1.00 26.22 743 LYS A O 1
ATOM 5813 N N . LYS A 1 744 ? -64.272 49.438 53.714 1.00 26.23 744 LYS A N 1
ATOM 5814 C CA . LYS A 1 744 ? -64.445 49.246 55.173 1.00 26.23 744 LYS A CA 1
ATOM 5815 C C . LYS A 1 744 ? -63.115 49.022 55.902 1.00 26.23 744 LYS A C 1
ATOM 5817 O O . LYS A 1 744 ? -62.805 47.909 56.292 1.00 26.23 744 LYS A O 1
ATOM 5822 N N . CYS A 1 745 ? -62.358 50.100 56.076 1.00 24.03 745 CYS A N 1
ATOM 5823 C CA . CYS A 1 745 ? -61.527 50.356 57.259 1.00 24.03 745 CYS A CA 1
ATOM 5824 C C . CYS A 1 745 ? -61.253 51.869 57.298 1.00 24.03 745 CYS A C 1
ATOM 5826 O O . CYS A 1 745 ? -60.611 52.373 56.374 1.00 24.03 745 CYS A O 1
ATOM 5828 N N . PRO A 1 746 ? -61.777 52.623 58.279 1.00 27.41 746 PRO A N 1
ATOM 5829 C CA . PRO A 1 746 ? -61.431 54.023 58.440 1.00 27.41 746 PRO A CA 1
ATOM 5830 C C . PRO A 1 746 ? -60.093 54.180 59.178 1.00 27.41 746 PRO A C 1
ATOM 5832 O O . PRO A 1 746 ? -59.760 53.402 60.068 1.00 27.41 746 PRO A O 1
ATOM 5835 N N . SER A 1 747 ? -59.419 55.278 58.827 1.00 27.50 747 SER A N 1
ATOM 5836 C CA . SER A 1 747 ? -58.418 56.048 59.584 1.00 27.50 747 SER A CA 1
ATOM 5837 C C . SER A 1 747 ? -57.030 55.456 59.862 1.00 27.50 747 SER A C 1
ATOM 5839 O O . SER A 1 747 ? -56.883 54.428 60.510 1.00 27.50 747 SER A O 1
ATOM 5841 N N . GLY A 1 748 ? -56.009 56.233 59.474 1.00 24.92 748 GLY A N 1
ATOM 5842 C CA . GLY A 1 748 ? -54.677 56.189 60.079 1.00 24.92 748 GLY A CA 1
ATOM 5843 C C . GLY A 1 748 ? -53.534 56.535 59.129 1.00 24.92 748 GLY A C 1
ATOM 5844 O O . GLY A 1 748 ? -52.789 55.646 58.735 1.00 24.92 748 GLY A O 1
ATOM 5845 N N . ALA A 1 749 ? -53.385 57.816 58.773 1.00 24.23 749 ALA A N 1
ATOM 5846 C CA . ALA A 1 749 ? -52.115 58.380 58.295 1.00 24.23 749 ALA A CA 1
ATOM 5847 C C . ALA A 1 749 ? -50.983 58.026 59.295 1.00 24.23 749 ALA A C 1
ATOM 5849 O O . ALA A 1 749 ? -51.254 57.825 60.475 1.00 24.23 749 ALA A O 1
ATOM 5850 N N . ILE A 1 750 ? -49.712 57.895 58.921 1.00 23.47 750 ILE A N 1
ATOM 5851 C CA . ILE A 1 750 ? -48.737 58.981 58.733 1.00 23.47 750 ILE A CA 1
ATOM 5852 C C . ILE A 1 750 ? -47.417 58.266 58.353 1.00 23.47 750 ILE A C 1
ATOM 5854 O O . ILE A 1 750 ? -47.005 57.362 59.071 1.00 23.47 750 ILE A O 1
ATOM 5858 N N . PHE A 1 751 ? -46.757 58.622 57.250 1.00 25.16 751 PHE A N 1
ATOM 5859 C CA . PHE A 1 751 ? -45.430 59.254 57.282 1.00 25.16 751 PHE A CA 1
ATOM 5860 C C . PHE A 1 751 ? -44.944 59.603 55.875 1.00 25.16 751 PHE A C 1
ATOM 5862 O O . PHE A 1 751 ? -45.132 58.890 54.893 1.00 25.16 751 PHE A O 1
ATOM 5869 N N . SER A 1 752 ? -44.399 60.805 55.858 1.00 22.53 752 SER A N 1
ATOM 5870 C CA . SER A 1 752 ? -43.978 61.679 54.787 1.00 22.53 752 SER A CA 1
ATOM 5871 C C . SER A 1 752 ? -42.549 61.411 54.311 1.00 22.53 752 SER A C 1
ATOM 5873 O O . SER A 1 752 ? -41.829 60.597 54.882 1.00 22.53 752 SER A O 1
ATOM 5875 N N . SER A 1 753 ? -42.153 62.269 53.361 1.00 23.27 753 SER A N 1
ATOM 5876 C CA . SER A 1 753 ? -40.805 62.815 53.111 1.00 23.27 753 SER A CA 1
ATOM 5877 C C . SER A 1 753 ? -39.796 61.862 52.466 1.00 23.27 753 SER A C 1
ATOM 5879 O O . SER A 1 753 ? -39.235 61.001 53.127 1.00 23.27 753 SER A O 1
ATOM 5881 N N . THR A 1 754 ? -39.685 61.875 51.132 1.00 23.88 754 THR A N 1
ATOM 5882 C CA . THR A 1 754 ? -38.861 62.766 50.263 1.00 23.88 754 THR A CA 1
ATOM 5883 C C . THR A 1 754 ? -37.440 62.236 50.035 1.00 23.88 754 THR A C 1
ATOM 5885 O O . THR A 1 754 ? -36.839 61.712 50.967 1.00 23.88 754 THR A O 1
ATOM 5888 N N . PRO A 1 755 ? -36.900 62.367 48.807 1.00 38.34 755 PRO A N 1
ATOM 5889 C CA . PRO A 1 755 ? -35.632 61.766 48.411 1.00 38.34 755 PRO A CA 1
ATOM 5890 C C . PRO A 1 755 ? -34.451 62.705 48.688 1.00 38.34 755 PRO A C 1
ATOM 5892 O O . PRO A 1 755 ? -34.585 63.921 48.557 1.00 38.34 755 PRO A O 1
ATOM 5895 N N . ALA A 1 756 ? -33.283 62.145 48.997 1.00 25.59 756 ALA A N 1
ATOM 5896 C CA . ALA A 1 756 ? -32.000 62.823 48.839 1.00 25.59 756 ALA A CA 1
ATOM 5897 C C . ALA A 1 756 ? -30.867 61.789 48.719 1.00 25.59 756 ALA A C 1
ATOM 5899 O O . ALA A 1 756 ? -30.612 61.066 49.678 1.00 25.59 756 ALA A O 1
ATOM 5900 N N . TYR A 1 757 ? -30.229 61.824 47.541 1.00 33.22 757 TYR A N 1
ATOM 5901 C CA . TYR A 1 757 ? -28.969 61.209 47.089 1.00 33.22 757 TYR A CA 1
ATOM 5902 C C . TYR A 1 757 ? -28.840 59.685 47.021 1.00 33.22 757 TYR A C 1
ATOM 5904 O O . TYR A 1 757 ? -28.906 59.000 48.062 1.00 33.22 757 TYR A O 1
#

Radius of gyration: 45.43 Å; chains: 1; bounding box: 109×92×112 Å

Secondary structure (DSSP, 8-state):
-PPPPP-SS---------HHHHHHHHHT-HHHHHHHHHHH-TT--TT--GGG--HHHHH-HHHHHHHHHHHHHHHHHHHHHHHHHHHHHT--STTHHHHHHHHHHHHHHHHHHHHHHT-HHHHHHHHHHHHHHHHHSTT-TTHHHHHHHHHHHHHHHHHHHHHGGG-PPPPHHHHHHHHHHHHHHHHHHHHHHHHHHHSGGGT-SS---TT----THHHHHHHHHHHHHHHHHHHHHHHHH-SS-HHHHHHHHHHHHHHHHHHHHHHHHS-TT-HHHHHHHHHHHHHHHHHHHHHHHHHHHHHHHHHHHHHHHHHHHHHTTTTTHHHHSTT----HHHHHHHHHHHHHHHTHHHHHHHHTHHHHHHHHHHHHHHHHHSSS--SSGGGSHHHH-TT--SPPTTHHHHHHHHHHH-TTTHHHHHHHHHTSTTHHHHHHHHHHHHHHHHHT--SHHHHHHGGGS---SS--SHHHHHHHHHHHHHHHHHHHHT-SSHHHHHHHHHHHHHHHHHHHHHHHH---HHHHHHHHHHHHHHHHHHHHHHHHHHHHHHTT--------SSPPPGGGGGG--S-HHHHHHHHHHHTSSS-PPEE----TTSSHHHHHHHGGGTS-TTEEEEEEETTGGGG---HHHHHHHHHHHHHHHHHHHH-----------SSS---HHHHHHHHHHHHHHHHHHTT-EEEEEEEPPGGGGSSS-TTS-STTEEEEE------S--S-TTS-S-SSSSSS-------------

pLDDT: mean 78.31, std 17.29, range [22.53, 95.88]

Foldseek 3Di:
DPPQPDDPDPLDDLDADELVVVLLCLQFNLVVLLVSVVSQPVPDASWAAPQADDPVRVPRVSNVCNLVRHLVNQLVVLLVVQVVVCVVVVHDCPCLLLLSLQLSLQLNQLQNLLSHQPTNNLSNLRSNQLSNQCSNCVVPLLSSLQSQLLSLLQSLQSLVSRFVPDDDDFDPVLLVVLLVVLQVVLLVLLVLLLCLQQCVVVVDNDQLEFPAADDDPNLVVSLVSQQVSQLVLQLQSSCLRHPDPSVVSNVVSNVLSNLLSVLSNLRSHDHSPDSNNSNSNSNNLSNVLSSSLSSSLSSSCVGNNSNSSSVNSSCCSSCSCVSSSPSYYPPDDPDPVSVVSSVVSNNCSNCCLPCVLVVCVVVLLVVQVVLQVVQVPDPADSPSVCVRSLNTRQSNLDARPCVLVSLVVCCVHPVPCSVSVLVVCCVGSNLVSSQVNLLVVVLVQLLPDDALVSLLCCLVVDPPDRDDDPVVVLVVLSSVLSPLSVVLVPDPDLVSVLVSLVVSLVSLVVLLVVLVPDPDPSSVSCNVSSVNVSVNSVVVSVVSVVVVVVVPPDDDLDDPDDQQALVRLVSDDDCVVVLVVQQVLLPDPPNDKDADDDDPPPNPVNCLNNSLVSHDLLEQRQEDECVVVLPDQDPLVSVLVRVVSSQVSSCVSNNDHQDHQDSDPPPPPDDPVNSVVVSVVSRLVVSLVVQHKYWYWYADDPRVCPGDDPVPNDHTITDIRGNDDDPDDDPPVVPDPPPPVPPPDDDDDDDDDDDDD

Sequence (757 aa):
MIPPPAPLVPAGQVRPVSPLRILFWLIVHPSAWQRYLARIDPSLPLDFSLAELSSEQRRNPKLVRLLLFTWLYLGLLVALLIPLILIILGDSLNDLPLNLAIGTGYALSASVCGALLAGFGSGLTFGFVLGLGVGLLSQDMDAYFVVTAAAAGLAASVQLNLLQVRQRPSSVLRCLLGVMTGILVSTAVIVGFWAIASGELINTPQTMRIDQPLSGSSLVFLVGSGLPIGFLTTWLTLHLRSRLGWRQVLLPAVLLTVWMALGYTGLVSQSSQNILMNWNAGMIGGVFITLLFGLSSTLTRGIGGNNAAAVASGLVAGIGWIPIGPHVLPDYQHQPQVITAALLALVFGLTISIWRPLIFYPLVAIWNNFCFNLDQNRRGELRWFWLHAAFWDEKQRLTWPDLDEYLLLLSERQPHILPDVLIFLSASAQRPVAQKVQMELTARQFEACKDVPSIAAIRHQTATGLLEGPLSTILITLHNISRDIDHALRQNTPYQQRLGLGMARDKLATLQNELILSRDPQSQRFAPIIARWQRILVSHIEAMTIPAQYQQEIPNPYICGMPLSERQSLLFVGRSEIIERINQMLMQEKCPPLLLFGQRRMGKTSLLLNLSHFLNSSIIPCFVDCQGLAGYSDSEELLPEFVELVRQSALRFRNVELPPFKSQPNTNGGSLYQQLNQWLTATEKQLESRQQTLLLARMNSKALNQSCVPILHWPNCILVLPATPSNTMPASRFYWQAHICRKKCPSGAIFSSTPAY